Protein AF-A0A8B9BND8-F1 (afdb_monomer)

Secondary structure (DSSP, 8-state):
------------PPPPP-----HHHHHHHHHHHHHHHHHHHHHHHHHHHHHHHHHHHHHHHHHHHHHHHHHHHHHHHHTT-----------------------------------TTHHHHHHHHHHHHHHHHHHHHHHHHHHHHHHHHHHHHHHHHHHHHHHHHHHHHHHHHHHHHHHHHHHHHHHHHHHHHHHHHHHHHHHHHHHHHHHHHHHHHHHHHHHHHHHHHHHHHHHHHHHHHHHHHHHHHHHHHHHHHHHHHHHHHHHHHHHHHHHHHHHHHHHHHHHHHHHHHHHHHHHHHHHHHH-STTPPPP-S---HHHHHHHHHHHHHHHHHHHHHHHHTT-----TT---SS----------------

Organism: NCBI:txid132585

Solvent-accessible surface area (backbone atoms only — not comparable to full-atom values): 22559 Å² total; per-residue (Å²): 135,90,84,79,93,76,91,78,87,88,78,89,70,86,74,83,75,82,73,75,85,54,73,70,60,58,56,56,54,54,56,62,50,48,54,60,50,52,52,48,54,49,50,53,50,52,50,51,52,52,53,52,49,55,52,51,54,51,50,51,55,49,53,51,52,50,50,52,50,54,49,51,52,50,50,60,64,55,72,74,70,84,80,82,88,86,76,88,83,87,79,89,84,82,89,83,90,82,81,90,88,82,90,80,89,84,83,84,81,90,86,78,90,89,72,82,72,64,62,54,54,54,51,50,53,50,52,50,52,53,49,52,52,51,52,50,51,50,52,52,51,51,51,54,49,52,50,49,52,52,52,50,52,51,50,54,53,51,51,54,52,48,53,53,51,51,55,49,48,55,50,54,50,54,53,48,55,52,50,54,50,52,48,53,52,50,52,53,51,50,54,53,49,52,52,50,54,50,51,52,55,51,50,51,52,49,50,56,50,48,55,52,53,50,51,50,51,51,53,51,50,52,51,50,54,54,50,52,50,52,49,50,52,48,53,48,52,51,51,53,51,51,50,51,51,55,51,50,52,54,49,51,54,51,50,53,52,51,52,55,53,51,49,53,54,49,52,52,53,48,55,51,49,52,53,49,51,53,52,50,53,53,49,50,54,52,49,53,53,50,50,57,51,46,54,52,50,50,51,50,49,52,46,70,66,32,66,48,98,87,52,74,71,83,90,66,94,76,51,72,66,61,53,50,52,50,48,51,48,53,51,50,52,51,52,51,51,50,52,52,41,51,74,70,70,47,93,74,83,76,91,82,78,85,84,85,89,84,87,85,81,89,86,89,82,84,81,91,79,85,84,88,133

Sequence (373 aa):
MERDRREASVGAGPGPAPCGGDPRCASTVGEKGQRPAALGEEAEHLSRYKAECAQKDAVISELLKENENLKKELELLRGGGDAEPYAEMEQKSSSEEAAEEALSDTSAPELFLEQAEGEEDTLIAQLIAFQDANEELRALLQNAHDDYKIATGVVCSLQRQLEIQESQLRKTESEKERLEKELRERESQLQAMSAKFCSLREEQKHEEMMVTTEKENCSLRQVVTEQESKLAEQNKLISDLQGTVSQLEAEALTNRYQIHKQQRAQEEMQSQAETLQHTELQTRVALECLTSRFERFQSKIIQATFSTAGSKPPQAELTDEEVLEAMQKIINERIEFHQMLKQKGVRVPSLYNIDAATSSPTNSKGRRKSPAR

Foldseek 3Di:
DDDDDDDDDDDDDDDDDPDDDDVVVVVVVVVVVVVVVVVVVVVVVVVVVVVVVVVVVVVVVVVVVVVVVVVVVVVVVVVVDDDDDDDDDDDDDDDDDDDDDDDDDDDDDDDDDDDPPPVVVVVVVVVVVVVVVVVVVVVVVVVVVVVVVVVVVVVVVVVVVVVVVVVVVVVVVVVVVVVVVVVVVVVVVVVVVVVVVVVVVVVVVVVVVVVVVVVVVVVVVVVVVVVVVVVVVVVVVVVVVVVVVVVVVVVVVVVVVVVVVVVVVVVVVVVVVVVVVVVVVVVVVVVVVVVVVVVVVVVVLLCVQQVPPPHDRDPDPDDPVNSVVSVVVVVVVVVVVQVVCVVVVNDDDDPPPPDDPDDDDDDDDDDDDDDDD

Structure (mmCIF, N/CA/C/O backbone):
data_AF-A0A8B9BND8-F1
#
_entry.id   AF-A0A8B9BND8-F1
#
loop_
_atom_site.group_PDB
_atom_site.id
_atom_site.type_symbol
_atom_site.label_atom_id
_atom_site.label_alt_id
_atom_site.label_comp_id
_atom_site.label_asym_id
_atom_site.labe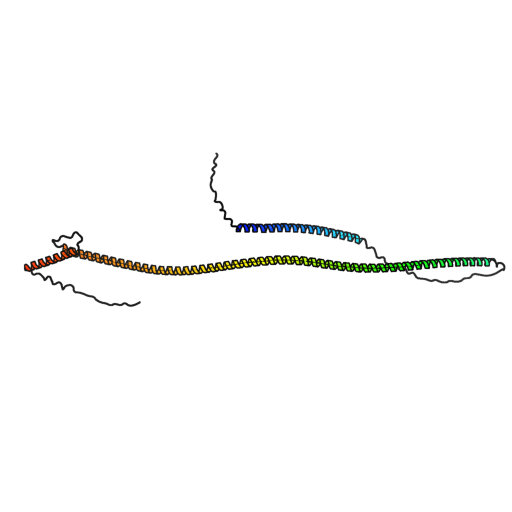l_entity_id
_atom_site.label_seq_id
_atom_site.pdbx_PDB_ins_code
_atom_site.Cartn_x
_atom_site.Cartn_y
_atom_site.Cartn_z
_atom_site.occupancy
_atom_site.B_iso_or_equiv
_atom_site.auth_seq_id
_atom_site.auth_comp_id
_atom_site.auth_asym_id
_atom_site.auth_atom_id
_atom_site.pdbx_PDB_model_num
ATOM 1 N N . MET A 1 1 ? -69.074 46.087 -1.242 1.00 42.00 1 MET A N 1
ATOM 2 C CA . MET A 1 1 ? -69.109 45.120 -0.123 1.00 42.00 1 MET A CA 1
ATOM 3 C C . MET A 1 1 ? -67.945 44.152 -0.331 1.00 42.00 1 MET A C 1
ATOM 5 O O . MET A 1 1 ? -68.148 43.062 -0.830 1.00 42.00 1 MET A O 1
ATOM 9 N N . GLU A 1 2 ? -66.677 44.537 -0.239 1.00 44.84 2 GLU A N 1
ATOM 10 C CA . GLU A 1 2 ? -65.973 45.237 0.845 1.00 44.84 2 GLU A CA 1
ATOM 11 C C . GLU A 1 2 ? -66.122 44.507 2.182 1.00 44.84 2 GLU A C 1
ATOM 13 O O . GLU A 1 2 ? -67.158 44.620 2.833 1.00 44.84 2 GLU A O 1
ATOM 18 N N . ARG A 1 3 ? -65.113 43.677 2.473 1.00 45.88 3 ARG A N 1
ATOM 19 C CA . ARG A 1 3 ? -64.731 43.010 3.730 1.00 45.88 3 ARG A CA 1
ATOM 20 C C . ARG A 1 3 ? -63.548 42.094 3.377 1.00 45.88 3 ARG A C 1
ATOM 22 O O . ARG A 1 3 ? -63.610 41.406 2.369 1.00 45.88 3 ARG A O 1
ATOM 29 N N . ASP A 1 4 ? -62.468 41.972 4.122 1.00 49.03 4 ASP A N 1
ATOM 30 C CA . ASP A 1 4 ? -61.952 42.732 5.249 1.00 49.03 4 ASP A CA 1
ATOM 31 C C . ASP A 1 4 ? -60.502 42.250 5.402 1.00 49.03 4 ASP A C 1
ATOM 33 O O . ASP A 1 4 ? -60.242 41.044 5.394 1.00 49.03 4 ASP A O 1
ATOM 37 N N . ARG A 1 5 ? -59.549 43.178 5.506 1.00 46.00 5 ARG A N 1
ATOM 38 C CA . ARG A 1 5 ? -58.176 42.875 5.926 1.00 46.00 5 ARG A CA 1
ATOM 39 C C . ARG A 1 5 ? -58.198 42.587 7.422 1.00 46.00 5 ARG A C 1
ATOM 41 O O . ARG A 1 5 ? -58.610 43.451 8.191 1.00 46.00 5 ARG A O 1
ATOM 48 N N . ARG A 1 6 ? -57.652 41.449 7.849 1.00 52.72 6 ARG A N 1
ATOM 49 C CA . ARG A 1 6 ? -57.076 41.311 9.192 1.00 52.72 6 ARG A CA 1
ATOM 50 C C . ARG A 1 6 ? -55.758 40.560 9.113 1.00 52.72 6 ARG A C 1
ATOM 52 O O . ARG A 1 6 ? -55.717 39.376 8.801 1.00 52.72 6 ARG A O 1
ATOM 59 N N . GLU A 1 7 ? -54.699 41.310 9.381 1.00 44.56 7 GLU A N 1
ATOM 60 C CA . GLU A 1 7 ? -53.383 40.806 9.733 1.00 44.56 7 GLU A CA 1
ATOM 61 C C . GLU A 1 7 ? -53.479 40.027 11.049 1.00 44.56 7 GLU A C 1
ATOM 63 O O . GLU A 1 7 ? -54.091 40.491 12.014 1.00 44.56 7 GLU A O 1
ATOM 68 N N . ALA A 1 8 ? -52.855 38.853 11.088 1.00 48.22 8 ALA A N 1
ATOM 69 C CA . ALA A 1 8 ? -52.559 38.137 12.314 1.00 48.22 8 ALA A CA 1
ATOM 70 C C . ALA A 1 8 ? -51.060 37.830 12.339 1.00 48.22 8 ALA A C 1
ATOM 72 O O . ALA A 1 8 ? -50.525 37.072 11.535 1.00 48.22 8 ALA A O 1
ATOM 73 N N . SER A 1 9 ? -50.428 38.521 13.274 1.00 44.91 9 SER A N 1
ATOM 74 C CA . SER A 1 9 ? -49.101 38.325 13.830 1.00 44.91 9 SER A CA 1
ATOM 75 C C . SER A 1 9 ? -48.919 36.924 14.440 1.00 44.91 9 SER A C 1
ATOM 77 O O . SER A 1 9 ? -49.892 36.259 14.791 1.00 44.91 9 SER A O 1
ATOM 79 N N . VAL A 1 10 ? -47.644 36.597 14.685 1.00 43.97 10 VAL A N 1
ATOM 80 C CA . VAL A 1 10 ? -47.089 35.632 15.653 1.00 43.97 10 VAL A CA 1
ATOM 81 C C . VAL A 1 10 ? -46.572 34.320 15.059 1.00 43.97 10 VAL A C 1
ATOM 83 O O . VAL A 1 10 ? -47.323 33.475 14.586 1.00 43.97 10 VAL A O 1
ATOM 86 N N . GLY A 1 11 ? -45.257 34.122 15.203 1.00 42.47 11 GLY A N 1
ATOM 87 C CA . GLY A 1 11 ? -44.628 32.809 15.086 1.00 42.47 11 GLY A CA 1
ATOM 88 C C . GLY A 1 11 ? -43.128 32.815 14.796 1.00 42.47 11 GLY A C 1
ATOM 89 O O . GLY A 1 11 ? -42.683 32.018 13.980 1.00 42.47 11 GLY A O 1
ATOM 90 N N . ALA A 1 12 ? -42.341 33.703 15.415 1.00 43.78 12 ALA A N 1
ATOM 91 C CA . ALA A 1 12 ? -40.882 33.601 15.384 1.00 43.78 12 ALA A CA 1
ATOM 92 C C . ALA A 1 12 ? -40.452 32.332 16.143 1.00 43.78 12 ALA A C 1
ATOM 94 O O . ALA A 1 12 ? -40.468 32.295 17.373 1.00 43.78 12 ALA A O 1
ATOM 95 N N . GLY A 1 13 ? -40.136 31.274 15.395 1.00 41.75 13 GLY A N 1
ATOM 96 C CA . GLY A 1 13 ? -39.541 30.053 15.927 1.00 41.75 13 GLY A CA 1
ATOM 97 C C . GLY A 1 13 ? -38.101 30.299 16.395 1.00 41.75 13 GLY A C 1
ATOM 98 O O . GLY A 1 13 ? -37.418 31.165 15.841 1.00 41.75 13 GLY A O 1
ATOM 99 N N . PRO A 1 14 ? -37.631 29.572 17.422 1.00 49.28 14 PRO A N 1
ATOM 100 C CA . PRO A 1 14 ? -36.308 29.776 17.992 1.00 49.28 14 PRO A CA 1
ATOM 101 C C . PRO A 1 14 ? -35.233 29.450 16.953 1.00 49.28 14 PRO A C 1
ATOM 103 O O . PRO A 1 14 ? -35.245 28.386 16.333 1.00 49.28 14 PRO A O 1
ATOM 106 N N . GLY A 1 15 ? -34.316 30.399 16.762 1.00 44.00 15 GLY A N 1
ATOM 107 C CA . GLY A 1 15 ? -33.160 30.237 15.892 1.00 44.00 15 GLY A CA 1
ATOM 108 C C . GLY A 1 15 ? -32.284 29.056 16.324 1.00 44.00 15 GLY A C 1
ATOM 109 O O . GLY A 1 15 ? -32.261 28.702 17.507 1.00 44.00 15 GLY A O 1
ATOM 110 N N . PRO A 1 16 ? -31.554 28.437 15.382 1.00 49.06 16 PRO A N 1
ATOM 111 C CA . PRO A 1 16 ? -30.595 27.404 15.724 1.00 49.06 16 PRO A CA 1
ATOM 112 C C . PRO A 1 16 ? -29.515 28.024 16.613 1.00 49.06 16 PRO A C 1
ATOM 114 O O . PRO A 1 16 ? -28.913 29.044 16.271 1.00 49.06 16 PRO A O 1
ATOM 117 N N . ALA A 1 17 ? -29.302 27.416 17.777 1.00 47.94 17 ALA A N 1
ATOM 118 C CA . ALA A 1 17 ? -28.197 27.757 18.654 1.00 47.94 17 ALA A CA 1
ATOM 119 C C . ALA A 1 17 ? -26.873 27.673 17.867 1.00 47.94 17 ALA A C 1
ATOM 121 O O . ALA A 1 17 ? -26.685 26.720 17.103 1.00 47.94 17 ALA A O 1
ATOM 122 N N . PRO A 1 18 ? -25.945 28.630 18.037 1.00 48.31 18 PRO A N 1
ATOM 123 C CA . PRO A 1 18 ? -24.612 28.506 17.482 1.00 48.31 18 PRO A CA 1
ATOM 124 C C . PRO A 1 18 ? -23.898 27.412 18.275 1.00 48.31 18 PRO A C 1
ATOM 126 O O . PRO A 1 18 ? -23.405 27.640 19.380 1.00 48.31 18 PRO A O 1
ATOM 129 N N . CYS A 1 19 ? -23.895 26.193 17.736 1.00 42.81 19 CYS A N 1
ATOM 130 C CA . CYS A 1 19 ? -23.018 25.139 18.218 1.00 42.81 19 CYS A CA 1
ATOM 131 C C . CYS A 1 19 ? -21.589 25.679 18.166 1.00 42.81 19 CYS A C 1
ATOM 133 O O . CYS A 1 19 ? -21.136 26.158 17.123 1.00 42.81 19 CYS A O 1
ATOM 135 N N . GLY A 1 20 ? -20.930 25.653 19.324 1.00 42.38 20 GLY A N 1
ATOM 136 C CA . GLY A 1 20 ? -19.558 26.097 19.498 1.00 42.38 20 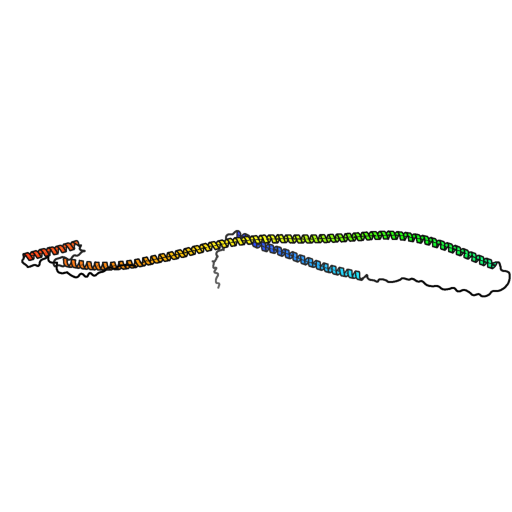GLY A CA 1
ATOM 137 C C . GLY A 1 20 ? -18.672 25.535 18.395 1.00 42.38 20 GLY A C 1
ATOM 138 O O . GLY A 1 20 ? -18.755 24.356 18.052 1.00 42.38 20 GLY A O 1
ATOM 139 N N . GLY A 1 21 ? -17.859 26.415 17.815 1.00 48.38 21 GLY A N 1
ATOM 140 C CA . GLY A 1 21 ? -16.860 26.045 16.832 1.00 48.38 21 GLY A CA 1
ATOM 141 C C . GLY A 1 21 ? -15.850 25.101 17.463 1.00 48.38 21 GLY A C 1
ATOM 142 O O . GLY A 1 21 ? -14.889 25.546 18.081 1.00 48.38 21 GLY A O 1
ATOM 143 N N . ASP A 1 22 ? -16.074 23.802 17.288 1.00 48.09 22 ASP A N 1
ATOM 144 C CA . ASP A 1 22 ? -15.047 22.792 17.472 1.00 48.09 22 ASP A CA 1
ATOM 145 C C . ASP A 1 22 ? -13.984 23.001 16.378 1.00 48.09 22 ASP A C 1
ATOM 147 O O . ASP A 1 22 ? -14.287 22.833 15.188 1.00 48.09 22 ASP A O 1
ATOM 151 N N . PRO A 1 23 ? -12.722 23.318 16.728 1.00 53.53 23 PRO A N 1
ATOM 152 C CA . PRO A 1 23 ? -11.650 23.543 15.753 1.00 53.53 23 PRO A CA 1
ATOM 153 C C . PRO A 1 23 ? -11.396 22.331 14.845 1.00 53.53 23 PRO A C 1
ATOM 155 O O . PRO A 1 23 ? -10.844 22.469 13.759 1.00 53.53 23 PRO A O 1
ATOM 158 N N . ARG A 1 24 ? -11.842 21.138 15.266 1.00 49.81 24 ARG A N 1
ATOM 159 C CA . ARG A 1 24 ? -11.714 19.880 14.519 1.00 49.81 24 ARG A CA 1
ATOM 160 C C . ARG A 1 24 ? -12.671 19.753 13.327 1.00 49.81 24 ARG A C 1
ATOM 162 O O . ARG A 1 24 ? -12.368 19.012 12.393 1.00 49.81 24 ARG A O 1
ATOM 169 N N . CYS A 1 25 ? -13.795 20.475 13.309 1.00 47.25 25 CYS A N 1
ATOM 170 C CA . CYS A 1 25 ? -14.717 20.444 12.166 1.00 47.25 25 CYS A CA 1
ATOM 171 C C . CYS A 1 25 ? -14.255 21.354 11.015 1.00 47.25 25 CYS A C 1
ATOM 173 O O . CYS A 1 25 ? -14.518 21.050 9.855 1.00 47.25 25 CYS A O 1
ATOM 175 N N . ALA A 1 26 ? -13.506 22.424 11.302 1.00 51.81 26 ALA A N 1
ATOM 176 C CA . ALA A 1 26 ? -12.970 23.312 10.268 1.00 51.81 26 ALA A CA 1
ATOM 177 C C . ALA A 1 26 ? -11.837 22.652 9.454 1.00 51.81 26 ALA A C 1
ATOM 179 O O . ALA A 1 26 ? -11.782 22.808 8.234 1.00 51.81 26 ALA A O 1
ATOM 180 N N . SER A 1 27 ? -10.975 21.856 10.101 1.00 54.66 27 SER A N 1
ATOM 181 C CA . SER A 1 27 ? -9.847 21.171 9.446 1.00 54.66 27 SER A CA 1
ATOM 182 C C . SER A 1 27 ? -10.306 20.108 8.443 1.00 54.66 27 SER A C 1
ATOM 184 O O . SER A 1 27 ? -9.762 20.002 7.348 1.00 54.66 27 SER A O 1
ATOM 186 N N . THR A 1 28 ? -11.365 19.361 8.772 1.00 52.84 28 THR A N 1
ATOM 187 C CA . THR A 1 28 ? -11.855 18.262 7.921 1.00 52.84 28 THR A CA 1
ATOM 188 C C . THR A 1 28 ? -12.713 18.737 6.747 1.00 52.84 28 THR A C 1
ATOM 190 O O . THR A 1 28 ? -12.822 18.026 5.750 1.00 52.84 28 THR A O 1
ATOM 193 N N . VAL A 1 29 ? -13.302 19.936 6.819 1.00 52.47 29 VAL A N 1
ATOM 194 C CA . VAL A 1 29 ? -14.020 20.553 5.689 1.00 52.47 29 VAL A CA 1
ATOM 195 C C . VAL A 1 29 ? -13.037 21.165 4.682 1.00 52.47 29 VAL A C 1
ATOM 197 O O . VAL A 1 29 ? -13.245 21.019 3.479 1.00 52.47 29 VAL A O 1
ATOM 200 N N . GLY A 1 30 ? -11.929 21.758 5.145 1.00 54.34 30 GLY A N 1
ATOM 201 C CA . GLY A 1 30 ? -10.856 22.254 4.271 1.00 54.34 30 GLY A CA 1
ATOM 202 C C . GLY A 1 30 ? -10.162 21.138 3.479 1.00 54.34 30 GLY A C 1
ATOM 203 O O . GLY A 1 30 ? -10.004 21.245 2.264 1.00 54.34 30 GLY A O 1
ATOM 204 N N . GLU A 1 31 ? -9.839 20.021 4.133 1.00 54.31 31 GLU A N 1
ATOM 205 C CA . GLU A 1 31 ? -9.221 18.854 3.482 1.00 54.31 31 GLU A CA 1
ATOM 206 C C . GLU A 1 31 ? -10.173 18.136 2.509 1.00 54.31 31 GLU A C 1
ATOM 208 O O . GLU A 1 31 ? -9.749 17.646 1.458 1.00 54.31 31 GLU A O 1
ATOM 213 N N . LYS A 1 32 ? -11.480 18.106 2.814 1.00 55.94 32 LYS A N 1
ATOM 214 C CA . LYS A 1 32 ? -12.508 17.552 1.916 1.00 55.94 32 LYS A CA 1
ATOM 215 C C . LYS A 1 32 ? -12.783 18.424 0.690 1.00 55.94 32 LYS A C 1
ATOM 217 O O . LYS A 1 32 ? -13.286 17.887 -0.288 1.00 55.94 32 LYS A O 1
ATOM 222 N N . GLY A 1 33 ? -12.456 19.719 0.717 1.00 58.72 33 GLY A N 1
ATOM 223 C CA . GLY A 1 33 ? -12.516 20.608 -0.451 1.00 58.72 33 GLY A CA 1
ATOM 224 C C . GLY A 1 33 ? -11.259 20.557 -1.327 1.00 58.72 33 GLY A C 1
ATOM 225 O O . GLY A 1 33 ? -11.349 20.697 -2.543 1.00 58.72 33 GLY A O 1
ATOM 226 N N . GLN A 1 34 ? -10.094 20.285 -0.732 1.00 66.00 34 GLN A N 1
ATOM 227 C CA . GLN A 1 34 ? -8.814 20.225 -1.450 1.00 66.00 34 GLN A CA 1
ATOM 228 C C . GLN A 1 34 ? -8.686 18.996 -2.357 1.00 66.00 34 GLN A C 1
ATOM 230 O O . GLN A 1 34 ? -8.183 19.111 -3.469 1.00 66.00 34 GLN A O 1
ATOM 235 N N . ARG A 1 35 ? -9.184 17.826 -1.932 1.00 72.19 35 ARG A N 1
ATOM 236 C CA . ARG A 1 35 ? -9.162 16.606 -2.763 1.00 72.19 35 ARG A CA 1
ATOM 237 C C . ARG A 1 35 ? -9.975 16.723 -4.066 1.00 72.19 35 ARG A C 1
ATOM 239 O O . ARG A 1 35 ? -9.427 16.393 -5.110 1.00 72.19 35 ARG A O 1
ATOM 246 N N . PRO A 1 36 ? -11.240 17.186 -4.064 1.00 74.75 36 PRO A N 1
ATOM 247 C CA . PRO A 1 36 ? -11.991 17.372 -5.304 1.00 74.75 36 PRO A CA 1
ATOM 248 C C . PRO A 1 36 ? -11.443 18.513 -6.171 1.00 74.75 36 PRO A C 1
ATOM 250 O O . PRO A 1 36 ? -11.532 18.412 -7.389 1.00 74.75 36 PRO A O 1
ATOM 253 N N . ALA A 1 37 ? -10.841 19.554 -5.583 1.00 79.19 37 ALA A N 1
ATOM 254 C CA . ALA A 1 37 ? -10.153 20.595 -6.351 1.00 79.19 37 ALA A CA 1
ATOM 255 C C . ALA A 1 37 ? -8.909 20.043 -7.073 1.00 79.19 37 ALA A C 1
ATOM 257 O O . ALA A 1 37 ? -8.770 20.241 -8.275 1.00 79.19 37 ALA A O 1
ATOM 258 N N . ALA A 1 38 ? -8.073 19.264 -6.377 1.00 81.12 38 ALA A N 1
ATOM 259 C CA . ALA A 1 38 ? -6.902 18.613 -6.967 1.00 81.12 38 ALA A CA 1
ATOM 260 C C . ALA A 1 38 ? -7.282 17.619 -8.081 1.00 81.12 38 ALA A C 1
ATOM 262 O O . ALA A 1 38 ? -6.668 17.616 -9.144 1.00 81.12 38 ALA A O 1
ATOM 263 N N . LEU A 1 39 ? -8.345 16.828 -7.882 1.00 83.94 39 LEU A N 1
ATOM 264 C CA . LEU A 1 39 ? -8.877 15.941 -8.925 1.00 83.94 39 LEU A CA 1
ATOM 265 C C . LEU A 1 39 ? -9.454 16.719 -10.122 1.00 83.94 39 LEU A C 1
ATOM 267 O O . LEU A 1 39 ? -9.399 16.233 -11.250 1.00 83.94 39 LEU A O 1
ATOM 271 N N . GLY A 1 40 ? -9.993 17.923 -9.899 1.00 86.19 40 GLY A N 1
ATOM 272 C CA . GLY A 1 40 ? -10.440 18.826 -10.962 1.00 86.19 40 GLY A CA 1
ATOM 273 C C . GLY A 1 40 ? -9.279 19.344 -11.815 1.00 86.19 40 GLY A C 1
ATOM 274 O O . GLY A 1 40 ? -9.337 19.266 -13.040 1.00 86.19 40 GLY A O 1
ATOM 275 N N . GLU A 1 41 ? -8.196 19.789 -11.178 1.00 88.12 41 GLU A N 1
ATOM 276 C CA . GLU A 1 41 ? -6.976 20.236 -11.865 1.00 88.12 41 GLU A CA 1
ATOM 277 C C . GLU A 1 41 ? -6.311 19.097 -12.658 1.00 88.12 41 GLU A C 1
ATOM 279 O O . GLU A 1 41 ? -5.868 19.296 -13.794 1.00 88.12 41 GLU A O 1
ATOM 284 N N . GLU A 1 42 ? -6.294 17.881 -12.105 1.00 87.94 42 GLU A N 1
ATOM 285 C CA . GLU A 1 42 ? -5.786 16.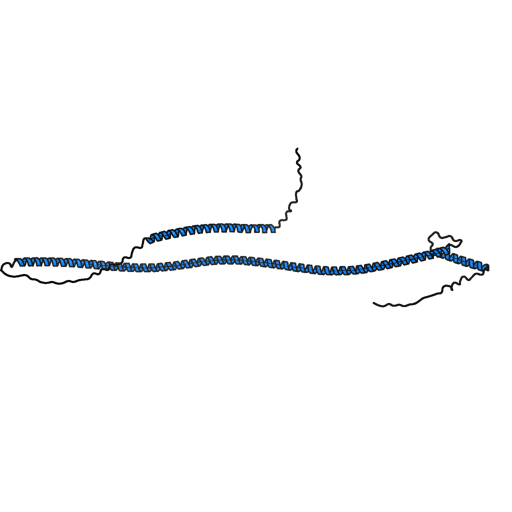691 -12.790 1.00 87.94 42 GLU A CA 1
ATOM 286 C C . GLU A 1 42 ? -6.664 16.303 -13.992 1.00 87.94 42 GLU A C 1
ATOM 288 O O . GLU A 1 42 ? -6.143 15.995 -15.066 1.00 87.94 42 GLU A O 1
ATOM 293 N N . ALA A 1 43 ? -7.992 16.402 -13.871 1.00 90.31 43 ALA A N 1
ATOM 294 C CA . ALA A 1 43 ? -8.913 16.175 -14.985 1.00 90.31 43 ALA A CA 1
ATOM 295 C C . ALA A 1 43 ? -8.726 17.203 -16.117 1.00 90.31 43 ALA A C 1
ATOM 297 O O . ALA A 1 43 ? -8.726 16.836 -17.296 1.00 90.31 43 ALA A O 1
ATOM 298 N N . GLU A 1 44 ? -8.507 18.479 -15.788 1.00 92.75 44 GLU A N 1
ATOM 299 C CA . GLU A 1 44 ? -8.190 19.521 -16.773 1.00 92.75 44 GLU A CA 1
ATOM 300 C C . GLU A 1 44 ? -6.831 19.291 -17.445 1.00 92.75 44 GLU A C 1
ATOM 302 O O . GLU A 1 44 ? -6.671 19.501 -18.652 1.00 92.75 44 GLU A O 1
ATOM 307 N N . HIS A 1 45 ? -5.834 18.841 -16.685 1.00 95.56 45 HIS A N 1
ATOM 308 C CA . HIS A 1 45 ? -4.531 18.467 -17.219 1.00 95.56 45 HIS A CA 1
ATOM 309 C C . HIS A 1 45 ? -4.644 17.275 -18.183 1.00 95.56 45 HIS A C 1
ATOM 311 O O . HIS A 1 45 ? -4.184 17.363 -19.322 1.00 95.56 45 HIS A O 1
ATOM 317 N N . LEU A 1 46 ? -5.346 16.206 -17.796 1.00 94.75 46 LEU A N 1
ATOM 318 C CA . LEU A 1 46 ? -5.606 15.048 -18.658 1.00 94.75 46 LEU A CA 1
ATOM 319 C C . LEU A 1 46 ? -6.397 15.424 -19.918 1.00 94.75 46 LEU A C 1
ATOM 321 O O . LEU A 1 46 ? -6.106 14.918 -21.003 1.00 94.75 46 LEU A O 1
ATOM 325 N N . SER A 1 47 ? -7.354 16.350 -19.813 1.00 95.00 47 SER A N 1
ATOM 326 C CA . SER A 1 47 ? -8.095 16.858 -20.972 1.00 95.00 47 SER A CA 1
ATOM 327 C C . SER A 1 47 ? -7.185 17.592 -21.963 1.00 95.00 47 SER A C 1
ATOM 329 O O . SER A 1 47 ? -7.338 17.422 -23.175 1.00 95.00 47 SER A O 1
ATOM 331 N N . ARG A 1 48 ? -6.214 18.375 -21.473 1.00 95.62 48 ARG A N 1
ATOM 332 C CA . ARG A 1 48 ? -5.214 19.047 -22.321 1.00 95.62 48 ARG A CA 1
ATOM 333 C C . ARG A 1 48 ? -4.300 18.046 -23.023 1.00 95.62 48 ARG A C 1
ATOM 335 O O . ARG A 1 48 ? -4.141 18.138 -24.237 1.00 95.62 48 ARG A O 1
ATOM 342 N N . TYR A 1 49 ? -3.792 17.046 -22.302 1.00 94.56 49 TYR A N 1
ATOM 343 C CA . TYR A 1 49 ? -2.986 15.974 -22.901 1.00 94.56 49 TYR A CA 1
ATOM 344 C C . TYR A 1 49 ? -3.756 15.198 -23.971 1.00 94.56 49 TYR A C 1
ATOM 346 O O . TYR A 1 49 ? -3.218 14.910 -25.037 1.00 94.56 49 TYR A O 1
ATOM 354 N N . LYS A 1 50 ? -5.037 14.901 -23.733 1.00 95.50 50 LYS A N 1
ATOM 355 C CA . LYS A 1 50 ? -5.882 14.214 -24.715 1.00 95.50 50 LYS A CA 1
ATOM 356 C C . LYS A 1 50 ? -6.073 15.037 -25.995 1.00 95.50 50 LYS A C 1
ATOM 358 O O . LYS A 1 50 ? -6.040 14.469 -27.084 1.00 95.50 50 LYS A O 1
ATOM 363 N N . ALA A 1 51 ? -6.253 16.354 -25.874 1.00 94.75 51 ALA A N 1
ATOM 364 C CA . ALA A 1 51 ? -6.347 17.249 -27.026 1.00 94.75 51 ALA A CA 1
ATOM 365 C C . ALA A 1 51 ? -5.023 17.327 -27.808 1.00 94.75 51 ALA A C 1
ATOM 367 O O . ALA A 1 51 ? -5.033 17.288 -29.036 1.00 94.75 51 ALA A O 1
ATOM 368 N N . GLU A 1 52 ? -3.887 17.367 -27.109 1.00 95.94 52 GLU A N 1
ATOM 369 C CA . GLU A 1 52 ? -2.560 17.359 -27.733 1.00 95.94 52 GLU A CA 1
ATOM 370 C C . GLU A 1 52 ? -2.273 16.039 -28.466 1.00 95.94 52 GLU A C 1
ATOM 372 O O . GLU A 1 52 ? -1.751 16.058 -29.580 1.00 95.94 52 GLU A O 1
ATOM 377 N N . CYS A 1 53 ? -2.659 14.893 -27.893 1.00 93.56 53 CYS A N 1
ATOM 378 C CA . CYS A 1 53 ? -2.566 13.604 -28.582 1.00 93.56 53 CYS A CA 1
ATOM 379 C C . CYS A 1 53 ? -3.399 13.601 -29.868 1.00 93.56 53 CYS A C 1
ATOM 381 O O . CYS A 1 53 ? -2.875 13.261 -30.923 1.00 93.56 53 CYS A O 1
ATOM 383 N N . ALA A 1 54 ? -4.647 14.077 -29.813 1.00 95.06 54 ALA A N 1
ATOM 384 C CA . ALA A 1 54 ? -5.493 14.173 -31.001 1.00 95.06 54 ALA A CA 1
ATOM 385 C C . ALA A 1 54 ? -4.888 15.091 -32.083 1.00 95.06 54 ALA A C 1
ATOM 387 O O . ALA A 1 54 ? -4.980 14.792 -33.273 1.00 95.06 54 ALA A O 1
ATOM 388 N N . GLN A 1 55 ? -4.234 16.187 -31.685 1.00 96.56 55 GLN A N 1
ATOM 389 C CA . GLN A 1 55 ? -3.523 17.067 -32.613 1.00 96.56 55 GLN A CA 1
ATOM 390 C C . GLN A 1 55 ? -2.311 16.370 -33.250 1.00 96.56 55 GLN A C 1
ATOM 392 O O . GLN A 1 55 ? -2.113 16.471 -34.460 1.00 96.56 55 GLN A O 1
ATOM 397 N N . LYS A 1 56 ? -1.511 15.643 -32.460 1.00 96.75 56 LYS A N 1
ATOM 398 C CA . LYS A 1 56 ? -0.361 14.878 -32.967 1.00 96.75 56 LYS A CA 1
ATOM 399 C C . LYS A 1 56 ? -0.799 13.769 -33.923 1.00 96.75 56 LYS A C 1
ATOM 401 O O . LYS A 1 56 ? -0.184 13.618 -34.974 1.00 96.75 56 LYS A O 1
ATOM 406 N N . ASP A 1 57 ? -1.885 13.065 -33.617 1.00 97.06 57 ASP A N 1
ATOM 407 C CA . ASP A 1 57 ? -2.445 12.022 -34.484 1.00 97.06 57 ASP A CA 1
ATOM 408 C C . ASP A 1 57 ? -2.935 12.586 -35.830 1.00 97.06 57 ASP A C 1
ATOM 410 O O . ASP A 1 57 ? -2.760 11.954 -36.879 1.00 97.06 57 ASP A O 1
ATOM 414 N N . ALA A 1 58 ? -3.495 13.802 -35.831 1.00 96.00 58 ALA A N 1
ATOM 415 C CA . ALA A 1 58 ? -3.870 14.501 -37.059 1.00 96.00 58 ALA A CA 1
ATOM 416 C C . ALA A 1 58 ? -2.642 14.835 -37.925 1.00 96.00 58 ALA A C 1
ATOM 418 O O . ALA A 1 58 ? -2.639 14.531 -39.118 1.00 96.00 58 ALA A O 1
ATOM 419 N N . VAL A 1 59 ? -1.571 15.366 -37.323 1.00 97.25 59 VAL A N 1
ATOM 420 C CA . VAL A 1 59 ? -0.311 15.668 -38.031 1.00 97.25 59 VAL A CA 1
ATOM 421 C C . VAL A 1 59 ? 0.348 14.397 -38.572 1.00 97.25 59 VAL A C 1
ATOM 423 O O . VAL A 1 59 ? 0.800 14.375 -39.714 1.00 97.25 59 VAL A O 1
ATOM 426 N N . ILE A 1 60 ? 0.368 13.309 -37.794 1.00 96.56 60 ILE A N 1
ATOM 427 C CA . ILE A 1 60 ? 0.878 12.009 -38.257 1.00 96.56 60 ILE A CA 1
ATOM 428 C C . ILE A 1 60 ? 0.079 11.536 -39.476 1.00 96.56 60 ILE A C 1
ATOM 430 O O . ILE A 1 60 ? 0.663 11.099 -40.464 1.00 96.56 60 ILE A O 1
ATOM 434 N N . SER A 1 61 ? -1.247 11.670 -39.440 1.00 96.50 61 SER A N 1
ATOM 435 C CA . SER A 1 61 ? -2.109 11.293 -40.563 1.00 96.50 61 SER A CA 1
ATOM 436 C C . SER A 1 61 ? -1.827 12.114 -41.828 1.00 96.50 61 SER A C 1
ATOM 438 O O . SER A 1 61 ? -1.905 11.579 -42.933 1.00 96.50 61 SER A O 1
ATOM 440 N N . GLU A 1 62 ? -1.493 13.399 -41.694 1.00 96.25 62 GLU A N 1
ATOM 441 C CA . GLU A 1 62 ? -1.093 14.255 -42.819 1.00 96.25 62 GLU A CA 1
ATOM 442 C C . GLU A 1 62 ? 0.278 13.865 -43.380 1.00 96.25 62 GLU A C 1
ATOM 444 O O . GLU A 1 62 ? 0.399 13.649 -44.586 1.00 96.25 62 GLU A O 1
ATOM 449 N N . LEU A 1 63 ? 1.280 13.668 -42.519 1.00 96.00 63 LEU A N 1
ATOM 450 C CA . LEU A 1 63 ? 2.623 13.240 -42.929 1.00 96.00 63 LEU A CA 1
ATOM 451 C C . LEU A 1 63 ? 2.621 11.861 -43.602 1.00 96.00 63 LEU A C 1
ATOM 453 O O . LEU A 1 63 ? 3.406 11.614 -44.519 1.00 96.00 63 LEU A O 1
ATOM 457 N N . LEU A 1 64 ? 1.742 10.950 -43.175 1.00 95.31 64 LEU A N 1
ATOM 458 C CA . LEU A 1 64 ? 1.569 9.652 -43.831 1.00 95.31 64 LEU A CA 1
ATOM 459 C C . LEU A 1 64 ? 0.999 9.807 -45.247 1.00 95.31 64 LEU A C 1
ATOM 461 O O . LEU A 1 64 ? 1.506 9.177 -46.174 1.00 95.31 64 LEU A O 1
ATOM 465 N N . LYS A 1 65 ? 0.005 10.684 -45.440 1.00 95.75 65 LYS A N 1
ATOM 466 C CA . LYS A 1 65 ? -0.535 10.990 -46.776 1.00 95.75 65 LYS A CA 1
ATOM 467 C C . LYS A 1 65 ? 0.518 11.630 -47.681 1.00 95.75 65 LYS A C 1
ATOM 469 O O . LYS A 1 65 ? 0.595 11.290 -48.858 1.00 95.75 65 LYS A O 1
ATOM 474 N N . GLU A 1 66 ? 1.334 12.536 -47.146 1.00 95.44 66 GLU A N 1
ATOM 475 C CA . GLU A 1 66 ? 2.428 13.161 -47.895 1.00 95.44 66 GLU A CA 1
ATOM 476 C C . GLU A 1 66 ? 3.487 12.131 -48.309 1.00 95.44 66 GLU A C 1
ATOM 478 O O . GLU A 1 66 ? 3.873 12.090 -49.475 1.00 95.44 66 GLU A O 1
ATOM 483 N N . ASN A 1 67 ? 3.876 11.224 -47.408 1.00 91.94 67 ASN A N 1
ATOM 484 C CA . ASN A 1 67 ? 4.786 10.123 -47.736 1.00 91.94 67 ASN A CA 1
ATOM 485 C C . ASN A 1 67 ? 4.224 9.193 -48.818 1.00 91.94 67 ASN A C 1
ATOM 487 O O . ASN A 1 67 ? 4.960 8.783 -49.714 1.00 91.94 67 ASN A O 1
ATOM 491 N N . GLU A 1 68 ? 2.931 8.862 -48.773 1.00 95.25 68 GLU A N 1
ATOM 492 C CA . GLU A 1 68 ? 2.296 8.080 -49.838 1.00 95.25 68 GLU A CA 1
ATOM 493 C C . GLU A 1 68 ? 2.306 8.814 -51.184 1.00 95.25 68 GLU A C 1
ATOM 495 O O . GLU A 1 68 ? 2.524 8.187 -52.222 1.00 95.25 68 GLU A O 1
ATOM 500 N N . ASN A 1 69 ? 2.091 10.130 -51.185 1.00 94.12 69 ASN A N 1
ATOM 501 C CA . ASN A 1 69 ? 2.133 10.939 -52.401 1.00 94.12 69 ASN A CA 1
ATOM 502 C C . ASN A 1 69 ? 3.555 11.032 -52.973 1.00 94.12 69 ASN A C 1
ATOM 504 O O . ASN A 1 69 ? 3.739 10.771 -54.160 1.00 94.12 69 ASN A O 1
ATOM 508 N N . LEU A 1 70 ? 4.559 11.304 -52.134 1.00 93.25 70 LEU A N 1
ATOM 509 C CA . LEU A 1 70 ? 5.970 11.326 -52.535 1.00 93.25 70 LEU A CA 1
ATOM 510 C C . LEU A 1 70 ? 6.431 9.960 -53.053 1.00 93.25 70 LEU A C 1
ATOM 512 O O . LEU A 1 70 ? 7.161 9.875 -54.039 1.00 93.25 70 LEU A O 1
ATOM 516 N N . LYS A 1 71 ? 5.965 8.866 -52.438 1.00 93.56 71 LYS A N 1
ATOM 517 C CA . LYS A 1 71 ? 6.241 7.509 -52.920 1.00 93.56 71 LYS A CA 1
ATOM 518 C C . LYS A 1 71 ? 5.665 7.273 -54.320 1.00 93.56 71 LYS A C 1
ATOM 520 O O . LYS A 1 71 ? 6.368 6.729 -55.168 1.00 93.56 71 LYS A O 1
ATOM 525 N N . LYS A 1 72 ? 4.428 7.713 -54.579 1.00 92.25 72 LYS A N 1
ATOM 526 C CA . LYS A 1 72 ? 3.806 7.638 -55.915 1.00 92.25 72 LYS A CA 1
ATOM 527 C C . LYS A 1 72 ? 4.562 8.485 -56.943 1.00 92.25 72 LYS A C 1
ATOM 529 O O . LYS A 1 72 ? 4.745 8.044 -58.072 1.00 92.25 72 LYS A O 1
ATOM 534 N N . GLU A 1 73 ? 5.037 9.669 -56.561 1.00 91.44 73 GLU A N 1
ATOM 535 C CA . GLU A 1 73 ? 5.838 10.542 -57.431 1.00 91.44 73 GLU A CA 1
ATOM 536 C C . GLU A 1 73 ? 7.197 9.910 -57.787 1.00 91.44 73 GLU A C 1
ATOM 538 O O . GLU A 1 73 ? 7.605 9.918 -58.948 1.00 91.44 73 GLU A O 1
ATOM 543 N N . LEU A 1 74 ? 7.855 9.257 -56.823 1.00 87.12 74 LEU A N 1
ATOM 544 C CA . LEU A 1 74 ? 9.084 8.494 -57.062 1.00 87.12 74 LEU A CA 1
ATOM 545 C C . LEU A 1 74 ? 8.862 7.247 -57.930 1.00 87.12 74 LEU A C 1
ATOM 547 O O . LEU A 1 74 ? 9.739 6.899 -58.718 1.00 87.12 74 LEU A O 1
ATOM 551 N N . GLU A 1 75 ? 7.719 6.567 -57.811 1.00 87.19 75 GLU A N 1
ATOM 552 C CA . GLU A 1 75 ? 7.354 5.446 -58.692 1.00 87.19 75 GLU A CA 1
ATOM 553 C C . GLU A 1 75 ? 7.093 5.914 -60.132 1.00 87.19 75 GLU A C 1
ATOM 555 O O . GLU A 1 75 ? 7.543 5.257 -61.071 1.00 87.19 75 GLU A O 1
ATOM 560 N N . LEU A 1 76 ? 6.466 7.080 -60.322 1.00 82.12 76 LEU A N 1
ATOM 561 C CA . LEU A 1 76 ? 6.289 7.695 -61.643 1.00 82.12 76 LEU A CA 1
ATOM 562 C C . LEU A 1 76 ? 7.626 8.112 -62.277 1.00 82.12 76 LEU A C 1
ATOM 564 O O . LEU A 1 76 ? 7.816 7.916 -63.475 1.00 82.12 76 LEU A O 1
ATOM 568 N N . LEU A 1 77 ? 8.570 8.627 -61.482 1.00 77.62 77 LEU A N 1
ATOM 569 C CA . LEU A 1 77 ? 9.925 8.956 -61.946 1.00 77.62 77 LEU A CA 1
ATOM 570 C C . LEU A 1 77 ? 10.772 7.704 -62.232 1.00 77.62 77 LEU A C 1
ATOM 572 O O . LEU A 1 77 ? 11.603 7.718 -63.137 1.00 77.62 77 LEU A O 1
ATOM 576 N N . ARG A 1 78 ? 10.549 6.608 -61.494 1.00 76.94 78 ARG A N 1
ATOM 577 C CA . ARG A 1 78 ? 11.233 5.319 -61.697 1.00 76.94 78 ARG A CA 1
ATOM 578 C C . ARG A 1 78 ? 10.698 4.554 -62.912 1.00 76.94 78 ARG A C 1
ATOM 580 O O . ARG A 1 78 ? 11.474 3.892 -63.587 1.00 76.94 78 ARG A O 1
ATOM 587 N N . GLY A 1 79 ? 9.409 4.682 -63.228 1.00 53.00 79 GLY A N 1
ATOM 588 C CA . GLY A 1 79 ? 8.774 4.025 -64.379 1.00 53.00 79 GLY A CA 1
ATOM 589 C C . GLY A 1 79 ? 9.190 4.558 -65.759 1.00 53.00 79 GLY A C 1
ATOM 590 O O . GLY A 1 79 ? 8.731 4.029 -66.766 1.00 53.00 79 GLY A O 1
ATOM 591 N N . GLY A 1 80 ? 10.038 5.593 -65.826 1.00 49.94 80 GLY A N 1
ATOM 592 C CA . GLY A 1 80 ? 10.565 6.159 -67.075 1.00 49.94 80 GLY A CA 1
ATOM 593 C C . GLY A 1 80 ? 11.947 5.644 -6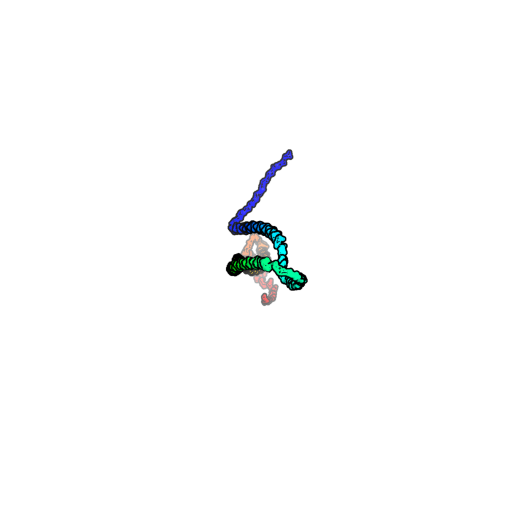7.495 1.00 49.94 80 GLY A C 1
ATOM 594 O O . GLY A 1 80 ? 12.491 6.142 -68.477 1.00 49.94 80 GLY A O 1
ATOM 595 N N . GLY A 1 81 ? 12.538 4.699 -66.758 1.00 50.06 81 GLY A N 1
ATOM 596 C CA . GLY A 1 81 ? 13.945 4.323 -66.907 1.00 50.06 81 GLY A CA 1
ATOM 597 C C . GLY A 1 81 ? 14.208 2.827 -67.017 1.00 50.06 81 GLY A C 1
ATOM 598 O O . GLY A 1 81 ? 15.131 2.364 -66.369 1.00 50.06 81 GLY A O 1
ATOM 599 N N . ASP A 1 82 ? 13.441 2.097 -67.827 1.00 43.75 82 ASP A N 1
ATOM 600 C CA . ASP A 1 82 ? 13.803 0.743 -68.263 1.00 43.75 82 ASP A CA 1
ATOM 601 C C . ASP A 1 82 ? 13.643 0.646 -69.790 1.00 43.75 82 ASP A C 1
ATOM 603 O O . ASP A 1 82 ? 12.561 0.379 -70.313 1.00 43.75 82 ASP A O 1
ATOM 607 N N . ALA A 1 83 ? 14.738 0.901 -70.511 1.00 40.03 83 ALA A N 1
ATOM 608 C CA . ALA A 1 83 ? 14.884 0.608 -71.932 1.00 40.03 83 ALA A CA 1
ATOM 609 C C . ALA A 1 83 ? 16.162 -0.221 -72.141 1.00 40.03 83 ALA A C 1
ATOM 611 O O . ALA A 1 83 ? 17.268 0.292 -72.021 1.00 40.03 83 ALA A O 1
ATOM 612 N N . GLU A 1 84 ? 15.926 -1.506 -72.411 1.00 39.66 84 GLU A N 1
ATOM 613 C CA . GLU A 1 84 ? 16.728 -2.513 -73.123 1.00 39.66 84 GLU A CA 1
ATOM 614 C C . GLU A 1 84 ? 18.244 -2.696 -72.873 1.00 39.66 84 GLU A C 1
ATOM 616 O O . GLU A 1 84 ? 19.046 -1.783 -73.068 1.00 39.66 84 GLU A O 1
ATOM 621 N N . PRO A 1 85 ? 18.687 -3.950 -72.635 1.00 44.06 85 PRO A N 1
ATOM 622 C CA . PRO A 1 85 ? 20.058 -4.370 -72.884 1.00 44.06 85 PRO A CA 1
ATOM 623 C C . PRO A 1 85 ? 20.224 -4.767 -74.362 1.00 44.06 85 PRO A C 1
ATOM 625 O O . PRO A 1 85 ? 19.683 -5.778 -74.808 1.00 44.06 85 PRO A O 1
ATOM 628 N N . TYR A 1 86 ? 21.003 -3.991 -75.119 1.00 32.81 86 TYR A N 1
ATOM 629 C CA . TYR A 1 86 ? 21.403 -4.362 -76.477 1.00 32.81 86 TYR A CA 1
ATOM 630 C C . TYR A 1 86 ? 22.462 -5.470 -76.439 1.00 32.81 86 TYR A C 1
ATOM 632 O O . TYR A 1 86 ? 23.543 -5.310 -75.866 1.00 32.81 86 TYR A O 1
ATOM 640 N N . ALA A 1 87 ? 22.120 -6.592 -77.064 1.00 37.88 87 ALA A N 1
ATOM 641 C CA . ALA A 1 87 ? 23.008 -7.688 -77.401 1.00 37.88 87 ALA A CA 1
ATOM 642 C C . ALA A 1 87 ? 23.708 -7.433 -78.752 1.00 37.88 87 ALA A C 1
ATOM 644 O O . ALA A 1 87 ? 23.159 -6.766 -79.623 1.00 37.88 87 ALA A O 1
ATOM 645 N N . GLU A 1 88 ? 24.888 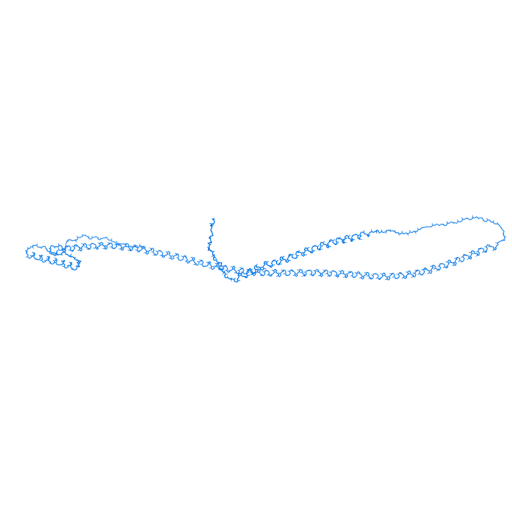-8.044 -78.894 1.00 34.56 88 GLU A N 1
ATOM 646 C CA . GLU A 1 88 ? 25.562 -8.446 -80.142 1.00 34.56 88 GLU A CA 1
ATOM 647 C C . GLU A 1 88 ? 26.039 -7.372 -81.142 1.00 34.56 88 GLU A C 1
ATOM 649 O O . GLU A 1 88 ? 25.264 -6.764 -81.871 1.00 34.56 88 GLU A O 1
ATOM 654 N N . MET A 1 89 ? 27.367 -7.306 -81.319 1.00 33.62 89 MET A N 1
ATOM 655 C CA . MET A 1 89 ? 27.975 -7.584 -82.631 1.00 33.62 89 MET A CA 1
ATOM 656 C C . MET A 1 89 ? 29.473 -7.927 -82.479 1.00 33.62 89 MET A C 1
ATOM 658 O O . MET A 1 89 ? 30.338 -7.055 -82.444 1.00 33.62 89 MET A O 1
ATOM 662 N N . GLU A 1 90 ? 29.784 -9.225 -82.386 1.00 34.22 90 GLU A N 1
ATOM 663 C CA . GLU A 1 90 ? 31.044 -9.760 -82.913 1.00 34.22 90 GLU A CA 1
ATOM 664 C C . GLU A 1 90 ? 30.926 -9.793 -84.442 1.00 34.22 90 GLU A C 1
ATOM 666 O O . GLU A 1 90 ? 29.954 -10.324 -84.978 1.00 34.22 90 GLU A O 1
ATOM 671 N N . GLN A 1 91 ? 31.932 -9.288 -85.157 1.00 31.14 91 GLN A N 1
ATOM 672 C CA . GLN A 1 91 ? 32.088 -9.570 -86.582 1.00 31.14 91 GLN A CA 1
ATOM 673 C C . GLN A 1 91 ? 33.553 -9.901 -86.880 1.00 31.14 91 GLN A C 1
ATOM 675 O O . GLN A 1 91 ? 34.380 -9.057 -87.212 1.00 31.14 91 GLN A O 1
ATOM 680 N N . LYS A 1 92 ? 33.861 -11.191 -86.723 1.00 32.75 92 LYS A N 1
ATOM 681 C CA . LYS A 1 92 ? 34.932 -11.888 -87.435 1.00 32.75 92 LYS A CA 1
ATOM 682 C C . LYS A 1 92 ? 34.464 -12.088 -88.874 1.00 32.75 92 LYS A C 1
ATOM 684 O O . LYS A 1 92 ? 33.424 -12.701 -89.088 1.00 32.75 92 LYS A O 1
ATOM 689 N N . SER A 1 93 ? 35.252 -11.654 -89.850 1.00 29.42 93 SER A N 1
ATOM 690 C CA . SER A 1 93 ? 35.240 -12.280 -91.171 1.00 29.42 93 SER A CA 1
ATOM 691 C C . SER A 1 93 ? 36.672 -12.578 -91.600 1.00 29.42 93 SER A C 1
ATOM 693 O O . SER A 1 93 ? 37.576 -11.751 -91.546 1.00 29.42 93 SER A O 1
ATOM 695 N N . SER A 1 94 ? 36.830 -13.855 -91.898 1.00 29.09 94 SER A N 1
ATOM 696 C CA . SER A 1 94 ? 37.938 -14.587 -92.483 1.00 29.09 94 SER A CA 1
ATOM 697 C C . SER A 1 94 ? 37.375 -15.174 -93.781 1.00 29.09 94 SER A C 1
ATOM 699 O O . SER A 1 94 ? 36.157 -15.329 -93.871 1.00 29.09 94 SER A O 1
ATOM 701 N N . SER A 1 95 ? 38.271 -15.615 -94.667 1.00 32.19 95 SER A N 1
ATOM 702 C CA . SER A 1 95 ? 38.042 -16.318 -95.945 1.00 32.19 95 SER A CA 1
ATOM 703 C C . SER A 1 95 ? 37.913 -15.378 -97.157 1.00 32.19 95 SER A C 1
ATOM 705 O O . SER A 1 95 ? 37.339 -14.301 -97.053 1.00 32.19 95 SER A O 1
ATOM 707 N N . GLU A 1 96 ? 38.488 -15.666 -98.327 1.00 30.62 96 GLU A N 1
ATOM 708 C CA . GLU A 1 96 ? 39.216 -16.847 -98.812 1.00 30.62 96 GLU A CA 1
ATOM 709 C C . GLU A 1 96 ? 39.939 -16.508 -100.129 1.00 30.62 96 GLU A C 1
ATOM 711 O O . GLU A 1 96 ? 39.746 -15.450 -100.723 1.00 30.62 96 GLU A O 1
ATOM 716 N N . GLU A 1 97 ? 40.771 -17.459 -100.531 1.00 29.84 97 GLU A N 1
ATOM 717 C CA . GLU A 1 97 ? 41.584 -17.618 -101.736 1.00 29.84 97 GLU A CA 1
ATOM 718 C C . GLU A 1 97 ? 40.835 -17.550 -103.085 1.00 29.84 97 GLU A C 1
ATOM 720 O O . GLU A 1 97 ? 39.659 -17.891 -103.166 1.00 29.84 97 GLU A O 1
ATOM 725 N N . ALA A 1 98 ? 41.576 -17.240 -104.161 1.00 28.84 98 ALA A N 1
ATOM 726 C CA . ALA A 1 98 ? 41.540 -17.931 -105.467 1.00 28.84 98 ALA A CA 1
ATOM 727 C C . ALA A 1 98 ? 42.671 -17.370 -106.363 1.00 28.84 98 ALA A C 1
ATOM 729 O O . ALA A 1 98 ? 42.755 -16.161 -106.562 1.00 28.84 98 ALA A O 1
ATOM 730 N N . ALA A 1 99 ? 43.675 -18.196 -106.695 1.00 30.09 99 ALA A N 1
ATOM 731 C CA . ALA A 1 99 ? 43.891 -18.811 -108.021 1.00 30.09 99 ALA A CA 1
ATOM 732 C C . ALA A 1 99 ? 44.221 -17.774 -109.121 1.00 30.09 99 ALA A C 1
ATOM 734 O O . ALA A 1 99 ? 43.397 -16.941 -109.473 1.00 30.09 99 ALA A O 1
ATOM 735 N N . GLU A 1 100 ? 45.470 -17.638 -109.572 1.00 32.97 100 GLU A N 1
ATOM 736 C CA . GLU A 1 100 ? 46.162 -18.534 -110.518 1.00 32.97 100 GLU A CA 1
ATOM 737 C C . GLU A 1 100 ? 45.337 -18.795 -111.790 1.00 32.97 100 GLU A C 1
ATOM 739 O O . GLU A 1 100 ? 44.471 -19.660 -111.798 1.00 32.97 100 GLU A O 1
ATOM 744 N N . GLU A 1 101 ? 45.646 -18.085 -112.881 1.00 31.59 101 GLU A N 1
ATOM 745 C CA . GLU A 1 101 ? 45.589 -18.684 -114.216 1.00 31.59 101 GLU A CA 1
ATOM 746 C C . GLU A 1 101 ? 46.545 -17.968 -115.177 1.00 31.59 101 GLU A C 1
ATOM 748 O O . GLU A 1 101 ? 46.623 -16.741 -115.251 1.00 31.59 101 GLU A O 1
ATOM 753 N N . ALA A 1 102 ? 47.317 -18.790 -115.872 1.00 32.25 102 ALA A N 1
ATOM 754 C CA . ALA A 1 102 ? 48.328 -18.435 -116.839 1.00 32.25 102 ALA A CA 1
ATOM 755 C C . ALA A 1 102 ? 47.844 -18.780 -118.259 1.00 32.25 102 ALA A C 1
ATOM 757 O O . ALA A 1 102 ? 46.987 -19.639 -118.433 1.00 32.25 102 ALA A O 1
ATOM 758 N N . LEU A 1 103 ? 48.543 -18.201 -119.243 1.00 33.66 103 LEU A N 1
ATOM 759 C CA . LEU A 1 103 ? 48.692 -18.647 -120.638 1.00 33.66 103 LEU A CA 1
ATOM 760 C C . LEU A 1 103 ? 47.570 -18.327 -121.639 1.00 33.66 103 LEU A C 1
ATOM 762 O O . LEU A 1 103 ? 46.457 -18.829 -121.564 1.00 33.66 103 LEU A O 1
ATOM 766 N N . SER A 1 104 ? 47.955 -17.594 -122.687 1.00 29.09 104 SER A N 1
ATOM 767 C CA . SER A 1 104 ? 48.027 -18.092 -124.076 1.00 29.09 104 SER A CA 1
ATOM 768 C C . SER A 1 104 ? 48.259 -16.883 -124.990 1.00 29.09 104 SER A C 1
ATOM 770 O O . SER A 1 104 ? 47.407 -16.010 -125.103 1.00 29.09 104 SER A O 1
ATOM 772 N N . ASP A 1 105 ? 49.476 -16.677 -125.487 1.00 28.92 105 ASP A N 1
ATOM 773 C CA . ASP A 1 105 ? 49.925 -17.111 -126.822 1.00 28.92 105 ASP A CA 1
ATOM 774 C C . ASP A 1 105 ? 48.980 -16.732 -127.972 1.00 28.92 105 ASP A C 1
ATOM 776 O O . ASP A 1 105 ? 47.972 -17.400 -128.185 1.00 28.92 105 ASP A O 1
ATOM 780 N N . THR A 1 106 ? 49.396 -15.752 -128.788 1.00 29.42 106 THR A N 1
ATOM 781 C CA . THR A 1 106 ? 49.231 -15.801 -130.252 1.00 29.42 106 THR A CA 1
ATOM 782 C C . THR A 1 106 ? 50.316 -14.995 -130.981 1.00 29.42 106 THR A C 1
ATOM 784 O O . THR A 1 106 ? 50.370 -13.773 -130.896 1.00 29.42 106 THR A O 1
ATOM 787 N N . SER A 1 107 ? 51.105 -15.752 -131.750 1.00 31.55 107 SER A N 1
ATOM 788 C CA . SER A 1 107 ? 51.756 -15.453 -133.036 1.00 31.55 107 SER A CA 1
ATOM 789 C C . SER A 1 107 ? 52.867 -14.395 -133.136 1.00 31.55 107 SER A C 1
ATOM 791 O O . SER A 1 107 ? 52.622 -13.212 -133.352 1.00 31.55 107 SER A O 1
ATOM 793 N N . ALA A 1 108 ? 54.103 -14.894 -133.188 1.00 36.81 108 ALA A N 1
ATOM 794 C CA . ALA A 1 108 ? 55.117 -14.480 -134.171 1.00 36.81 108 ALA A CA 1
ATOM 795 C C . ALA A 1 108 ? 54.822 -15.190 -135.534 1.00 36.81 108 ALA A C 1
ATOM 797 O O . ALA A 1 108 ? 54.001 -16.115 -135.505 1.00 36.81 108 ALA A O 1
ATOM 798 N N . PRO A 1 109 ? 55.468 -14.893 -136.694 1.00 49.53 109 PRO A N 1
ATOM 799 C CA . PRO A 1 109 ? 56.777 -14.234 -136.822 1.00 49.53 109 PRO A CA 1
ATOM 800 C C . PRO A 1 109 ? 57.013 -13.359 -138.090 1.00 49.53 109 PRO A C 1
ATOM 802 O O . PRO A 1 109 ? 56.155 -13.254 -138.959 1.00 49.53 109 PRO A O 1
ATOM 805 N N . GLU A 1 110 ? 58.259 -12.858 -138.199 1.00 33.06 110 GLU A N 1
ATOM 806 C CA . GLU A 1 110 ? 58.994 -12.527 -139.447 1.00 33.06 110 GLU A CA 1
ATOM 807 C C . GLU A 1 110 ? 58.560 -11.243 -140.199 1.00 33.06 110 GLU A C 1
ATOM 809 O O . GLU A 1 110 ? 57.390 -11.035 -140.469 1.00 33.06 110 GLU A O 1
ATOM 814 N N . LEU A 1 111 ? 59.410 -10.300 -140.627 1.00 39.59 111 LEU A N 1
ATOM 815 C CA . LEU A 1 111 ? 60.843 -10.226 -140.941 1.00 39.59 111 LEU A CA 1
ATOM 816 C C . LEU A 1 111 ? 61.238 -8.731 -141.068 1.00 39.59 111 LEU A C 1
ATOM 818 O O . LEU A 1 111 ? 60.373 -7.880 -141.245 1.00 39.59 111 LEU A O 1
ATOM 822 N N . PHE A 1 112 ? 62.552 -8.494 -141.161 1.00 32.91 112 PHE A N 1
ATOM 823 C CA . PHE A 1 112 ? 63.251 -7.301 -141.677 1.00 32.91 112 PHE A CA 1
ATOM 824 C C . PHE A 1 112 ? 63.756 -6.282 -140.643 1.00 32.91 112 PHE A C 1
ATOM 826 O O . PHE A 1 112 ? 63.058 -5.381 -140.204 1.00 32.91 112 PHE A O 1
ATOM 833 N N . LEU A 1 113 ? 65.036 -6.482 -140.292 1.00 46.09 113 LEU A N 1
ATOM 834 C CA . LEU A 1 113 ? 66.123 -5.490 -140.293 1.00 46.09 113 LEU A CA 1
ATOM 835 C C . LEU A 1 113 ? 65.688 -4.018 -140.451 1.00 46.09 113 LEU A C 1
ATOM 837 O O . LEU A 1 113 ? 65.095 -3.685 -141.468 1.00 46.09 113 LEU A O 1
ATOM 841 N N . GLU A 1 114 ? 66.150 -3.173 -139.516 1.00 40.84 114 GLU A N 1
ATOM 842 C CA . GLU A 1 114 ? 66.044 -1.693 -139.452 1.00 40.84 114 GLU A CA 1
ATOM 843 C C . GLU A 1 114 ? 64.963 -1.114 -138.521 1.00 40.84 114 GLU A C 1
ATOM 845 O O . GLU A 1 114 ? 64.109 -0.361 -138.972 1.00 40.84 114 GLU A O 1
ATOM 850 N N . GLN A 1 115 ? 65.029 -1.371 -137.204 1.00 43.69 115 GLN A N 1
ATOM 851 C CA . GLN A 1 115 ? 64.434 -0.463 -136.195 1.00 43.69 115 GLN A CA 1
ATOM 852 C C . GLN A 1 115 ? 64.913 -0.750 -134.755 1.00 43.69 115 GLN A C 1
ATOM 854 O O . GLN A 1 115 ? 64.133 -0.881 -133.825 1.00 43.69 115 GLN A O 1
ATOM 859 N N . ALA A 1 116 ? 66.229 -0.858 -134.558 1.00 46.22 116 ALA A N 1
ATOM 860 C CA . ALA A 1 116 ? 66.821 -1.183 -133.255 1.00 46.22 116 ALA A CA 1
ATOM 861 C C . ALA A 1 116 ? 66.885 -0.002 -132.256 1.00 46.22 116 ALA A C 1
ATOM 863 O O . ALA A 1 116 ? 67.201 -0.231 -131.099 1.00 46.22 116 ALA A O 1
ATOM 864 N N . GLU A 1 117 ? 66.581 1.238 -132.664 1.00 51.50 117 GLU A N 1
ATOM 865 C CA . GLU A 1 117 ? 66.800 2.431 -131.815 1.00 51.50 117 GLU A CA 1
ATOM 866 C C . GLU A 1 117 ? 65.527 2.968 -131.118 1.00 51.50 117 GLU A C 1
ATOM 868 O O . GLU A 1 117 ? 65.637 3.693 -130.139 1.00 51.50 117 GLU A O 1
ATOM 873 N N . GLY A 1 118 ? 64.310 2.611 -131.560 1.00 57.09 118 GLY A N 1
ATOM 874 C CA . GLY A 1 118 ? 63.060 3.172 -131.004 1.00 57.09 118 GLY A CA 1
ATOM 875 C C . GLY A 1 118 ? 62.417 2.370 -129.862 1.00 57.09 118 GLY A C 1
ATOM 876 O O . GLY A 1 118 ? 61.790 2.942 -128.972 1.00 57.09 118 GLY A O 1
ATOM 877 N N . GLU A 1 119 ? 62.567 1.043 -129.865 1.00 60.47 119 GLU A N 1
ATOM 878 C CA . GLU A 1 119 ? 62.042 0.163 -128.807 1.00 60.47 119 GLU A CA 1
ATOM 879 C C . GLU A 1 119 ? 62.879 0.274 -127.522 1.00 60.47 119 GLU A C 1
ATOM 881 O O . GLU A 1 119 ? 62.334 0.250 -126.416 1.00 60.47 119 GLU A O 1
ATOM 886 N N . GLU A 1 120 ? 64.187 0.494 -127.666 1.00 67.50 120 GLU A N 1
ATOM 887 C CA . GLU A 1 120 ? 65.122 0.725 -126.562 1.00 67.50 120 GLU A CA 1
ATOM 888 C C . GLU A 1 120 ? 64.746 1.984 -125.762 1.00 67.50 120 GLU A C 1
ATOM 890 O O . GLU A 1 120 ? 64.609 1.912 -124.541 1.00 67.50 120 GLU A O 1
ATOM 895 N N . ASP A 1 121 ? 64.437 3.096 -126.436 1.00 74.25 121 ASP A N 1
ATOM 896 C CA . ASP A 1 121 ? 63.989 4.340 -125.796 1.00 74.25 121 ASP A CA 1
ATOM 897 C C . ASP A 1 121 ? 62.663 4.174 -125.028 1.00 74.25 121 ASP A C 1
ATOM 899 O O . ASP A 1 121 ? 62.491 4.729 -123.938 1.00 74.25 121 ASP A O 1
ATOM 903 N N . THR A 1 122 ? 61.720 3.374 -125.547 1.00 78.56 122 THR A N 1
ATOM 904 C CA . THR A 1 122 ? 60.458 3.089 -124.836 1.00 78.56 122 THR A CA 1
ATOM 905 C C . THR A 1 122 ? 60.655 2.209 -123.602 1.00 78.56 122 THR A C 1
ATOM 907 O O . THR A 1 122 ? 60.001 2.432 -122.580 1.00 78.56 122 THR A O 1
ATOM 910 N N . LEU A 1 123 ? 61.581 1.247 -123.662 1.00 83.25 123 LEU A N 1
ATOM 911 C CA . LEU A 1 123 ? 61.956 0.413 -122.520 1.00 83.25 123 LEU A CA 1
ATOM 912 C C . LEU A 1 123 ? 62.714 1.225 -121.463 1.00 83.25 123 LEU A C 1
ATOM 914 O O . LEU A 1 123 ? 62.455 1.060 -120.271 1.00 83.25 123 LEU A O 1
ATOM 918 N N . ILE A 1 124 ? 63.583 2.150 -121.879 1.00 83.00 124 ILE A N 1
ATOM 919 C CA . ILE A 1 124 ? 64.275 3.091 -120.988 1.00 83.00 124 ILE A CA 1
ATOM 920 C C . ILE A 1 124 ? 63.266 4.008 -120.285 1.00 83.00 124 ILE A C 1
ATOM 922 O O . ILE A 1 124 ? 63.337 4.166 -119.068 1.00 83.00 124 ILE A O 1
ATOM 926 N N . ALA A 1 125 ? 62.287 4.566 -121.004 1.00 83.88 125 ALA A N 1
ATOM 927 C CA . ALA A 1 125 ? 61.245 5.404 -120.408 1.00 83.88 125 ALA A CA 1
ATOM 928 C C . ALA A 1 125 ? 60.380 4.638 -119.390 1.00 83.88 125 ALA A C 1
ATOM 930 O O . ALA A 1 125 ? 60.069 5.169 -118.323 1.00 83.88 125 ALA A O 1
ATOM 931 N N . GLN A 1 126 ? 60.028 3.378 -119.679 1.00 87.88 126 GLN A N 1
ATOM 932 C CA . GLN A 1 126 ? 59.341 2.513 -118.715 1.00 87.88 126 GLN A CA 1
ATOM 933 C C . GLN A 1 126 ? 60.216 2.219 -117.495 1.00 87.88 126 GLN A C 1
ATOM 935 O O . GLN A 1 126 ? 59.726 2.284 -116.372 1.00 87.88 126 GLN A O 1
ATOM 940 N N . LEU A 1 127 ? 61.507 1.937 -117.689 1.00 89.06 127 LEU A N 1
ATOM 941 C CA . LEU A 1 127 ? 62.446 1.677 -116.599 1.00 89.06 127 LEU A CA 1
ATOM 942 C C . LEU A 1 127 ? 62.615 2.901 -115.689 1.00 89.06 127 LEU A C 1
ATOM 944 O O . LEU A 1 127 ? 62.608 2.743 -114.470 1.00 89.06 127 LEU A O 1
ATOM 948 N N . ILE A 1 128 ? 62.683 4.106 -116.263 1.00 88.12 128 ILE A N 1
ATOM 949 C CA . ILE A 1 128 ? 62.700 5.372 -115.514 1.00 88.12 128 ILE A CA 1
ATOM 950 C C . ILE A 1 128 ? 61.387 5.556 -114.741 1.00 88.12 128 ILE A C 1
ATOM 952 O O . ILE A 1 128 ? 61.427 5.788 -113.539 1.00 88.12 128 ILE A O 1
ATOM 956 N N . ALA A 1 129 ? 60.225 5.359 -115.371 1.00 88.38 129 ALA A N 1
ATOM 957 C CA . ALA A 1 129 ? 58.933 5.470 -114.686 1.00 88.38 129 ALA A CA 1
ATOM 958 C C . ALA A 1 129 ? 58.773 4.446 -113.543 1.00 88.38 129 ALA A C 1
ATOM 960 O O . ALA A 1 129 ? 58.248 4.771 -112.477 1.00 88.38 129 ALA A O 1
ATOM 961 N N . PHE A 1 130 ? 59.257 3.212 -113.729 1.00 92.44 130 PHE A N 1
ATOM 962 C CA . PHE A 1 130 ? 59.315 2.207 -112.664 1.00 92.44 130 PHE A CA 1
ATOM 963 C C . PHE A 1 130 ? 60.296 2.594 -111.556 1.00 92.44 130 PHE A C 1
ATOM 965 O O . PHE A 1 130 ? 60.061 2.276 -110.389 1.00 92.44 130 PHE A O 1
ATOM 972 N N . GLN A 1 131 ? 61.404 3.253 -111.891 1.00 93.31 131 GLN A N 1
ATOM 973 C CA . GLN A 1 131 ? 62.357 3.746 -110.908 1.00 93.31 131 GLN A CA 1
ATOM 974 C C . GLN A 1 131 ? 61.751 4.877 -110.065 1.00 93.31 131 GLN A C 1
ATOM 976 O O . GLN A 1 131 ? 61.794 4.779 -108.838 1.00 93.31 131 GLN A O 1
ATOM 981 N N . ASP A 1 132 ? 61.100 5.855 -110.698 1.00 92.75 132 ASP A N 1
ATOM 982 C CA . ASP A 1 132 ? 60.400 6.961 -110.033 1.00 92.75 132 ASP A CA 1
ATOM 983 C C . ASP A 1 132 ? 59.276 6.446 -109.118 1.00 92.75 132 ASP A C 1
ATOM 985 O O . ASP A 1 132 ? 59.205 6.812 -107.944 1.00 92.75 132 ASP A O 1
ATOM 989 N N . ALA A 1 133 ? 58.446 5.512 -109.600 1.00 93.38 133 ALA A N 1
ATOM 990 C CA . ALA A 1 133 ? 57.390 4.893 -108.795 1.00 93.38 133 ALA A CA 1
ATOM 991 C C . ALA A 1 133 ? 57.949 4.108 -107.593 1.00 93.38 133 ALA A C 1
ATOM 993 O O . ALA A 1 133 ? 57.369 4.119 -106.508 1.00 93.38 133 ALA A O 1
ATOM 994 N N . ASN A 1 134 ? 59.096 3.437 -107.749 1.00 92.00 134 ASN A N 1
ATOM 995 C CA . ASN A 1 134 ? 59.768 2.761 -106.638 1.00 92.00 134 ASN A CA 1
ATOM 996 C C . ASN A 1 134 ? 60.352 3.752 -105.620 1.00 92.00 134 ASN A C 1
ATOM 998 O O . ASN A 1 134 ? 60.362 3.458 -104.425 1.00 92.00 134 ASN A O 1
ATOM 1002 N N . GLU A 1 135 ? 60.870 4.899 -106.061 1.00 95.06 135 GLU A N 1
ATOM 1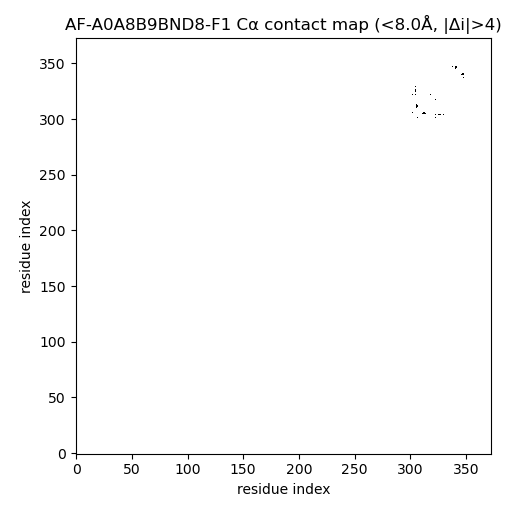003 C CA . GLU A 1 135 ? 61.321 5.971 -105.166 1.00 95.06 135 GLU A CA 1
ATOM 1004 C C . GLU A 1 135 ? 60.147 6.594 -104.399 1.00 95.06 135 GLU A C 1
ATOM 1006 O O . GLU A 1 135 ? 60.235 6.745 -103.177 1.00 95.06 135 GLU A O 1
ATOM 1011 N N . GLU A 1 136 ? 59.017 6.842 -105.064 1.00 95.12 136 GLU A N 1
ATOM 1012 C CA . GLU A 1 136 ? 57.784 7.320 -104.431 1.00 95.12 136 GLU A CA 1
ATOM 1013 C C . GLU A 1 136 ? 57.228 6.308 -103.416 1.00 95.12 136 GLU A C 1
ATOM 1015 O O . GLU A 1 136 ? 56.934 6.669 -102.275 1.00 95.12 136 GLU A O 1
ATOM 1020 N N . LEU A 1 137 ? 57.168 5.019 -103.772 1.00 95.69 137 LEU A N 1
ATOM 1021 C CA . LEU A 1 137 ? 56.757 3.952 -102.852 1.00 95.69 137 LEU A CA 1
ATOM 1022 C C . LEU A 1 137 ? 57.666 3.869 -101.621 1.00 95.69 137 LEU A C 1
ATOM 1024 O O . LEU A 1 137 ? 57.173 3.695 -100.506 1.00 95.69 137 LEU A O 1
ATOM 1028 N N . ARG A 1 138 ? 58.986 4.021 -101.788 1.00 96.06 138 ARG A N 1
ATOM 1029 C CA . ARG A 1 138 ? 59.929 4.064 -100.657 1.00 96.06 138 ARG A CA 1
ATOM 1030 C C . ARG A 1 138 ? 59.679 5.276 -99.762 1.00 96.06 138 ARG A C 1
ATOM 1032 O O . ARG A 1 138 ? 59.717 5.125 -98.542 1.00 96.06 138 ARG A O 1
ATOM 1039 N N . ALA A 1 139 ? 59.404 6.445 -100.338 1.00 95.38 139 ALA A N 1
ATOM 1040 C CA . ALA A 1 139 ? 59.079 7.648 -99.575 1.00 95.38 139 ALA A CA 1
ATOM 1041 C C . ALA A 1 139 ? 57.762 7.490 -98.796 1.00 95.38 139 ALA A C 1
ATOM 1043 O O . ALA A 1 139 ? 57.714 7.793 -97.604 1.00 95.38 139 ALA A O 1
ATOM 1044 N N . LEU A 1 140 ? 56.717 6.945 -99.428 1.00 96.56 140 LEU A N 1
ATOM 1045 C CA . LEU A 1 140 ? 55.440 6.649 -98.771 1.00 96.56 140 LEU A CA 1
ATOM 1046 C C . LEU A 1 140 ? 55.598 5.628 -97.639 1.00 96.56 140 LEU A C 1
ATOM 1048 O O . LEU A 1 140 ? 55.048 5.826 -96.556 1.00 96.56 140 LEU A O 1
ATOM 1052 N N . LEU A 1 141 ? 56.378 4.566 -97.855 1.00 96.75 141 LEU A N 1
ATOM 1053 C CA . LEU A 1 141 ? 56.648 3.553 -96.834 1.00 96.75 141 LEU A CA 1
ATOM 1054 C C . LEU A 1 141 ? 57.438 4.129 -95.652 1.00 96.75 141 LEU A C 1
ATOM 1056 O O . LEU A 1 141 ? 57.138 3.808 -94.502 1.00 96.75 141 LEU A O 1
ATOM 1060 N N . GLN A 1 142 ? 58.406 5.009 -95.916 1.00 96.56 142 GLN A N 1
ATOM 1061 C CA . GLN A 1 142 ? 59.149 5.707 -94.871 1.00 96.56 142 GLN A CA 1
ATOM 1062 C C . GLN A 1 142 ? 58.239 6.639 -94.055 1.00 96.56 142 GLN A C 1
ATOM 1064 O O . GLN A 1 142 ? 58.282 6.591 -92.827 1.00 96.56 142 GLN A O 1
ATOM 1069 N N . ASN A 1 143 ? 57.368 7.411 -94.715 1.00 96.50 143 ASN A N 1
ATOM 1070 C CA . ASN A 1 143 ? 56.391 8.273 -94.044 1.00 96.50 143 ASN A CA 1
ATOM 1071 C C . ASN A 1 143 ? 55.434 7.457 -93.161 1.00 96.50 143 ASN A C 1
ATOM 1073 O O . ASN A 1 143 ? 55.289 7.751 -91.978 1.00 96.50 143 ASN A O 1
ATOM 1077 N N . ALA A 1 144 ? 54.853 6.377 -93.695 1.00 96.62 144 ALA A N 1
ATOM 1078 C CA . ALA A 1 144 ? 53.958 5.499 -92.938 1.00 96.62 144 ALA A CA 1
ATOM 1079 C C . ALA A 1 144 ? 54.653 4.854 -91.726 1.00 96.62 144 ALA A C 1
ATOM 1081 O O . ALA A 1 144 ? 54.047 4.664 -90.671 1.00 96.62 144 ALA A O 1
ATOM 1082 N N . HIS A 1 145 ? 55.938 4.522 -91.855 1.00 97.44 145 HIS A N 1
ATOM 1083 C CA . HIS A 1 145 ? 56.735 3.987 -90.759 1.00 97.44 145 HIS A CA 1
ATOM 1084 C C . HIS A 1 145 ? 57.027 5.031 -89.669 1.00 97.44 145 HIS A C 1
ATOM 1086 O O . HIS A 1 145 ? 56.980 4.704 -88.480 1.00 97.44 145 HIS A O 1
ATOM 1092 N N . ASP A 1 146 ? 57.303 6.280 -90.042 1.00 97.19 146 ASP A N 1
ATOM 1093 C CA . ASP A 1 146 ? 57.508 7.360 -89.075 1.00 97.19 146 ASP A CA 1
ATOM 1094 C C . ASP A 1 146 ? 56.192 7.734 -88.366 1.00 97.19 146 ASP A C 1
ATOM 1096 O O . ASP A 1 146 ? 56.181 7.867 -87.138 1.00 97.19 146 ASP A O 1
ATOM 1100 N N . ASP A 1 147 ? 55.065 7.744 -89.085 1.00 97.50 147 ASP A N 1
ATOM 1101 C CA . ASP A 1 147 ? 53.723 7.882 -88.503 1.00 97.50 147 ASP A CA 1
ATOM 1102 C C . ASP A 1 147 ? 53.407 6.737 -87.530 1.00 97.50 147 ASP A C 1
ATOM 1104 O O . ASP A 1 147 ? 52.941 6.975 -86.412 1.00 97.50 147 ASP A O 1
ATOM 1108 N N . TYR A 1 148 ? 53.725 5.490 -87.900 1.00 97.50 148 TYR A N 1
ATOM 1109 C CA . TYR A 1 148 ? 53.558 4.327 -87.025 1.00 97.50 148 TYR A CA 1
ATOM 1110 C C . TYR A 1 148 ? 54.383 4.451 -85.738 1.00 97.50 148 TYR A C 1
ATOM 1112 O O . TYR A 1 148 ? 53.886 4.150 -84.649 1.00 97.50 148 TYR A O 1
ATOM 1120 N N . LYS A 1 149 ? 55.632 4.927 -85.822 1.00 97.88 149 LYS A N 1
ATOM 1121 C CA . LYS A 1 149 ? 56.473 5.172 -84.639 1.00 97.88 149 LYS A CA 1
ATOM 1122 C C . LYS A 1 149 ? 55.879 6.238 -83.724 1.00 97.88 149 LYS A C 1
ATOM 1124 O O . LYS A 1 149 ? 55.870 6.043 -82.507 1.00 97.88 149 LYS A O 1
ATOM 1129 N N . ILE A 1 150 ? 55.378 7.342 -84.285 1.00 97.75 150 ILE A N 1
ATOM 1130 C CA . ILE A 1 150 ? 54.730 8.411 -83.514 1.00 97.75 150 ILE A CA 1
ATOM 1131 C C . ILE A 1 150 ? 53.467 7.873 -82.840 1.00 97.75 150 ILE A C 1
ATOM 1133 O O . ILE A 1 150 ? 53.319 8.016 -81.626 1.00 97.75 150 ILE A O 1
ATOM 1137 N N . ALA A 1 151 ? 52.596 7.197 -83.593 1.00 97.81 151 ALA A N 1
ATOM 1138 C CA . ALA A 1 151 ? 51.379 6.589 -83.067 1.00 97.81 151 ALA A CA 1
ATOM 1139 C C . ALA A 1 151 ? 51.689 5.589 -81.944 1.00 97.81 151 ALA A C 1
ATOM 1141 O O . ALA A 1 151 ? 51.068 5.645 -80.885 1.00 97.81 151 ALA A O 1
ATOM 1142 N N . THR A 1 152 ? 52.708 4.743 -82.124 1.00 98.12 152 THR A N 1
ATOM 1143 C CA . THR A 1 152 ? 53.171 3.803 -81.094 1.00 98.12 152 THR A CA 1
ATOM 1144 C C . THR A 1 152 ? 53.622 4.542 -79.830 1.00 98.12 152 THR A C 1
ATOM 1146 O O . THR A 1 152 ? 53.203 4.186 -78.732 1.00 98.12 152 THR A O 1
ATOM 1149 N N . GLY A 1 153 ? 54.417 5.612 -79.958 1.00 98.12 153 GLY A N 1
ATOM 1150 C CA . GLY A 1 153 ? 54.850 6.425 -78.816 1.00 98.12 153 GLY A CA 1
ATOM 1151 C C . GLY A 1 153 ? 53.687 7.097 -78.075 1.00 98.12 153 GLY A C 1
ATOM 1152 O O . GLY A 1 153 ? 53.648 7.083 -76.841 1.00 98.12 153 GLY A O 1
ATOM 1153 N N . VAL A 1 154 ? 52.708 7.627 -78.817 1.00 98.12 154 VAL A N 1
ATOM 1154 C CA . VAL A 1 154 ? 51.477 8.203 -78.254 1.00 98.12 154 VAL A CA 1
ATOM 1155 C C . VAL A 1 154 ? 50.685 7.137 -77.499 1.00 98.12 154 VAL A C 1
ATOM 1157 O O . VAL A 1 154 ? 50.350 7.359 -76.335 1.00 98.12 154 VAL A O 1
ATOM 1160 N N . VAL A 1 155 ? 50.460 5.965 -78.102 1.00 97.94 155 VAL A N 1
ATOM 1161 C CA . VAL A 1 155 ? 49.769 4.832 -77.468 1.00 97.94 155 VAL A CA 1
ATOM 1162 C C . VAL A 1 155 ? 50.472 4.412 -76.175 1.00 97.94 155 VAL A C 1
ATOM 1164 O O . VAL A 1 155 ? 49.810 4.321 -75.144 1.00 97.94 155 VAL A O 1
ATOM 1167 N N . CYS A 1 156 ? 51.799 4.252 -76.173 1.00 97.75 156 CYS A N 1
ATOM 1168 C CA . CYS A 1 156 ? 52.550 3.913 -74.960 1.00 97.75 156 CYS A CA 1
ATOM 1169 C C . CYS A 1 156 ? 52.422 4.990 -73.866 1.00 97.75 156 CYS A C 1
ATOM 1171 O O . CYS A 1 156 ? 52.294 4.665 -72.684 1.00 97.75 156 CYS A O 1
ATOM 1173 N N . SER A 1 157 ? 52.442 6.278 -74.234 1.00 98.19 157 SER A N 1
ATOM 1174 C CA . SER A 1 157 ? 52.281 7.373 -73.266 1.00 98.19 157 SER A CA 1
ATOM 1175 C C . SER A 1 157 ? 50.879 7.407 -72.643 1.00 98.19 157 SER A C 1
ATOM 1177 O O . SER A 1 157 ? 50.750 7.576 -71.428 1.00 98.19 157 SER A O 1
ATOM 1179 N N . LEU A 1 158 ? 49.838 7.177 -73.453 1.00 98.19 158 LEU A N 1
ATOM 1180 C CA . LEU A 1 158 ? 48.448 7.122 -73.006 1.00 98.19 158 LEU A CA 1
ATOM 1181 C C . LEU A 1 158 ? 48.186 5.888 -72.141 1.00 98.19 158 LEU A C 1
ATOM 1183 O O . LEU A 1 158 ? 47.533 6.012 -71.111 1.00 98.19 158 LEU A O 1
ATOM 1187 N N . GLN A 1 159 ? 48.746 4.729 -72.500 1.00 98.00 159 GLN A N 1
ATOM 1188 C CA . GLN A 1 159 ? 48.692 3.513 -71.681 1.00 98.00 159 GLN A CA 1
ATOM 1189 C C . GLN A 1 159 ? 49.291 3.749 -70.292 1.00 98.00 159 GLN A C 1
ATOM 1191 O O . GLN A 1 159 ? 48.632 3.486 -69.290 1.00 98.00 159 GLN A O 1
ATOM 1196 N N . ARG A 1 160 ? 50.486 4.351 -70.209 1.00 98.19 160 ARG A N 1
ATOM 1197 C CA . ARG A 1 160 ? 51.096 4.707 -68.918 1.00 98.19 160 ARG A CA 1
ATOM 1198 C C . ARG A 1 160 ? 50.217 5.664 -68.107 1.00 98.19 160 ARG A C 1
ATOM 1200 O O . ARG A 1 160 ? 50.107 5.521 -66.891 1.00 98.19 160 ARG A O 1
ATOM 1207 N N . GLN A 1 161 ? 49.621 6.666 -68.753 1.00 98.19 161 GLN A N 1
ATOM 1208 C CA . GLN A 1 161 ? 48.735 7.614 -68.075 1.00 98.19 161 GLN A CA 1
ATOM 1209 C C . GLN A 1 161 ? 47.465 6.928 -67.551 1.00 98.19 161 GLN A C 1
ATOM 1211 O O . GLN A 1 161 ? 47.037 7.217 -66.431 1.00 98.19 161 GLN A O 1
ATOM 1216 N N . LEU A 1 162 ? 46.900 6.006 -68.331 1.00 98.06 162 LEU A N 1
ATOM 1217 C CA . LEU A 1 162 ? 45.748 5.193 -67.955 1.00 98.06 162 LEU A CA 1
ATOM 1218 C C . LEU A 1 162 ? 46.073 4.305 -66.748 1.00 98.06 162 LEU A C 1
ATOM 1220 O O . LEU A 1 162 ? 45.343 4.346 -65.765 1.00 98.06 162 LEU A O 1
ATOM 1224 N N . GLU A 1 163 ? 47.218 3.619 -66.737 1.00 98.38 163 GLU A N 1
ATOM 1225 C CA . GLU A 1 163 ? 47.673 2.821 -65.585 1.00 98.38 163 GLU A CA 1
ATOM 1226 C C . GLU A 1 163 ? 47.819 3.662 -64.302 1.00 98.38 163 GLU A C 1
ATOM 1228 O O . GLU A 1 163 ? 47.429 3.234 -63.210 1.00 98.38 163 GLU A O 1
ATOM 1233 N N . ILE A 1 164 ? 48.356 4.886 -64.414 1.00 98.06 164 ILE A N 1
ATOM 1234 C CA . ILE A 1 164 ? 48.463 5.813 -63.278 1.00 98.06 164 ILE A CA 1
ATOM 1235 C C . ILE A 1 164 ? 47.068 6.175 -62.761 1.00 98.06 164 ILE A C 1
ATOM 1237 O O . ILE A 1 164 ? 46.840 6.096 -61.550 1.00 98.06 164 ILE A O 1
ATOM 1241 N N . GLN A 1 165 ? 46.140 6.539 -63.648 1.00 98.25 165 GLN A N 1
ATOM 1242 C CA . GLN A 1 165 ? 44.768 6.890 -63.276 1.00 98.25 165 GLN A CA 1
ATOM 1243 C C . GLN A 1 165 ? 44.011 5.705 -62.668 1.00 98.25 165 GLN A C 1
ATOM 1245 O O . GLN A 1 165 ? 43.366 5.873 -61.638 1.00 98.25 165 GLN A O 1
ATOM 1250 N N . GLU A 1 166 ? 44.156 4.498 -63.214 1.00 98.19 166 GLU A N 1
ATOM 1251 C CA . GLU A 1 166 ? 43.589 3.280 -62.630 1.00 98.19 166 GLU A CA 1
ATOM 1252 C C . GLU A 1 166 ? 44.126 3.021 -61.220 1.00 98.19 166 GLU A C 1
ATOM 1254 O O . GLU A 1 166 ? 43.373 2.672 -60.312 1.00 98.19 166 GLU A O 1
ATOM 1259 N N . SER A 1 167 ? 45.431 3.212 -61.000 1.00 97.69 167 SER A N 1
ATOM 1260 C CA . SER A 1 167 ? 46.025 3.036 -59.671 1.00 97.69 167 SER A CA 1
ATOM 1261 C C . SER A 1 167 ? 45.493 4.056 -58.660 1.00 97.69 167 SER A C 1
ATOM 1263 O O . SER A 1 167 ? 45.319 3.730 -57.485 1.00 97.69 167 SER A O 1
ATOM 1265 N N . GLN A 1 168 ? 45.227 5.285 -59.109 1.00 98.31 168 GLN A N 1
ATOM 1266 C CA . GLN A 1 168 ? 44.621 6.328 -58.288 1.00 98.31 168 GLN A CA 1
ATOM 1267 C C . GLN A 1 168 ? 43.161 5.989 -57.985 1.00 98.31 168 GLN A C 1
ATOM 1269 O O . GLN A 1 168 ? 42.766 6.071 -56.825 1.00 98.31 168 GLN A O 1
ATOM 1274 N N . LEU A 1 169 ? 42.405 5.523 -58.983 1.00 98.19 169 LEU A N 1
ATOM 1275 C CA . LEU A 1 169 ? 41.023 5.087 -58.817 1.00 98.19 169 LEU A CA 1
ATOM 1276 C C . LEU A 1 169 ? 40.925 3.966 -57.773 1.00 98.19 169 LEU A C 1
ATOM 1278 O O . LEU A 1 169 ? 40.230 4.139 -56.774 1.00 98.19 169 LEU A O 1
ATOM 1282 N N . ARG A 1 170 ? 41.729 2.899 -57.907 1.00 98.50 170 ARG A N 1
ATOM 1283 C CA . ARG A 1 170 ? 41.771 1.788 -56.934 1.00 98.50 170 ARG A CA 1
ATOM 1284 C C . ARG A 1 170 ? 42.085 2.264 -55.510 1.00 98.50 170 ARG A C 1
ATOM 1286 O O . ARG A 1 170 ? 41.502 1.770 -54.548 1.00 98.50 170 ARG A O 1
ATOM 1293 N N . LYS A 1 171 ? 42.993 3.239 -55.350 1.00 98.38 171 LYS A N 1
ATOM 1294 C CA . LYS A 1 171 ? 43.287 3.840 -54.035 1.00 98.38 171 LYS A CA 1
ATOM 1295 C C . LYS A 1 171 ? 42.066 4.566 -53.476 1.00 98.38 171 LYS A C 1
ATOM 1297 O O . LYS A 1 171 ? 41.672 4.282 -52.348 1.00 98.38 171 LYS A O 1
ATOM 1302 N N . THR A 1 172 ? 41.439 5.438 -54.265 1.00 98.12 172 THR A N 1
ATOM 1303 C CA . THR A 1 172 ? 40.242 6.177 -53.833 1.00 98.12 172 THR A CA 1
ATOM 1304 C C . THR A 1 172 ? 39.059 5.260 -53.523 1.00 98.12 172 THR A C 1
ATOM 1306 O O . THR A 1 172 ? 38.340 5.503 -52.558 1.00 98.12 172 THR A O 1
ATOM 1309 N N . GLU A 1 173 ? 38.889 4.169 -54.273 1.00 98.50 173 GLU A N 1
ATOM 1310 C CA . GLU A 1 173 ? 37.873 3.146 -54.010 1.00 98.50 173 GLU A CA 1
ATOM 1311 C C . GLU A 1 173 ? 38.120 2.459 -52.663 1.00 98.50 173 GLU A C 1
ATOM 1313 O O . GLU A 1 173 ? 37.215 2.397 -51.834 1.00 98.50 173 GLU A O 1
ATOM 1318 N N . SER A 1 174 ? 39.362 2.052 -52.376 1.00 98.00 174 SER A N 1
ATOM 1319 C CA . SER A 1 174 ? 39.702 1.446 -51.080 1.00 98.00 174 SER A CA 1
ATOM 1320 C C . SER A 1 174 ? 39.522 2.409 -49.895 1.00 98.00 174 SER A C 1
ATOM 1322 O O . SER A 1 174 ? 39.096 2.007 -48.809 1.00 98.00 174 SER A O 1
ATOM 1324 N N . GLU A 1 175 ? 39.805 3.701 -50.089 1.00 98.44 175 GLU A N 1
ATOM 1325 C CA . GLU A 1 175 ? 39.569 4.730 -49.074 1.00 98.44 175 GLU A CA 1
ATOM 1326 C C . GLU A 1 175 ? 38.074 4.949 -48.835 1.00 98.44 175 GLU A C 1
ATOM 1328 O O . GLU A 1 175 ? 37.654 5.046 -47.679 1.00 98.44 175 GLU A O 1
ATOM 1333 N N . LYS A 1 176 ? 37.268 4.968 -49.904 1.00 98.12 176 LYS A N 1
ATOM 1334 C CA . LYS A 1 176 ? 35.806 5.032 -49.827 1.00 98.12 176 LYS A CA 1
ATOM 1335 C C . LYS A 1 176 ? 35.248 3.844 -49.044 1.00 98.12 176 LYS A C 1
ATOM 1337 O O . LYS A 1 176 ? 34.501 4.061 -48.094 1.00 98.12 176 LYS A O 1
ATOM 1342 N N . GLU A 1 177 ? 35.649 2.616 -49.369 1.00 98.56 177 GLU A N 1
ATOM 1343 C CA . GLU A 1 177 ? 35.197 1.408 -48.659 1.00 98.56 177 GLU A CA 1
ATOM 1344 C C . GLU A 1 177 ? 35.552 1.445 -47.163 1.00 98.56 177 GLU A C 1
ATOM 1346 O O . GLU A 1 177 ? 34.740 1.082 -46.304 1.00 98.56 177 GLU A O 1
ATOM 1351 N N . ARG A 1 178 ? 36.759 1.923 -46.824 1.00 98.56 178 ARG A N 1
ATOM 1352 C CA . ARG A 1 178 ? 37.184 2.103 -45.428 1.00 98.56 178 ARG A CA 1
ATOM 1353 C C . ARG A 1 178 ? 36.309 3.129 -44.706 1.00 98.56 178 ARG A C 1
ATOM 1355 O O . ARG A 1 178 ? 35.873 2.865 -43.587 1.00 98.56 178 ARG A O 1
ATOM 1362 N N . LEU A 1 179 ? 36.044 4.278 -45.330 1.00 98.56 179 LEU A N 1
ATOM 1363 C CA . LEU A 1 179 ? 35.197 5.325 -44.752 1.00 98.56 179 LEU A CA 1
ATOM 1364 C C . LEU A 1 179 ? 33.743 4.865 -44.591 1.00 98.56 179 LEU A C 1
ATOM 1366 O O . LEU A 1 179 ? 33.137 5.124 -43.556 1.00 98.56 179 LEU A O 1
ATOM 1370 N N . GLU A 1 180 ? 33.195 4.128 -45.557 1.00 98.62 180 GLU A N 1
ATOM 1371 C CA . GLU A 1 180 ? 31.861 3.524 -45.451 1.00 98.62 180 GLU A CA 1
ATOM 1372 C C . GLU A 1 180 ? 31.781 2.522 -44.294 1.00 98.62 180 GLU A C 1
ATOM 1374 O O . GLU A 1 180 ? 30.767 2.444 -43.596 1.00 98.62 180 GLU A O 1
ATOM 1379 N N . LYS A 1 181 ? 32.853 1.758 -44.050 1.00 98.50 181 LYS A N 1
ATOM 1380 C CA . LYS A 1 181 ? 32.935 0.870 -42.887 1.00 98.50 181 LYS A CA 1
ATOM 1381 C C . LYS A 1 181 ? 32.945 1.653 -41.574 1.00 98.50 181 LYS A C 1
ATOM 1383 O O . LYS A 1 181 ? 32.186 1.305 -40.672 1.00 98.50 181 LYS A O 1
ATOM 1388 N N . GLU A 1 182 ? 33.744 2.712 -41.480 1.00 98.56 182 GLU A N 1
ATOM 1389 C CA . GLU A 1 182 ? 33.776 3.576 -40.294 1.00 98.56 182 GLU A CA 1
ATOM 1390 C C . GLU A 1 182 ? 32.425 4.252 -40.043 1.00 98.56 182 GLU A C 1
ATOM 1392 O O . GLU A 1 182 ? 31.982 4.316 -38.898 1.00 98.56 182 GLU A O 1
ATOM 1397 N N . LEU A 1 183 ? 31.733 4.696 -41.096 1.00 98.56 183 LEU A N 1
ATOM 1398 C CA . LEU A 1 183 ? 30.396 5.274 -40.985 1.00 98.56 183 LEU A CA 1
ATOM 1399 C C . LEU A 1 183 ? 29.407 4.262 -40.389 1.00 98.56 183 LEU A C 1
ATOM 1401 O O . LEU A 1 183 ? 28.765 4.566 -39.385 1.00 98.56 183 LEU A O 1
ATOM 1405 N N . ARG A 1 184 ? 29.367 3.033 -40.923 1.00 98.62 184 ARG A N 1
ATOM 1406 C CA . ARG A 1 184 ? 28.512 1.950 -40.402 1.00 98.62 184 ARG A CA 1
ATOM 1407 C C . ARG A 1 184 ? 28.817 1.601 -38.946 1.00 98.62 184 ARG A C 1
ATOM 1409 O O . ARG A 1 184 ? 27.910 1.350 -38.154 1.00 98.62 184 ARG A O 1
ATOM 1416 N N . GLU A 1 185 ? 30.092 1.581 -38.564 1.00 98.56 185 GLU A N 1
ATOM 1417 C CA . GLU A 1 185 ? 30.492 1.344 -37.174 1.00 98.56 185 GLU A CA 1
ATOM 1418 C C . GLU A 1 185 ? 30.023 2.476 -36.249 1.00 98.56 185 GLU A C 1
ATOM 1420 O O . GLU A 1 185 ? 29.528 2.208 -35.152 1.00 98.56 185 GLU A O 1
ATOM 1425 N N . ARG A 1 186 ? 30.120 3.737 -36.688 1.00 98.50 186 ARG A N 1
ATOM 1426 C CA . ARG A 1 186 ? 29.632 4.895 -35.921 1.00 98.50 186 ARG A CA 1
ATOM 1427 C C . ARG A 1 186 ? 28.112 4.929 -35.821 1.00 98.50 186 ARG A C 1
ATOM 1429 O O . ARG A 1 186 ? 27.601 5.231 -34.746 1.00 98.50 186 ARG A O 1
ATOM 1436 N N . GLU A 1 187 ? 27.393 4.568 -36.878 1.00 98.62 187 GLU A N 1
ATOM 1437 C CA . GLU A 1 187 ? 25.934 4.404 -36.855 1.00 98.62 187 GLU A CA 1
ATOM 1438 C C . GLU A 1 187 ? 25.510 3.345 -35.832 1.00 98.62 187 GLU A C 1
ATOM 1440 O O . GLU A 1 187 ? 24.661 3.611 -34.981 1.00 98.62 187 GLU A O 1
ATOM 1445 N N . SER A 1 188 ? 26.165 2.180 -35.840 1.00 98.50 188 SER A N 1
ATOM 1446 C CA . SER A 1 188 ? 25.923 1.113 -34.860 1.00 98.50 188 SER A CA 1
ATOM 1447 C C . SER A 1 188 ? 26.195 1.576 -33.422 1.00 98.50 188 SER A C 1
ATOM 1449 O O . SER A 1 188 ? 25.394 1.333 -32.516 1.00 98.50 188 SER A O 1
ATOM 1451 N N . GLN A 1 189 ? 27.284 2.320 -33.200 1.00 98.62 189 GLN A N 1
ATOM 1452 C CA . GLN A 1 189 ? 27.593 2.905 -31.891 1.00 98.62 189 GLN A CA 1
ATOM 1453 C C . GLN A 1 189 ? 26.532 3.914 -31.439 1.00 98.62 189 GLN A C 1
ATOM 1455 O O . GLN A 1 189 ? 26.111 3.873 -30.282 1.00 98.62 189 GLN A O 1
ATOM 1460 N N . LEU A 1 190 ? 26.085 4.802 -32.330 1.00 98.50 190 LEU A N 1
ATOM 1461 C CA . LEU A 1 190 ? 25.027 5.768 -32.036 1.00 98.50 190 LEU A CA 1
ATOM 1462 C C . LEU A 1 190 ? 23.723 5.056 -31.682 1.00 98.50 190 LEU A C 1
ATOM 1464 O O . LEU A 1 190 ? 23.133 5.368 -30.651 1.00 98.50 190 LEU A O 1
ATOM 1468 N N . GLN A 1 191 ? 23.321 4.049 -32.458 1.00 98.62 191 GLN A N 1
ATOM 1469 C CA . GLN A 1 191 ? 22.125 3.257 -32.179 1.00 98.62 191 GLN A CA 1
ATOM 1470 C C . GLN A 1 191 ? 22.216 2.548 -30.819 1.00 98.62 191 GLN A C 1
ATOM 1472 O O . GLN A 1 191 ? 21.261 2.573 -30.040 1.00 98.62 191 GLN A O 1
ATOM 1477 N N . ALA A 1 192 ? 23.377 1.975 -30.487 1.00 98.56 192 ALA A N 1
ATOM 1478 C CA . ALA A 1 192 ? 23.612 1.355 -29.187 1.00 98.56 192 ALA A CA 1
ATOM 1479 C C . ALA A 1 192 ? 23.552 2.373 -28.033 1.00 98.56 192 ALA A C 1
ATOM 1481 O O . ALA A 1 192 ? 23.002 2.070 -26.974 1.00 98.56 192 ALA A O 1
ATOM 1482 N N . MET A 1 193 ? 24.088 3.584 -28.217 1.00 98.50 193 MET A N 1
ATOM 1483 C CA . MET A 1 193 ? 23.968 4.656 -27.224 1.00 98.50 193 MET A CA 1
ATOM 1484 C C . MET A 1 193 ? 22.518 5.116 -27.068 1.00 98.50 193 MET A C 1
ATOM 1486 O O . MET A 1 193 ? 22.051 5.238 -25.939 1.00 98.50 193 MET A O 1
ATOM 1490 N N . SER A 1 194 ? 21.781 5.306 -28.165 1.00 98.19 194 SER A N 1
ATOM 1491 C CA . SER A 1 194 ? 20.355 5.643 -28.130 1.00 98.19 194 SER A CA 1
ATOM 1492 C C . SER A 1 194 ? 19.550 4.598 -27.357 1.00 98.19 194 SER A C 1
ATOM 1494 O O . SER A 1 194 ? 18.782 4.969 -26.473 1.00 98.19 194 SER A O 1
ATOM 1496 N N . ALA A 1 195 ? 19.785 3.305 -27.604 1.00 98.50 195 ALA A N 1
ATOM 1497 C CA . ALA A 1 195 ? 19.137 2.223 -26.863 1.00 98.50 195 ALA A CA 1
ATOM 1498 C C . ALA A 1 195 ? 19.448 2.280 -25.356 1.00 98.50 195 ALA A C 1
ATOM 1500 O O . ALA A 1 195 ? 18.538 2.153 -24.538 1.00 98.50 195 ALA A O 1
ATOM 1501 N N . LYS A 1 196 ? 20.708 2.549 -24.981 1.00 98.62 196 LYS A N 1
ATOM 1502 C CA . LYS A 1 196 ? 21.107 2.729 -23.573 1.00 98.62 196 LYS A CA 1
ATOM 1503 C C . LYS A 1 196 ? 20.431 3.937 -22.919 1.00 98.62 196 LYS A C 1
ATOM 1505 O O . LYS A 1 196 ? 20.020 3.859 -21.769 1.00 98.62 196 LYS A O 1
ATOM 1510 N N . PHE A 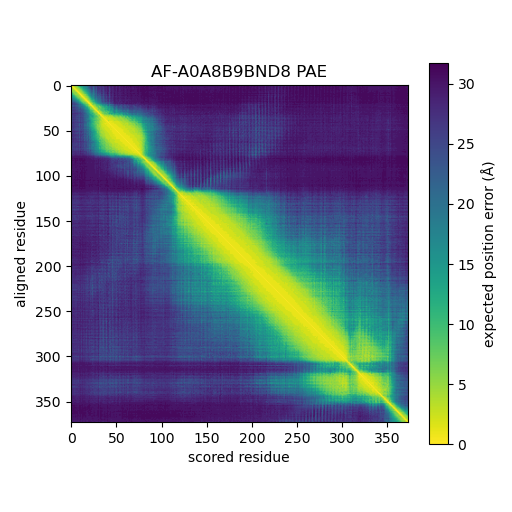1 197 ? 20.295 5.058 -23.626 1.00 98.25 197 PHE A N 1
ATOM 1511 C CA . PHE A 1 197 ? 19.586 6.226 -23.091 1.00 98.25 197 PHE A CA 1
ATOM 1512 C C . PHE A 1 197 ? 18.084 5.972 -22.930 1.00 98.25 197 PHE A C 1
ATOM 1514 O O . PHE A 1 197 ? 17.486 6.465 -21.973 1.00 98.25 197 PHE A O 1
ATOM 1521 N N . CYS A 1 198 ? 17.477 5.200 -23.835 1.00 98.12 198 CYS A N 1
ATOM 1522 C CA . CYS A 1 198 ? 16.094 4.752 -23.689 1.00 98.12 198 CYS A CA 1
ATOM 1523 C C . CYS A 1 198 ? 15.927 3.876 -22.442 1.00 98.12 198 CYS A C 1
ATOM 1525 O O . CYS A 1 198 ? 15.085 4.196 -21.606 1.00 98.12 198 CYS A O 1
ATOM 1527 N N . SER A 1 199 ? 16.773 2.856 -22.263 1.00 98.44 199 SER A N 1
ATOM 1528 C CA . SER A 1 199 ? 16.683 1.961 -21.104 1.00 98.44 199 SER A CA 1
ATOM 1529 C C . SER A 1 199 ? 16.916 2.693 -19.782 1.00 98.44 199 SER A C 1
ATOM 1531 O O . SER A 1 199 ? 16.144 2.510 -18.851 1.00 98.44 199 SER A O 1
ATOM 1533 N N . LEU A 1 200 ? 17.915 3.582 -19.706 1.00 98.31 200 LEU A N 1
ATOM 1534 C CA . LEU A 1 200 ? 18.179 4.375 -18.496 1.00 98.31 200 LEU A CA 1
ATOM 1535 C C . LEU A 1 200 ? 17.002 5.287 -18.133 1.00 98.31 200 LEU A C 1
ATOM 1537 O O . LEU A 1 200 ? 16.672 5.451 -16.961 1.00 98.31 200 LEU A O 1
ATOM 1541 N N . ARG A 1 201 ? 16.343 5.878 -19.136 1.00 98.12 201 ARG A N 1
ATOM 1542 C CA . ARG A 1 201 ? 15.151 6.703 -18.912 1.00 98.12 201 ARG A CA 1
ATOM 1543 C C . ARG A 1 201 ? 13.980 5.870 -18.389 1.00 98.12 201 ARG A C 1
ATOM 1545 O O . ARG A 1 201 ? 13.223 6.350 -17.551 1.00 98.12 201 ARG A O 1
ATOM 1552 N N . GLU A 1 202 ? 13.786 4.667 -18.916 1.00 97.88 202 GLU A N 1
ATOM 1553 C CA . GLU A 1 202 ? 12.731 3.751 -18.466 1.00 97.88 202 GLU A CA 1
ATOM 1554 C C . GLU A 1 202 ? 13.001 3.219 -17.056 1.00 97.88 202 GLU A C 1
ATOM 1556 O O . GLU A 1 202 ? 12.092 3.209 -16.230 1.00 97.88 202 GLU A O 1
ATOM 1561 N N . GLU A 1 203 ? 14.251 2.868 -16.756 1.00 98.12 203 GLU A N 1
ATOM 1562 C CA . GLU A 1 203 ? 14.696 2.450 -15.426 1.00 98.12 203 GLU A CA 1
ATOM 1563 C C . GLU A 1 203 ? 14.471 3.557 -14.391 1.00 98.12 203 GLU A C 1
ATOM 1565 O O . GLU A 1 203 ? 13.873 3.303 -13.349 1.00 98.12 203 GLU A O 1
ATOM 1570 N N . GLN A 1 204 ? 14.818 4.809 -14.712 1.00 98.31 204 GLN A N 1
ATOM 1571 C CA . GLN A 1 204 ? 14.532 5.951 -13.839 1.00 98.31 204 GLN A CA 1
ATOM 1572 C C . GLN A 1 204 ? 13.027 6.102 -13.556 1.00 98.31 204 GLN A C 1
ATOM 1574 O O . GLN A 1 204 ? 12.629 6.318 -12.413 1.00 98.31 204 GLN A O 1
ATOM 1579 N N . LYS A 1 205 ? 12.171 5.968 -14.579 1.00 98.31 205 LYS A N 1
ATOM 1580 C CA . LYS A 1 205 ? 10.711 6.023 -14.389 1.00 98.31 205 LYS A CA 1
ATOM 1581 C C . LYS A 1 205 ? 10.206 4.885 -13.502 1.00 98.31 205 LYS A C 1
ATOM 1583 O O . LYS A 1 205 ? 9.284 5.091 -12.714 1.00 98.31 205 LYS A O 1
ATOM 1588 N N . HIS A 1 206 ? 10.771 3.686 -13.643 1.00 98.31 206 HIS A N 1
ATOM 1589 C CA . HIS A 1 206 ? 10.414 2.554 -12.795 1.00 98.31 206 HIS A CA 1
ATOM 1590 C C . HIS A 1 206 ? 10.849 2.784 -11.344 1.00 98.31 206 HIS A C 1
ATOM 1592 O O . HIS A 1 206 ? 10.053 2.550 -10.441 1.00 98.31 206 HIS A O 1
ATOM 1598 N N . GLU A 1 207 ? 12.047 3.322 -11.121 1.00 98.31 207 GLU A N 1
ATOM 1599 C CA . GLU A 1 207 ? 12.541 3.691 -9.791 1.00 98.31 207 GLU A CA 1
ATOM 1600 C C . GLU A 1 207 ? 11.627 4.726 -9.114 1.00 98.31 207 GLU A C 1
ATOM 1602 O O . GLU A 1 207 ? 11.209 4.546 -7.972 1.00 98.31 207 GLU A O 1
ATOM 1607 N N . GLU A 1 208 ? 11.218 5.777 -9.832 1.00 98.19 208 GLU A N 1
ATOM 1608 C CA . GLU A 1 208 ? 10.267 6.777 -9.321 1.00 98.19 208 GLU A CA 1
ATOM 1609 C C . GLU A 1 208 ? 8.906 6.147 -8.950 1.00 98.19 208 GLU A C 1
ATOM 1611 O O . GLU A 1 208 ? 8.309 6.479 -7.917 1.00 98.19 208 GLU A O 1
ATOM 1616 N N . MET A 1 209 ? 8.427 5.187 -9.748 1.00 97.94 209 MET A N 1
ATOM 1617 C CA . MET A 1 209 ? 7.226 4.400 -9.444 1.00 97.94 209 MET A CA 1
ATOM 1618 C C . MET A 1 209 ? 7.416 3.504 -8.206 1.00 97.94 209 MET A C 1
ATOM 1620 O O . MET A 1 209 ? 6.513 3.400 -7.373 1.00 97.94 209 MET A O 1
ATOM 1624 N N . MET A 1 210 ? 8.579 2.869 -8.043 1.00 98.19 210 MET A N 1
ATOM 1625 C CA . MET A 1 210 ? 8.866 2.060 -6.856 1.00 98.19 210 MET A CA 1
ATOM 1626 C C . MET A 1 210 ? 8.885 2.928 -5.601 1.00 98.19 210 MET A C 1
ATOM 1628 O O . MET A 1 210 ? 8.200 2.607 -4.635 1.00 98.19 210 MET A O 1
ATOM 1632 N N . VAL A 1 211 ? 9.558 4.081 -5.637 1.00 98.56 211 VAL A N 1
ATOM 1633 C CA . VAL A 1 211 ? 9.617 5.017 -4.503 1.00 98.56 211 VAL A CA 1
ATOM 1634 C C . VAL A 1 211 ? 8.225 5.519 -4.107 1.00 98.56 211 VAL A C 1
ATOM 1636 O O . VAL A 1 211 ? 7.927 5.660 -2.919 1.00 98.56 211 VAL A O 1
ATOM 1639 N N . THR A 1 212 ? 7.354 5.815 -5.074 1.00 98.38 212 THR A N 1
ATOM 1640 C CA . THR A 1 212 ? 5.967 6.224 -4.781 1.00 98.38 212 THR A CA 1
ATOM 1641 C C . THR A 1 212 ? 5.162 5.079 -4.166 1.00 98.38 212 THR A C 1
ATOM 1643 O O . THR A 1 212 ? 4.546 5.273 -3.117 1.00 98.38 212 THR A O 1
ATOM 1646 N N . THR A 1 213 ? 5.270 3.870 -4.718 1.00 98.44 213 THR A N 1
ATOM 1647 C CA . THR A 1 213 ? 4.628 2.660 -4.173 1.00 98.44 213 THR A CA 1
ATOM 1648 C C . THR A 1 213 ? 5.125 2.328 -2.759 1.00 98.44 213 THR A C 1
ATOM 1650 O O . THR A 1 213 ? 4.339 1.968 -1.883 1.00 98.44 213 THR A O 1
ATOM 1653 N N . GLU A 1 214 ? 6.423 2.474 -2.488 1.00 98.56 214 GLU A N 1
ATOM 1654 C CA . GLU A 1 214 ? 7.015 2.253 -1.165 1.00 98.56 214 GLU A CA 1
ATOM 1655 C C . GLU A 1 214 ? 6.521 3.270 -0.135 1.00 98.56 214 GLU A C 1
ATOM 1657 O O . GLU A 1 214 ? 6.206 2.896 0.999 1.00 98.56 214 GLU A O 1
ATOM 1662 N N . LYS A 1 215 ? 6.397 4.547 -0.525 1.00 98.69 215 LYS A N 1
ATOM 1663 C CA . LYS A 1 215 ? 5.806 5.588 0.329 1.00 98.69 215 LYS A CA 1
ATOM 1664 C C . LYS A 1 215 ? 4.361 5.249 0.682 1.00 98.69 215 LYS A C 1
ATOM 1666 O O . LYS A 1 215 ? 4.008 5.287 1.860 1.00 98.69 215 LYS A O 1
ATOM 1671 N N . GLU A 1 216 ? 3.555 4.857 -0.303 1.00 98.44 216 GLU A N 1
ATOM 1672 C CA . GLU A 1 216 ? 2.177 4.410 -0.078 1.00 98.44 216 GLU A CA 1
ATOM 1673 C C . GLU A 1 216 ? 2.126 3.184 0.842 1.00 98.44 216 GLU A C 1
ATOM 1675 O O . GLU A 1 216 ? 1.328 3.149 1.779 1.00 98.44 216 GLU A O 1
ATOM 1680 N N . ASN A 1 217 ? 3.022 2.209 0.657 1.00 98.69 217 ASN A N 1
ATOM 1681 C CA . ASN A 1 217 ? 3.109 1.030 1.519 1.00 98.69 217 ASN A CA 1
ATOM 1682 C C . ASN A 1 217 ? 3.443 1.405 2.972 1.00 98.69 217 ASN A C 1
ATOM 1684 O O . ASN A 1 217 ? 2.826 0.883 3.902 1.00 98.69 217 ASN A O 1
ATOM 1688 N N . CYS A 1 218 ? 4.375 2.342 3.178 1.00 98.69 218 CYS A N 1
ATOM 1689 C CA . CYS A 1 218 ? 4.707 2.872 4.500 1.00 98.69 218 CYS A CA 1
ATOM 1690 C C . CYS A 1 218 ? 3.502 3.566 5.150 1.00 98.69 218 CYS A C 1
ATOM 1692 O O . CYS A 1 218 ? 3.190 3.289 6.310 1.00 98.69 218 CYS A O 1
ATOM 1694 N N . SER A 1 219 ? 2.791 4.419 4.407 1.00 98.69 219 SER A N 1
ATOM 1695 C CA . SER A 1 219 ? 1.581 5.088 4.898 1.00 98.69 219 SER A CA 1
ATOM 1696 C C . SER A 1 219 ? 0.475 4.092 5.254 1.00 98.69 219 SER A C 1
ATOM 1698 O O . SER A 1 219 ? -0.148 4.218 6.307 1.00 98.69 219 SER A O 1
ATOM 1700 N N . LEU A 1 220 ? 0.258 3.063 4.430 1.00 98.75 220 LEU A N 1
ATOM 1701 C CA . LEU A 1 220 ? -0.717 2.009 4.714 1.00 98.75 220 LEU A CA 1
ATOM 1702 C C . LEU A 1 220 ? -0.351 1.225 5.976 1.00 98.75 220 LEU A C 1
ATOM 1704 O O . LEU A 1 220 ? -1.214 1.004 6.822 1.00 98.75 220 LEU A O 1
ATOM 1708 N N . ARG A 1 221 ? 0.924 0.856 6.152 1.00 98.75 221 ARG A N 1
ATOM 1709 C CA . ARG A 1 221 ? 1.398 0.196 7.379 1.00 98.75 221 ARG A CA 1
ATOM 1710 C C . ARG A 1 221 ? 1.162 1.060 8.612 1.00 98.75 221 ARG A C 1
ATOM 1712 O O . ARG A 1 221 ? 0.692 0.543 9.618 1.00 98.75 221 ARG A O 1
ATOM 1719 N N . GLN A 1 222 ? 1.422 2.364 8.527 1.00 98.75 222 GLN A N 1
ATOM 1720 C CA . GLN A 1 222 ? 1.140 3.290 9.623 1.00 98.75 222 GLN A CA 1
ATOM 1721 C C . GLN A 1 222 ? -0.353 3.288 9.989 1.00 98.75 222 GLN A C 1
ATOM 1723 O O . GLN A 1 222 ? -0.694 3.138 11.163 1.00 98.75 222 GLN A O 1
ATOM 1728 N N . VAL A 1 223 ? -1.246 3.378 8.998 1.00 98.69 223 VAL A N 1
ATOM 1729 C CA . VAL A 1 223 ? -2.701 3.324 9.227 1.00 98.69 223 VAL A CA 1
ATOM 1730 C C . VAL A 1 223 ? -3.119 1.996 9.858 1.00 98.69 223 VAL A C 1
ATOM 1732 O O . VAL A 1 223 ? -3.908 2.003 10.800 1.00 98.69 223 VAL A O 1
ATOM 1735 N N . VAL A 1 224 ? -2.573 0.869 9.391 1.00 98.81 224 VAL A N 1
ATOM 1736 C CA . VAL A 1 224 ? -2.836 -0.452 9.985 1.00 98.81 224 VAL A CA 1
ATOM 1737 C C . VAL A 1 224 ? -2.422 -0.467 11.456 1.00 98.81 224 VAL A C 1
ATOM 1739 O O . VAL A 1 224 ? -3.240 -0.819 12.299 1.00 98.81 224 VAL A O 1
ATOM 1742 N N . THR A 1 225 ? -1.220 0.009 11.794 1.00 98.69 225 THR A N 1
ATOM 1743 C CA . THR A 1 225 ? -0.768 0.047 13.198 1.00 98.69 225 THR A CA 1
ATOM 1744 C C . THR A 1 225 ? -1.632 0.952 14.085 1.00 98.69 225 THR A C 1
ATOM 1746 O O . THR A 1 225 ? -1.877 0.629 15.246 1.00 98.69 225 THR A O 1
ATOM 1749 N N . GLU A 1 226 ? -2.146 2.067 13.554 1.00 98.75 226 GLU A N 1
ATOM 1750 C CA . GLU A 1 226 ? -3.063 2.950 14.285 1.00 98.75 226 GLU A CA 1
ATOM 1751 C C . GLU A 1 226 ? -4.447 2.308 14.478 1.00 98.75 226 GLU A C 1
ATOM 1753 O O . GLU A 1 226 ? -5.100 2.493 15.505 1.00 98.75 226 GLU A O 1
ATOM 1758 N N . GLN A 1 227 ? -4.923 1.542 13.497 1.00 98.69 227 GLN A N 1
ATOM 1759 C CA . GLN A 1 227 ? -6.167 0.787 13.631 1.00 98.69 227 GLN A CA 1
ATOM 1760 C C . GLN A 1 227 ? -6.019 -0.363 14.630 1.00 98.69 227 GLN A C 1
ATOM 1762 O O . GLN A 1 227 ? -6.916 -0.575 15.444 1.00 98.69 227 GLN A O 1
ATOM 1767 N N . GLU A 1 228 ? -4.887 -1.065 14.623 1.00 98.75 228 GLU A N 1
ATOM 1768 C CA . GLU A 1 228 ? -4.571 -2.119 15.590 1.00 98.75 228 GLU A CA 1
ATOM 1769 C C . GLU A 1 228 ? -4.516 -1.580 17.026 1.00 98.75 228 GLU A C 1
ATOM 1771 O O . GLU A 1 228 ? -5.086 -2.197 17.929 1.00 98.75 228 GLU A O 1
ATOM 1776 N N . SER A 1 229 ? -3.909 -0.407 17.250 1.00 98.69 229 SER A N 1
ATOM 1777 C CA . SER A 1 229 ? -3.888 0.215 18.580 1.00 98.69 229 SER A CA 1
ATOM 1778 C C . SER A 1 229 ? -5.290 0.624 19.046 1.00 98.69 229 SER A C 1
ATOM 1780 O O . SER A 1 229 ? -5.669 0.308 20.174 1.00 98.69 229 SER A O 1
ATOM 1782 N N . LYS A 1 230 ? -6.109 1.221 18.168 1.00 98.81 230 LYS A N 1
ATOM 1783 C CA . LYS A 1 230 ? -7.519 1.546 18.465 1.00 98.81 230 LYS A CA 1
ATOM 1784 C C . LYS A 1 230 ? -8.346 0.300 18.782 1.00 98.81 230 LYS A C 1
ATOM 1786 O O . LYS A 1 230 ? -9.155 0.323 19.707 1.00 98.81 230 LYS A O 1
ATOM 1791 N N . LEU A 1 231 ? -8.144 -0.796 18.048 1.00 98.75 231 LEU A N 1
ATOM 1792 C CA . LEU A 1 231 ? -8.801 -2.074 18.335 1.00 98.75 231 LEU A CA 1
ATOM 1793 C C . LEU A 1 231 ? -8.369 -2.634 19.697 1.00 98.75 231 LEU A C 1
ATOM 1795 O O . LEU A 1 231 ? -9.209 -3.123 20.452 1.00 98.75 231 LEU A O 1
ATOM 1799 N N . ALA A 1 232 ? -7.086 -2.529 20.052 1.00 98.69 232 ALA A N 1
ATOM 1800 C CA . ALA A 1 232 ? -6.593 -2.942 21.364 1.00 98.69 232 ALA A CA 1
ATOM 1801 C C . ALA A 1 232 ? -7.206 -2.109 22.507 1.00 98.69 232 ALA A C 1
ATOM 1803 O O . ALA A 1 232 ? -7.622 -2.672 23.521 1.00 98.69 232 ALA A O 1
ATOM 1804 N N . GLU A 1 233 ? -7.330 -0.789 22.332 1.00 98.75 233 GLU A N 1
ATOM 1805 C CA . GLU A 1 233 ? -8.004 0.102 23.287 1.00 98.75 233 GLU A CA 1
ATOM 1806 C C . GLU A 1 233 ? -9.486 -0.255 23.463 1.00 98.75 233 GLU A C 1
ATOM 1808 O O . GLU A 1 233 ? -9.971 -0.350 24.592 1.00 98.75 233 GLU A O 1
ATOM 1813 N N . GLN A 1 234 ? -10.199 -0.514 22.362 1.00 98.62 234 GLN A N 1
ATOM 1814 C CA . GLN A 1 234 ? -11.596 -0.952 22.407 1.00 98.62 234 GLN A CA 1
ATOM 1815 C C . GLN A 1 234 ? -11.750 -2.298 23.124 1.00 98.62 234 GLN A C 1
ATOM 1817 O O . GLN A 1 234 ? -12.623 -2.436 23.978 1.00 98.62 234 GLN A O 1
ATOM 1822 N N . ASN A 1 235 ? -10.886 -3.275 22.841 1.00 98.69 235 ASN A N 1
ATOM 1823 C CA . ASN A 1 235 ? -10.908 -4.577 23.514 1.00 98.69 235 ASN A CA 1
ATOM 1824 C C . ASN A 1 235 ? -10.635 -4.463 25.018 1.00 98.69 235 ASN A C 1
ATOM 1826 O O . ASN A 1 235 ? -11.260 -5.168 25.817 1.00 98.69 235 ASN A O 1
ATOM 1830 N N . LYS A 1 236 ? -9.741 -3.551 25.419 1.00 98.75 236 LYS A N 1
ATOM 1831 C CA . LYS A 1 236 ? -9.523 -3.236 26.832 1.00 98.75 236 LYS A CA 1
ATOM 1832 C C . LYS A 1 236 ? -10.794 -2.664 27.465 1.00 98.75 236 LYS A C 1
ATOM 1834 O O . LYS A 1 236 ? -11.230 -3.183 28.485 1.00 98.75 236 LYS A O 1
ATOM 1839 N N . LEU A 1 237 ? -11.431 -1.676 26.831 1.00 98.81 237 LEU A N 1
ATOM 1840 C CA . LEU A 1 237 ? -12.688 -1.099 27.324 1.00 98.81 237 LEU A CA 1
ATOM 1841 C C . LEU A 1 237 ? -13.799 -2.151 27.441 1.00 98.81 237 LEU A C 1
ATOM 1843 O O . LEU A 1 237 ? -14.532 -2.161 28.425 1.00 98.81 237 LEU A O 1
ATOM 1847 N N . ILE A 1 238 ? -13.914 -3.055 26.465 1.00 98.75 238 ILE A N 1
ATOM 1848 C CA . ILE A 1 238 ? -14.868 -4.170 26.516 1.00 98.75 238 ILE A CA 1
ATOM 1849 C C . ILE A 1 238 ? -14.576 -5.065 27.723 1.00 98.75 238 ILE A C 1
ATOM 1851 O O . ILE A 1 238 ? -15.504 -5.414 28.447 1.00 98.75 238 ILE A O 1
ATOM 1855 N N . SER A 1 239 ? -13.308 -5.399 27.970 1.00 98.81 239 SER A N 1
ATOM 1856 C CA . SER A 1 239 ? -12.902 -6.225 29.116 1.00 98.81 239 SER A CA 1
ATOM 1857 C C . SER A 1 239 ? -13.206 -5.537 30.451 1.00 98.81 239 SER A C 1
ATOM 1859 O O . SER A 1 239 ? -13.746 -6.164 31.361 1.00 98.81 239 SER A O 1
ATOM 1861 N N . ASP A 1 240 ? -12.932 -4.234 30.551 1.00 98.69 240 ASP A N 1
ATOM 1862 C CA . ASP A 1 240 ? -13.231 -3.425 31.736 1.00 98.69 240 ASP A CA 1
ATOM 1863 C C . ASP A 1 240 ? -14.752 -3.362 31.989 1.00 98.69 240 ASP A C 1
ATOM 1865 O O . ASP A 1 240 ? -15.220 -3.572 33.111 1.00 98.69 240 ASP A O 1
ATOM 1869 N N . LEU A 1 241 ? -15.555 -3.146 30.939 1.00 98.69 241 LEU A N 1
ATOM 1870 C CA . LEU A 1 241 ? -17.019 -3.155 31.028 1.00 98.69 241 LEU A CA 1
ATOM 1871 C C . LEU A 1 241 ? -17.568 -4.536 31.400 1.00 98.69 241 LEU A C 1
ATOM 1873 O O . LEU A 1 241 ? -18.452 -4.626 32.245 1.00 98.69 241 LEU A O 1
ATOM 1877 N N . GLN A 1 242 ? -17.032 -5.616 30.836 1.00 98.81 242 GLN A N 1
ATOM 1878 C CA . GLN A 1 242 ? -17.400 -6.978 31.232 1.00 98.81 242 GLN A CA 1
ATOM 1879 C C . GLN A 1 242 ? -17.093 -7.229 32.712 1.00 98.81 242 GLN A C 1
ATOM 1881 O O . GLN A 1 242 ? -17.933 -7.776 33.424 1.00 98.81 242 GLN A O 1
ATOM 1886 N N . GLY A 1 243 ? -15.939 -6.758 33.196 1.00 98.62 243 GLY A N 1
ATOM 1887 C CA . GLY A 1 243 ? -15.577 -6.819 34.611 1.00 98.62 243 GLY A CA 1
ATOM 1888 C C . GLY A 1 243 ? -16.573 -6.084 35.511 1.00 98.62 243 GLY A C 1
ATOM 1889 O O . GLY A 1 243 ? -17.018 -6.641 36.515 1.00 98.62 243 GLY A O 1
ATOM 1890 N N . THR A 1 244 ? -16.979 -4.865 35.138 1.00 98.69 244 THR A N 1
ATOM 1891 C CA . THR A 1 244 ? -17.970 -4.100 35.920 1.00 98.69 244 THR A CA 1
ATOM 1892 C C . THR A 1 244 ? -19.356 -4.741 35.892 1.00 98.69 244 THR A C 1
ATOM 1894 O O . THR A 1 244 ? -20.010 -4.800 36.932 1.00 98.69 244 THR A O 1
ATOM 1897 N N . VAL A 1 245 ? -19.786 -5.292 34.752 1.00 98.75 245 VAL A N 1
ATOM 1898 C CA . VAL A 1 245 ? -21.042 -6.054 34.651 1.00 98.75 245 VAL A CA 1
ATOM 1899 C C . VAL A 1 245 ? -21.010 -7.265 35.581 1.00 98.75 245 VAL A C 1
ATOM 1901 O O . VAL A 1 245 ? -21.914 -7.414 36.400 1.00 98.75 245 VAL A O 1
ATOM 1904 N N . SER A 1 246 ? -19.949 -8.077 35.543 1.00 98.62 246 SER A N 1
ATOM 1905 C CA . SER A 1 246 ? -19.810 -9.232 36.444 1.00 98.62 246 SER A CA 1
ATOM 1906 C C . SER A 1 246 ? -19.802 -8.830 37.925 1.00 98.62 246 SER A C 1
ATOM 1908 O O . SER A 1 246 ? -20.376 -9.528 38.762 1.00 98.62 246 SER A O 1
ATOM 1910 N N . GLN A 1 247 ? -19.187 -7.693 38.267 1.00 98.69 247 GLN A N 1
ATOM 1911 C CA . GLN A 1 247 ? -19.190 -7.169 39.633 1.00 98.69 247 GLN A CA 1
ATOM 1912 C C . GLN A 1 247 ? -20.598 -6.752 40.085 1.00 98.69 247 GLN A C 1
ATOM 1914 O O . GLN A 1 247 ? -21.030 -7.137 41.174 1.00 98.69 247 GLN A O 1
ATOM 1919 N N . LEU A 1 248 ? -21.326 -6.008 39.247 1.00 98.56 248 LEU A N 1
ATOM 1920 C CA . LEU A 1 248 ? -22.696 -5.575 39.532 1.00 98.56 248 LEU A CA 1
ATOM 1921 C C . LEU A 1 248 ? -23.662 -6.760 39.638 1.00 98.56 248 LEU A C 1
ATOM 1923 O O . LEU A 1 248 ? -24.534 -6.769 40.505 1.00 98.56 248 LEU A O 1
ATOM 1927 N N . GLU A 1 249 ? -23.498 -7.785 38.802 1.00 98.69 249 GLU A N 1
ATOM 1928 C CA . GLU A 1 249 ? -24.284 -9.020 38.881 1.00 98.69 249 GLU A CA 1
ATOM 1929 C C . GLU A 1 249 ? -24.066 -9.749 40.216 1.00 98.69 249 GLU A C 1
ATOM 1931 O O . GLU A 1 249 ? -25.032 -10.165 40.866 1.00 98.69 249 GLU A O 1
ATOM 1936 N N . ALA A 1 250 ? -22.815 -9.862 40.674 1.00 98.31 250 ALA A N 1
ATOM 1937 C CA . ALA A 1 250 ? -22.493 -10.466 41.966 1.00 98.31 250 ALA A CA 1
ATOM 1938 C C . ALA A 1 250 ? -23.071 -9.664 43.149 1.00 98.31 250 ALA A C 1
ATOM 1940 O O . ALA A 1 250 ? -23.601 -10.243 44.107 1.00 98.31 250 ALA A O 1
ATOM 1941 N N . GLU A 1 251 ? -23.019 -8.332 43.077 1.00 98.56 251 GLU A N 1
ATOM 1942 C CA . GLU A 1 251 ? -23.622 -7.447 44.075 1.00 98.56 251 GLU A CA 1
ATOM 1943 C C . GLU A 1 251 ? -25.152 -7.587 44.097 1.00 98.56 251 GLU A C 1
ATOM 1945 O O . GLU A 1 251 ? -25.744 -7.765 45.164 1.00 98.56 251 GLU A O 1
ATOM 1950 N N . ALA A 1 252 ? -25.799 -7.608 42.929 1.00 98.38 252 ALA A N 1
ATOM 1951 C CA . ALA A 1 252 ? -27.243 -7.789 42.807 1.00 98.38 252 ALA A CA 1
ATOM 1952 C C . ALA A 1 252 ? -27.710 -9.129 43.402 1.00 98.38 252 ALA A C 1
ATOM 1954 O O . ALA A 1 252 ? -28.714 -9.174 44.119 1.00 98.38 252 ALA A O 1
ATOM 1955 N N . LEU A 1 253 ? -26.967 -10.218 43.169 1.00 98.56 253 LEU A N 1
ATOM 1956 C CA . LEU A 1 253 ? -27.243 -11.522 43.782 1.00 98.56 253 LEU A CA 1
ATOM 1957 C C . LEU A 1 253 ? -27.126 -11.475 45.309 1.00 98.56 253 LEU A C 1
ATOM 1959 O O . LEU A 1 253 ? -27.992 -12.004 46.014 1.00 98.56 253 LEU A O 1
ATOM 1963 N N . THR A 1 254 ? -26.087 -10.814 45.817 1.00 98.38 254 THR A N 1
ATOM 1964 C CA . THR A 1 254 ? -25.851 -10.660 47.257 1.00 98.38 254 THR A CA 1
ATOM 1965 C C . THR A 1 254 ? -26.965 -9.845 47.913 1.00 98.38 254 THR A C 1
ATOM 1967 O O . THR A 1 254 ? -27.537 -10.280 48.916 1.00 98.38 254 THR A O 1
ATOM 1970 N N . ASN A 1 255 ? -27.344 -8.717 47.312 1.00 98.44 255 ASN A N 1
ATOM 1971 C CA . ASN A 1 255 ? -28.443 -7.874 47.780 1.00 98.44 255 ASN A CA 1
ATOM 1972 C C . ASN A 1 255 ? -29.774 -8.635 47.769 1.00 98.44 255 ASN A C 1
ATOM 1974 O O . ASN A 1 255 ? -30.513 -8.603 48.753 1.00 98.44 255 ASN A O 1
ATOM 1978 N N . ARG A 1 256 ? -30.058 -9.407 46.711 1.00 98.56 256 ARG A N 1
ATOM 1979 C CA . ARG A 1 256 ? -31.273 -10.234 46.630 1.00 98.56 256 ARG A CA 1
ATOM 1980 C C . ARG A 1 256 ? -31.333 -11.274 47.750 1.00 98.56 256 ARG A C 1
ATOM 1982 O O . ARG A 1 256 ? -32.391 -11.480 48.344 1.00 98.56 256 ARG A O 1
ATOM 1989 N N . TYR A 1 257 ? -30.204 -11.906 48.071 1.00 98.38 257 TYR A N 1
ATOM 1990 C CA . TYR A 1 257 ? -30.113 -12.834 49.198 1.00 98.38 257 TYR A CA 1
ATOM 1991 C C . TYR A 1 257 ? -30.362 -12.138 50.546 1.00 98.38 257 TYR A C 1
ATOM 1993 O O . TYR A 1 257 ? -31.118 -12.654 51.373 1.00 98.38 257 TYR A O 1
ATOM 2001 N N . GLN A 1 258 ? -29.770 -10.960 50.764 1.00 98.38 258 GLN A N 1
ATOM 2002 C CA . GLN A 1 258 ? -29.962 -10.183 51.992 1.00 98.38 258 GLN A CA 1
ATOM 2003 C C . GLN A 1 258 ? -31.419 -9.743 52.173 1.00 98.38 258 GLN A C 1
ATOM 2005 O O . GLN A 1 258 ? -31.970 -9.950 53.254 1.00 98.38 258 GLN A O 1
ATOM 2010 N N . ILE A 1 259 ? -32.061 -9.232 51.117 1.00 98.38 259 ILE A N 1
ATOM 2011 C CA . ILE A 1 259 ? -33.480 -8.841 51.130 1.00 98.38 259 ILE A CA 1
ATOM 2012 C C . ILE A 1 259 ? -34.358 -10.036 51.513 1.00 98.38 259 ILE A C 1
ATOM 2014 O O . ILE A 1 259 ? -35.162 -9.931 52.433 1.00 98.38 259 ILE A O 1
ATOM 2018 N N . HIS A 1 260 ? -34.167 -11.204 50.887 1.00 98.44 260 HIS A N 1
ATOM 2019 C CA . HIS A 1 260 ? -34.938 -12.403 51.239 1.00 98.44 260 HIS A CA 1
ATOM 2020 C C . HIS A 1 260 ? -34.712 -12.862 52.684 1.00 98.44 260 HIS A C 1
ATOM 2022 O O . HIS A 1 260 ? -35.643 -13.321 53.349 1.00 98.44 260 HIS A O 1
ATOM 2028 N N . LYS A 1 261 ? -33.478 -12.764 53.190 1.00 98.38 261 LYS A N 1
ATOM 2029 C CA . LYS A 1 261 ? -33.175 -13.094 54.587 1.00 98.38 261 LYS A CA 1
ATOM 2030 C C . LYS A 1 261 ? -33.874 -12.128 55.546 1.00 98.38 261 LYS A C 1
ATOM 2032 O O . LYS A 1 261 ? -34.454 -12.579 56.531 1.00 98.38 261 LYS A O 1
ATOM 2037 N N . GLN A 1 262 ? -33.828 -10.830 55.256 1.00 97.88 262 GLN A N 1
ATOM 2038 C CA . GLN A 1 262 ? -34.487 -9.800 56.055 1.00 97.88 262 GLN A CA 1
ATOM 2039 C C . GLN A 1 262 ? -36.008 -9.965 56.036 1.00 97.88 262 GLN A C 1
ATOM 2041 O O . GLN A 1 262 ? -36.634 -9.883 57.088 1.00 97.88 262 GLN A O 1
ATOM 2046 N N . GLN A 1 263 ? -36.584 -10.272 54.873 1.00 98.38 263 GLN A N 1
ATOM 2047 C CA . GLN A 1 263 ? -38.012 -10.522 54.721 1.00 98.38 263 GLN A CA 1
ATOM 2048 C C . GLN A 1 263 ? -38.479 -11.693 55.595 1.00 98.38 263 GLN A C 1
ATOM 2050 O O . GLN A 1 263 ? -39.447 -11.545 56.332 1.00 98.38 263 GLN A O 1
ATOM 2055 N N . ARG A 1 264 ? -37.753 -12.821 55.605 1.00 98.25 264 ARG A N 1
ATOM 2056 C CA . ARG A 1 264 ? -38.093 -13.950 56.492 1.00 98.25 264 ARG A CA 1
ATOM 2057 C C . ARG A 1 264 ? -38.038 -13.579 57.971 1.00 98.25 264 ARG A C 1
ATOM 2059 O O . ARG A 1 264 ? -38.952 -13.913 58.712 1.00 98.25 264 ARG A O 1
ATOM 2066 N N . ALA A 1 265 ? -37.000 -12.861 58.397 1.00 97.81 265 ALA A N 1
ATOM 2067 C CA . ALA A 1 265 ? -36.904 -12.405 59.784 1.00 97.81 265 ALA A CA 1
ATOM 2068 C C . ALA A 1 265 ? -38.050 -11.444 60.155 1.00 97.81 265 ALA A C 1
ATOM 2070 O O . ALA A 1 265 ? -38.563 -11.488 61.271 1.00 97.81 265 ALA A O 1
ATOM 2071 N N . GLN A 1 266 ? -38.473 -10.590 59.218 1.00 98.06 266 GLN A N 1
ATOM 2072 C CA . GLN A 1 266 ? -39.618 -9.702 59.402 1.00 98.06 266 GLN A CA 1
ATOM 2073 C C . GLN A 1 266 ? -40.935 -10.483 59.524 1.00 98.06 266 GLN A C 1
ATOM 2075 O O . GLN A 1 266 ? -41.714 -10.192 60.426 1.00 98.06 266 GLN A O 1
ATOM 2080 N N . GLU A 1 267 ? -41.168 -11.480 58.668 1.00 98.25 267 GLU A N 1
ATOM 2081 C CA . GLU A 1 267 ? -42.344 -12.363 58.731 1.00 98.25 267 GLU A CA 1
ATOM 2082 C C . GLU A 1 267 ? -42.391 -13.143 60.058 1.00 98.25 267 GLU A C 1
ATOM 2084 O O . GLU A 1 267 ? -43.437 -13.216 60.703 1.00 98.25 267 GLU A O 1
ATOM 2089 N N . GLU A 1 268 ? -41.248 -13.659 60.523 1.00 98.31 268 GLU A N 1
ATOM 2090 C CA . GLU A 1 268 ? -41.130 -14.321 61.828 1.00 98.31 268 GLU A CA 1
ATOM 2091 C C . GLU A 1 268 ? -41.487 -13.368 62.977 1.00 98.31 268 GLU A C 1
ATOM 2093 O O . GLU A 1 268 ? -42.335 -13.699 63.808 1.00 98.31 268 GLU A O 1
ATOM 2098 N N . MET A 1 269 ? -40.906 -12.165 63.001 1.00 97.12 269 MET A N 1
ATOM 2099 C CA . MET A 1 269 ? -41.218 -11.139 64.003 1.00 97.12 269 MET A CA 1
ATOM 2100 C C . MET A 1 269 ? -42.694 -10.728 63.975 1.00 97.12 269 MET A C 1
ATOM 2102 O O . MET A 1 269 ? -43.301 -10.545 65.030 1.00 97.12 269 MET A O 1
ATOM 2106 N N . GLN A 1 270 ? -43.283 -10.602 62.786 1.00 98.31 270 GLN A N 1
ATOM 2107 C CA . GLN A 1 270 ? -44.692 -10.261 62.627 1.00 98.31 270 GLN A CA 1
ATOM 2108 C C . GLN A 1 270 ? -45.597 -11.370 63.175 1.00 98.31 270 GLN A C 1
ATOM 2110 O O . GLN A 1 270 ? -46.496 -11.082 63.962 1.00 98.31 270 GLN A O 1
ATOM 2115 N N . SER A 1 271 ? -45.310 -12.635 62.854 1.00 97.94 271 SER A N 1
ATOM 2116 C CA . SER A 1 271 ? -46.061 -13.771 63.400 1.00 97.94 271 SER A CA 1
ATOM 2117 C C . SER A 1 271 ? -45.979 -13.828 64.931 1.00 97.94 271 SER A C 1
ATOM 2119 O O . SER A 1 271 ? -46.983 -14.046 65.607 1.00 97.94 271 SER A O 1
ATOM 2121 N N . GLN A 1 272 ? -44.804 -13.546 65.508 1.00 97.94 272 GLN A N 1
ATOM 2122 C CA . GLN A 1 272 ? -44.637 -13.469 66.959 1.00 97.94 272 GLN A CA 1
ATOM 2123 C C . GLN A 1 272 ? -45.459 -12.323 67.555 1.00 97.94 272 GLN A C 1
ATOM 2125 O O . GLN A 1 272 ? -46.147 -12.528 68.554 1.00 97.94 272 GLN A O 1
ATOM 2130 N N . ALA A 1 273 ? -45.446 -11.142 66.935 1.00 97.75 273 ALA A N 1
ATOM 2131 C CA . ALA A 1 273 ? -46.245 -10.007 67.383 1.00 97.75 273 ALA A CA 1
ATOM 2132 C C . ALA A 1 273 ? -47.752 -10.318 67.364 1.00 97.75 273 ALA A C 1
ATOM 2134 O O . ALA A 1 273 ? -48.440 -10.024 68.339 1.00 97.75 273 ALA A O 1
ATOM 2135 N N . GLU A 1 274 ? -48.251 -10.975 66.314 1.00 98.06 274 GLU A N 1
ATOM 2136 C CA . GLU A 1 274 ? -49.649 -11.417 66.219 1.00 98.06 274 GLU A CA 1
ATOM 2137 C C . GLU A 1 274 ? -50.001 -12.410 67.338 1.00 98.06 274 GLU A C 1
ATOM 2139 O O . GLU A 1 274 ? -51.031 -12.268 68.004 1.00 98.06 274 GLU A O 1
ATOM 2144 N N . THR A 1 275 ? -49.124 -13.382 67.621 1.00 97.50 275 THR A N 1
ATOM 2145 C CA . THR A 1 275 ? -49.349 -14.316 68.738 1.00 97.50 275 THR A CA 1
ATOM 2146 C C . THR A 1 275 ? -49.368 -13.606 70.091 1.00 97.50 275 THR A C 1
ATOM 2148 O O . THR A 1 275 ? -50.253 -13.874 70.905 1.00 97.50 275 THR A O 1
ATOM 2151 N N . LEU A 1 276 ? -48.452 -12.659 70.321 1.00 97.62 276 LEU A N 1
ATOM 2152 C CA . LEU A 1 276 ? -48.411 -11.868 71.550 1.00 97.62 276 LEU A CA 1
ATOM 2153 C C . LEU A 1 276 ? -49.682 -11.029 71.710 1.00 97.62 276 LEU A C 1
ATOM 2155 O O . LEU A 1 276 ? -50.287 -11.077 72.779 1.00 97.62 276 LEU A O 1
ATOM 2159 N N . GLN A 1 277 ? -50.149 -10.358 70.653 1.00 97.94 277 GLN A N 1
ATOM 2160 C CA . GLN A 1 277 ? -51.408 -9.602 70.670 1.00 97.94 277 GLN A CA 1
ATOM 2161 C C . GLN A 1 277 ? -52.612 -10.483 71.025 1.00 97.94 277 GLN A C 1
ATOM 2163 O O . GLN A 1 277 ? -53.445 -10.096 71.847 1.00 97.94 277 GLN A O 1
ATOM 2168 N N . HIS A 1 278 ? -52.700 -11.693 70.464 1.00 98.25 278 HIS A N 1
ATOM 2169 C CA . HIS A 1 278 ? -53.760 -12.636 70.825 1.00 98.25 278 HIS A CA 1
ATOM 2170 C C . HIS A 1 278 ? -53.700 -13.039 72.305 1.00 98.25 278 HIS A C 1
ATOM 2172 O O . HIS A 1 278 ? -54.736 -13.059 72.976 1.00 98.25 278 HIS A O 1
ATOM 2178 N N . THR A 1 279 ? -52.506 -13.324 72.836 1.00 97.56 279 THR A N 1
ATOM 2179 C CA . THR A 1 279 ? -52.342 -13.674 74.259 1.00 97.56 279 THR A CA 1
ATOM 2180 C C . THR A 1 279 ? -52.620 -12.498 75.197 1.00 97.56 279 THR A C 1
ATOM 2182 O O . THR A 1 279 ? -53.217 -12.688 76.261 1.00 97.56 279 THR A O 1
ATOM 2185 N N . GLU A 1 280 ? -52.248 -11.280 74.797 1.00 97.25 280 GLU A N 1
ATOM 2186 C CA . GLU A 1 280 ? -52.551 -10.046 75.519 1.00 97.25 280 GLU A CA 1
ATOM 2187 C C . GLU A 1 280 ? -54.066 -9.850 75.612 1.00 97.25 280 GLU A C 1
ATOM 2189 O O . GLU A 1 280 ? -54.603 -9.707 76.711 1.00 97.25 280 GLU A O 1
ATOM 2194 N N . LEU A 1 281 ? -54.773 -9.929 74.478 1.00 98.19 281 LEU A N 1
ATOM 2195 C CA . LEU A 1 281 ? -56.227 -9.790 74.427 1.00 98.19 281 LEU A CA 1
ATOM 2196 C C . LEU A 1 281 ? -56.925 -10.856 75.281 1.00 98.19 281 LEU A C 1
ATOM 2198 O O . LEU A 1 281 ? -57.832 -10.538 76.049 1.00 98.19 281 LEU A O 1
ATOM 2202 N N . GLN A 1 282 ? -56.485 -12.112 75.192 1.00 97.81 282 GLN A N 1
ATOM 2203 C CA . GLN A 1 282 ? -57.028 -13.199 76.007 1.00 97.81 282 GLN A CA 1
ATOM 2204 C C . GLN A 1 282 ? -56.848 -12.929 77.509 1.00 97.81 282 GLN A C 1
ATOM 2206 O O . GLN A 1 282 ? -57.775 -13.135 78.295 1.00 97.81 282 GLN A O 1
ATOM 2211 N N . THR A 1 283 ? -55.670 -12.445 77.908 1.00 96.88 283 THR A N 1
ATOM 2212 C CA . THR A 1 283 ? -55.372 -12.094 79.303 1.00 96.88 283 THR A CA 1
ATOM 2213 C C . THR A 1 283 ? -56.222 -10.913 79.762 1.00 96.88 283 THR A C 1
ATOM 2215 O O . THR A 1 283 ? -56.772 -10.948 80.860 1.00 96.88 283 THR A O 1
ATOM 2218 N N . ARG A 1 284 ? -56.401 -9.901 78.908 1.00 98.25 284 ARG A N 1
ATOM 2219 C CA . ARG A 1 284 ? -57.251 -8.738 79.183 1.00 98.25 284 ARG A CA 1
ATOM 2220 C C . ARG A 1 284 ? -58.705 -9.137 79.433 1.00 98.25 284 ARG A C 1
ATOM 2222 O O . ARG A 1 284 ? -59.270 -8.734 80.444 1.00 98.25 284 ARG A O 1
ATOM 2229 N N . VAL A 1 285 ? -59.275 -9.998 78.587 1.00 98.12 285 VAL A N 1
ATOM 2230 C CA . VAL A 1 285 ? -60.637 -10.532 78.779 1.00 98.12 285 VAL A CA 1
ATOM 2231 C C . VAL A 1 285 ? -60.748 -11.325 80.089 1.00 98.12 285 VAL A C 1
ATOM 2233 O O . VAL A 1 285 ? -61.737 -11.204 80.814 1.00 98.12 285 VAL A O 1
ATOM 2236 N N . ALA A 1 286 ? -59.733 -12.126 80.432 1.00 97.31 286 ALA A N 1
ATOM 2237 C CA . ALA A 1 286 ? -59.711 -12.861 81.697 1.00 97.31 286 ALA A CA 1
ATOM 2238 C C . ALA A 1 286 ? -59.659 -11.921 82.915 1.00 97.31 286 ALA A C 1
ATOM 2240 O O . ALA A 1 286 ? -60.368 -12.157 83.896 1.00 97.31 286 ALA A O 1
ATOM 2241 N N . LEU A 1 287 ? -58.862 -10.849 82.840 1.00 97.25 287 LEU A N 1
ATOM 2242 C CA . LEU A 1 287 ? -58.798 -9.812 83.869 1.00 97.25 287 LEU A CA 1
ATOM 2243 C C . LEU A 1 287 ? -60.144 -9.100 84.027 1.00 97.25 287 LEU A C 1
ATOM 2245 O O . LEU A 1 287 ? -60.640 -9.034 85.144 1.00 97.25 287 LEU A O 1
ATOM 2249 N N . GLU A 1 288 ? -60.778 -8.657 82.939 1.00 97.31 288 GLU A N 1
ATOM 2250 C CA . GLU A 1 288 ? -62.109 -8.029 82.976 1.00 97.31 288 GLU A CA 1
ATOM 2251 C C . GLU A 1 288 ? -63.149 -8.949 83.640 1.00 97.31 288 GLU A C 1
ATOM 2253 O O . GLU A 1 288 ? -63.895 -8.521 84.521 1.00 97.31 288 GLU A O 1
ATOM 2258 N N . CYS A 1 289 ? -63.140 -10.246 83.310 1.00 97.19 289 CYS A N 1
ATOM 2259 C CA . CYS A 1 289 ? -64.018 -11.230 83.946 1.00 97.19 289 CYS A CA 1
ATOM 2260 C C . CYS A 1 289 ? -63.766 -11.362 85.460 1.00 97.19 289 CYS A C 1
ATOM 2262 O O . CYS A 1 289 ? -64.717 -11.450 86.247 1.00 97.19 289 CYS A O 1
ATOM 2264 N N . LEU A 1 290 ? -62.499 -11.389 85.888 1.00 96.81 290 LEU A N 1
ATOM 2265 C CA . LEU A 1 290 ? -62.135 -11.439 87.305 1.00 96.81 290 LEU A CA 1
ATOM 2266 C C . LEU A 1 290 ? -62.533 -10.153 88.036 1.00 96.81 290 LEU A C 1
ATOM 2268 O O . LEU A 1 290 ? -63.093 -10.251 89.128 1.00 96.81 290 LEU A O 1
ATOM 2272 N N . THR A 1 291 ? -62.329 -8.988 87.421 1.00 96.19 291 THR A N 1
ATOM 2273 C CA . THR A 1 291 ? -62.747 -7.687 87.955 1.00 96.19 291 THR A CA 1
ATOM 2274 C C . THR A 1 291 ? -64.256 -7.642 88.158 1.00 96.19 291 THR A C 1
ATOM 2276 O O . THR A 1 291 ? -64.698 -7.423 89.280 1.00 96.19 291 THR A O 1
ATOM 2279 N N . SER A 1 292 ? -65.070 -7.988 87.152 1.00 96.25 292 SER A N 1
ATOM 2280 C CA . SER A 1 292 ? -66.535 -8.009 87.312 1.00 96.25 292 SER A CA 1
ATOM 2281 C C . SER A 1 292 ? -67.005 -9.011 88.373 1.00 96.25 292 SER A C 1
ATOM 2283 O O . SER A 1 292 ? -67.988 -8.784 89.085 1.00 96.25 292 SER A O 1
ATOM 2285 N N . ARG A 1 293 ? -66.313 -10.151 88.520 1.00 96.31 293 ARG A N 1
ATOM 2286 C CA . ARG A 1 293 ? -66.584 -11.089 89.621 1.00 96.31 293 ARG A CA 1
ATOM 2287 C C . ARG A 1 293 ? -66.255 -10.465 90.973 1.00 96.31 293 ARG A C 1
ATOM 2289 O O . ARG A 1 293 ? -67.043 -10.642 91.901 1.00 96.31 293 ARG A O 1
ATOM 2296 N N . PHE A 1 294 ? -65.126 -9.770 91.082 1.00 93.31 294 PHE A N 1
ATOM 2297 C CA . PHE A 1 294 ? -64.704 -9.077 92.295 1.00 93.31 294 PHE A CA 1
ATOM 2298 C C . PHE A 1 294 ? -65.677 -7.956 92.667 1.00 93.31 294 PHE A C 1
ATOM 2300 O O . PHE A 1 294 ? -66.171 -7.954 93.787 1.00 93.31 294 PHE A O 1
ATOM 2307 N N . GLU A 1 295 ? -66.078 -7.109 91.720 1.00 91.94 295 GLU A N 1
ATOM 2308 C CA . GLU A 1 295 ? -67.102 -6.070 91.908 1.00 91.94 295 GLU A CA 1
ATOM 2309 C C . GLU A 1 295 ? -68.430 -6.659 92.403 1.00 91.94 295 GLU A C 1
ATOM 2311 O O . GLU A 1 295 ? -69.076 -6.120 93.305 1.00 91.94 295 GLU A O 1
ATOM 2316 N N . ARG A 1 296 ? -68.839 -7.825 91.878 1.00 93.31 296 ARG A N 1
ATOM 2317 C CA . ARG A 1 296 ? -70.033 -8.530 92.367 1.00 93.31 296 ARG A CA 1
ATOM 2318 C C . ARG A 1 296 ? -69.855 -9.042 93.797 1.00 93.31 296 ARG A C 1
ATOM 2320 O O . ARG A 1 296 ? -70.817 -9.020 94.566 1.00 93.31 296 ARG A O 1
ATOM 2327 N N . PHE A 1 297 ? -68.675 -9.547 94.159 1.00 91.81 297 PHE A N 1
ATOM 2328 C CA . PHE A 1 297 ? -68.376 -9.939 95.540 1.00 91.81 297 PHE A CA 1
ATOM 2329 C C . PHE A 1 297 ? -68.371 -8.728 96.471 1.00 91.81 297 PHE A C 1
ATOM 2331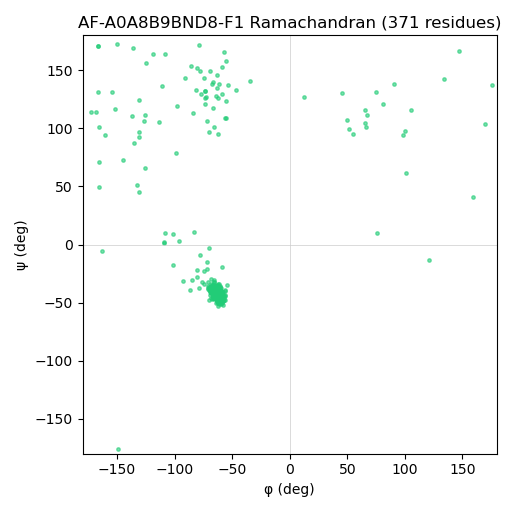 O O . PHE A 1 297 ? -69.033 -8.777 97.504 1.00 91.81 297 PHE A O 1
ATOM 2338 N N . GLN A 1 298 ? -67.718 -7.639 96.076 1.00 88.62 298 GLN A N 1
ATOM 2339 C CA . GLN A 1 298 ? -67.707 -6.372 96.798 1.00 88.62 298 GLN A CA 1
ATOM 2340 C C . GLN A 1 298 ? -69.138 -5.863 97.018 1.00 88.62 298 GLN A C 1
ATOM 2342 O O . GLN A 1 298 ? -69.530 -5.597 98.150 1.00 88.62 298 GLN A O 1
ATOM 2347 N N . SER A 1 299 ? -69.971 -5.863 95.974 1.00 89.19 299 SER A N 1
ATOM 2348 C CA . SER A 1 299 ? -71.390 -5.492 96.062 1.00 89.19 299 SER A CA 1
ATOM 2349 C C . SER A 1 299 ? -72.163 -6.363 97.056 1.00 89.19 299 SER A C 1
ATOM 2351 O O . SER A 1 299 ? -72.971 -5.851 97.825 1.00 89.19 299 SER A O 1
ATOM 2353 N N . LYS A 1 300 ? -71.912 -7.682 97.086 1.00 90.00 300 LYS A N 1
ATOM 2354 C CA . LYS A 1 300 ? -72.524 -8.590 98.073 1.00 90.00 300 LYS A CA 1
ATOM 2355 C C . LYS A 1 300 ? -72.069 -8.292 99.499 1.00 90.00 300 LYS A C 1
ATOM 2357 O O . LYS A 1 300 ? -72.893 -8.381 100.404 1.00 90.00 300 LYS A O 1
ATOM 2362 N N . ILE A 1 301 ? -70.788 -7.974 99.699 1.00 86.81 301 ILE A N 1
ATOM 2363 C CA . ILE A 1 301 ? -70.250 -7.585 101.010 1.00 86.81 301 ILE A CA 1
ATOM 2364 C C . ILE A 1 301 ? -70.941 -6.302 101.469 1.00 86.81 301 ILE A C 1
ATOM 2366 O O . ILE A 1 301 ? -71.551 -6.313 102.531 1.00 86.81 301 ILE A O 1
ATOM 2370 N N . ILE A 1 302 ? -70.948 -5.260 100.631 1.00 83.75 302 ILE A N 1
ATOM 2371 C CA . ILE A 1 302 ? -71.621 -3.982 100.908 1.00 83.75 302 ILE A CA 1
ATOM 2372 C C . ILE A 1 302 ? -73.107 -4.205 101.218 1.00 83.75 302 ILE A C 1
ATOM 2374 O O . ILE A 1 302 ? -73.637 -3.655 102.182 1.00 83.75 302 ILE A O 1
ATOM 2378 N N . GLN A 1 303 ? -73.797 -5.045 100.442 1.00 86.00 303 GLN A N 1
ATOM 2379 C CA . GLN A 1 303 ? -75.195 -5.374 100.702 1.00 86.00 303 GLN A CA 1
ATOM 2380 C C . GLN A 1 303 ? -75.362 -6.063 102.067 1.00 86.00 303 GLN A C 1
ATOM 2382 O O . GLN A 1 303 ? -76.237 -5.676 102.839 1.00 86.00 303 GLN A O 1
ATOM 2387 N N . ALA A 1 304 ? -74.528 -7.053 102.391 1.00 84.00 304 ALA A N 1
ATOM 2388 C CA . ALA A 1 304 ? -74.600 -7.782 103.655 1.00 84.00 304 ALA A CA 1
ATOM 2389 C C . ALA A 1 304 ? -74.283 -6.907 104.881 1.00 84.00 304 ALA A C 1
ATOM 2391 O O . ALA A 1 304 ? -74.852 -7.141 105.947 1.00 84.00 304 ALA A O 1
ATOM 2392 N N . THR A 1 305 ? -73.408 -5.909 104.742 1.00 81.50 305 THR A N 1
ATOM 2393 C CA . THR A 1 305 ? -73.000 -5.022 105.839 1.00 81.50 305 THR A CA 1
ATOM 2394 C C . THR A 1 305 ? -73.933 -3.826 106.019 1.00 81.50 305 THR A C 1
ATOM 2396 O O . THR A 1 305 ? -74.261 -3.462 107.145 1.00 81.50 305 THR A O 1
ATOM 2399 N N . PHE A 1 306 ? -74.423 -3.226 104.934 1.00 77.00 306 PHE A N 1
ATOM 2400 C CA . PHE A 1 306 ? -75.177 -1.969 104.996 1.00 77.00 306 PHE A CA 1
ATOM 2401 C C . PHE A 1 306 ? -76.682 -2.100 104.699 1.00 77.00 306 PHE A C 1
ATOM 2403 O O . PHE A 1 306 ? -77.378 -1.090 104.727 1.00 77.00 306 PHE A O 1
ATOM 2410 N N . SER A 1 307 ? -77.219 -3.307 104.453 1.00 72.06 307 SER A N 1
ATOM 2411 C CA . SER A 1 307 ? -78.669 -3.513 104.206 1.00 72.06 307 SER A CA 1
ATOM 2412 C C . SER A 1 307 ? -79.461 -4.053 105.408 1.00 72.06 307 SER A C 1
ATOM 2414 O O . SER A 1 307 ? -80.623 -4.434 105.266 1.00 72.06 307 SER A O 1
ATOM 2416 N N . THR A 1 308 ? -78.865 -4.123 106.598 1.00 66.44 308 THR A N 1
ATOM 2417 C CA . THR A 1 308 ? -79.569 -4.472 107.844 1.00 66.44 308 THR A CA 1
ATOM 2418 C C . THR A 1 308 ? -80.433 -3.311 108.347 1.00 66.44 308 THR A C 1
ATOM 2420 O O . THR A 1 308 ? -80.046 -2.151 108.243 1.00 66.44 308 THR A O 1
ATOM 2423 N N . ALA A 1 309 ? -81.605 -3.605 108.923 1.00 51.66 309 ALA A N 1
ATOM 2424 C CA . ALA A 1 309 ? -82.538 -2.582 109.405 1.00 51.66 309 ALA A CA 1
ATOM 2425 C C . ALA A 1 309 ? -81.872 -1.637 110.430 1.00 51.66 309 ALA A C 1
ATOM 2427 O O . ALA A 1 309 ? -81.601 -2.042 111.558 1.00 51.66 309 ALA A O 1
ATOM 2428 N N . GLY A 1 310 ? -81.617 -0.386 110.024 1.00 59.53 310 GLY A N 1
ATOM 2429 C CA . GLY A 1 310 ? -81.022 0.666 110.859 1.00 59.53 310 GLY A CA 1
ATOM 2430 C C . GLY A 1 310 ? -79.706 1.268 110.343 1.00 59.53 310 GLY A C 1
ATOM 2431 O O . GLY A 1 310 ? -79.327 2.335 110.826 1.00 59.53 310 GLY A O 1
ATOM 2432 N N . SER A 1 311 ? -79.025 0.662 109.360 1.00 61.84 311 SER A N 1
ATOM 2433 C CA . SER A 1 311 ? -77.822 1.244 108.736 1.00 61.84 311 SER A CA 1
ATOM 2434 C C . SER A 1 311 ? -78.163 2.113 107.512 1.00 61.84 311 SER A C 1
ATOM 2436 O O . SER A 1 311 ? -79.106 1.839 106.772 1.00 61.84 311 SER A O 1
ATOM 2438 N N . LYS A 1 312 ? -77.429 3.222 107.322 1.00 59.44 312 LYS A N 1
ATOM 2439 C CA . LYS A 1 312 ? -77.590 4.113 106.158 1.00 59.44 312 LYS A CA 1
ATOM 2440 C C . LYS A 1 312 ? -76.826 3.528 104.960 1.00 59.44 312 LYS A C 1
ATOM 2442 O O . LYS A 1 312 ? -75.662 3.172 105.146 1.00 59.44 312 LYS A O 1
ATOM 2447 N N . PRO A 1 313 ? -77.421 3.456 103.755 1.00 60.31 313 PRO A N 1
ATOM 2448 C CA . PRO A 1 313 ? -76.704 2.986 102.578 1.00 60.31 313 PRO A CA 1
ATOM 2449 C C . PRO A 1 313 ? -75.587 3.979 102.193 1.00 60.31 313 PRO A C 1
ATOM 2451 O O . PRO A 1 313 ? -75.811 5.193 102.266 1.00 60.31 313 PRO A O 1
ATOM 2454 N N . PRO A 1 314 ? -74.403 3.498 101.776 1.00 61.06 314 PRO A N 1
ATOM 2455 C CA . PRO A 1 314 ? -73.291 4.356 101.361 1.00 61.06 314 PRO A CA 1
ATOM 2456 C C . PRO A 1 314 ? -73.623 5.103 100.059 1.00 61.06 314 PRO A C 1
ATOM 2458 O O . PRO A 1 314 ? -74.192 4.511 99.143 1.00 61.06 314 PRO A O 1
ATOM 2461 N N . GLN A 1 315 ? -73.274 6.392 99.967 1.00 56.69 315 GLN A N 1
ATOM 2462 C CA . GLN A 1 315 ? -73.520 7.234 98.778 1.00 56.69 315 GLN A CA 1
ATOM 2463 C C . GLN A 1 315 ? -72.247 7.605 97.984 1.00 56.69 315 GLN A C 1
ATOM 2465 O O . GLN A 1 315 ? -72.352 8.302 96.980 1.00 56.69 315 GLN A O 1
ATOM 2470 N N . ALA A 1 316 ? -71.064 7.138 98.398 1.00 64.75 316 ALA A N 1
ATOM 2471 C CA . ALA A 1 316 ? -69.778 7.393 97.739 1.00 64.75 316 ALA A CA 1
ATOM 2472 C C . ALA A 1 316 ? -68.933 6.107 97.657 1.00 64.75 316 ALA A C 1
ATOM 2474 O O . ALA A 1 316 ? -69.288 5.105 98.283 1.00 64.75 316 ALA A O 1
ATOM 2475 N N . GLU A 1 317 ? -67.839 6.140 96.885 1.00 61.75 317 GLU A N 1
ATOM 2476 C CA . GLU A 1 317 ? -66.837 5.065 96.842 1.00 61.75 317 GLU A CA 1
ATOM 2477 C C . GLU A 1 317 ? -66.319 4.786 98.261 1.00 61.75 317 GLU A C 1
ATOM 2479 O O . GLU A 1 317 ? -65.636 5.609 98.863 1.00 61.75 317 GLU A O 1
ATOM 2484 N N . LEU A 1 318 ? -66.716 3.635 98.804 1.00 66.75 318 LEU A N 1
ATOM 2485 C CA . LEU A 1 318 ? -66.299 3.128 100.108 1.00 66.75 318 LEU A CA 1
ATOM 2486 C C . LEU A 1 318 ? -64.858 2.633 100.024 1.00 66.75 318 LEU A C 1
ATOM 2488 O O . LEU A 1 318 ? -64.531 1.843 99.136 1.00 66.75 318 LEU A O 1
ATOM 2492 N N . THR A 1 319 ? -64.022 3.035 100.974 1.00 77.00 319 THR A N 1
ATOM 2493 C CA . THR A 1 319 ? -62.676 2.468 101.104 1.00 77.00 319 THR A CA 1
ATOM 2494 C C . THR A 1 319 ? -62.732 1.088 101.766 1.00 77.00 319 THR A C 1
ATOM 2496 O O . THR A 1 319 ? -63.610 0.813 102.589 1.00 77.00 319 THR A O 1
ATOM 2499 N N . ASP A 1 320 ? -61.791 0.202 101.417 1.00 78.75 320 ASP A N 1
ATOM 2500 C CA . ASP A 1 320 ? -61.716 -1.153 101.991 1.00 78.75 320 ASP A CA 1
ATOM 2501 C C . ASP A 1 320 ? -61.657 -1.121 103.529 1.00 78.75 320 ASP A C 1
ATOM 2503 O O . ASP A 1 320 ? -62.263 -1.961 104.195 1.00 78.75 320 ASP A O 1
ATOM 2507 N N . GLU A 1 321 ? -61.001 -0.104 104.092 1.00 82.81 321 GLU A N 1
ATOM 2508 C CA . GLU A 1 321 ? -60.892 0.108 105.536 1.00 82.81 321 GLU A CA 1
ATOM 2509 C C . GLU A 1 321 ? -62.251 0.421 106.183 1.00 82.81 321 GLU A C 1
ATOM 2511 O O . GLU A 1 321 ? -62.617 -0.182 107.190 1.00 82.81 321 GLU A O 1
ATOM 2516 N N . GLU A 1 322 ? -63.055 1.293 105.571 1.00 79.94 322 GLU A N 1
ATOM 2517 C CA . GLU A 1 322 ? -64.387 1.653 106.078 1.00 79.94 322 GLU A CA 1
ATOM 2518 C C . GLU A 1 322 ? -65.363 0.464 106.031 1.00 79.94 322 GLU A C 1
ATOM 2520 O O . GLU A 1 322 ? -66.205 0.296 106.921 1.00 79.94 322 GLU A O 1
ATOM 2525 N N . VAL A 1 323 ? -65.255 -0.398 105.011 1.00 80.00 323 VAL A N 1
ATOM 2526 C CA . VAL A 1 323 ? -66.047 -1.638 104.933 1.00 80.00 323 VAL A CA 1
ATOM 2527 C C . VAL A 1 323 ? -65.634 -2.610 106.036 1.00 80.00 323 VAL A C 1
ATOM 2529 O O . VAL A 1 323 ? -66.505 -3.198 106.685 1.00 80.00 323 VAL A O 1
ATOM 2532 N N . LEU A 1 324 ? -64.329 -2.775 106.268 1.00 84.25 324 LEU A N 1
ATOM 2533 C CA . LEU A 1 324 ? -63.801 -3.641 107.322 1.00 84.25 324 LEU A CA 1
ATOM 2534 C C . LEU A 1 324 ? -64.206 -3.152 108.716 1.00 84.25 324 LEU A C 1
ATOM 2536 O O . LEU A 1 324 ? -64.648 -3.961 109.535 1.00 84.25 324 LEU A O 1
ATOM 2540 N N . GLU A 1 325 ? -64.148 -1.845 108.972 1.00 83.81 325 GLU A N 1
ATOM 2541 C CA . GLU A 1 325 ? -64.591 -1.254 110.236 1.00 83.81 325 GLU A CA 1
ATOM 2542 C C . GLU A 1 325 ? -66.092 -1.499 110.471 1.00 83.81 325 GLU A C 1
ATOM 2544 O O . GLU A 1 325 ? -66.503 -1.922 111.557 1.00 83.81 325 GLU A O 1
ATOM 2549 N N . ALA A 1 326 ? -66.923 -1.341 109.434 1.00 81.31 326 ALA A N 1
ATOM 2550 C CA . ALA A 1 326 ? -68.349 -1.652 109.506 1.00 81.31 326 ALA A CA 1
ATOM 2551 C C . ALA A 1 326 ? -68.620 -3.152 109.741 1.00 81.31 326 ALA A C 1
ATOM 2553 O O . ALA A 1 326 ? -69.473 -3.499 110.563 1.00 81.31 326 ALA A O 1
ATOM 2554 N N . MET A 1 327 ? -67.886 -4.054 109.075 1.00 84.31 327 MET A N 1
ATOM 2555 C CA . MET A 1 327 ? -67.964 -5.500 109.334 1.00 84.31 327 MET A CA 1
ATOM 2556 C C . MET A 1 327 ? -67.607 -5.824 110.786 1.00 84.31 327 MET A C 1
ATOM 2558 O O . MET A 1 327 ? -68.341 -6.558 111.452 1.00 84.31 327 MET A O 1
ATOM 2562 N N . GLN A 1 328 ? -66.515 -5.251 111.295 1.00 86.88 328 GLN A N 1
ATOM 2563 C CA . GLN A 1 328 ? -66.060 -5.451 112.667 1.00 86.88 328 GLN A CA 1
ATOM 2564 C C . GLN A 1 328 ? -67.081 -4.925 113.679 1.00 86.88 328 GLN A C 1
ATOM 2566 O O . GLN A 1 328 ? -67.348 -5.587 114.683 1.00 86.88 328 GLN A O 1
ATOM 2571 N N . LYS A 1 329 ? -67.712 -3.782 113.393 1.00 84.94 329 LYS A N 1
ATOM 2572 C CA . LYS A 1 329 ? -68.794 -3.234 114.211 1.00 84.94 329 LYS A CA 1
ATOM 2573 C C . LYS A 1 329 ? -69.991 -4.185 114.282 1.00 84.94 329 LYS A C 1
ATOM 2575 O O . LYS A 1 329 ? -70.426 -4.500 115.384 1.00 84.94 329 LYS A O 1
ATOM 2580 N N . ILE A 1 330 ? -70.467 -4.718 113.153 1.00 83.75 330 ILE A N 1
ATOM 2581 C CA . ILE A 1 330 ? -71.572 -5.700 113.129 1.00 83.75 330 ILE A CA 1
ATOM 2582 C C . ILE A 1 330 ? -71.211 -6.961 113.925 1.00 83.75 330 ILE A C 1
ATOM 2584 O O . ILE A 1 330 ? -72.052 -7.507 114.643 1.00 83.75 330 ILE A O 1
ATOM 2588 N N . ILE A 1 331 ? -69.970 -7.443 113.801 1.00 85.25 331 ILE A N 1
ATOM 2589 C CA . ILE A 1 331 ? -69.479 -8.599 114.562 1.00 85.25 331 ILE A CA 1
ATOM 2590 C C . ILE A 1 331 ? -69.512 -8.297 116.064 1.00 85.25 331 ILE A C 1
ATOM 2592 O O . ILE A 1 331 ? -70.080 -9.085 116.822 1.00 85.25 331 ILE A O 1
ATOM 2596 N N . ASN A 1 332 ? -68.964 -7.156 116.487 1.00 87.56 332 ASN A N 1
ATOM 2597 C CA . ASN A 1 332 ? -68.947 -6.738 117.889 1.00 87.56 332 ASN A CA 1
ATOM 2598 C C . ASN A 1 332 ? -70.373 -6.588 118.442 1.00 87.56 332 ASN A C 1
ATOM 2600 O O . ASN A 1 332 ? -70.690 -7.189 119.465 1.00 87.56 332 ASN A O 1
ATOM 2604 N N . GLU A 1 333 ? -71.266 -5.904 117.720 1.00 84.38 333 GLU A N 1
ATOM 2605 C CA . GLU A 1 333 ? -72.680 -5.750 118.088 1.00 84.38 333 GLU A CA 1
ATOM 2606 C C . GLU A 1 333 ? -73.392 -7.107 118.223 1.00 84.38 333 GLU A C 1
ATOM 2608 O O . GLU A 1 333 ? -74.143 -7.331 119.175 1.00 84.38 333 GLU A O 1
ATOM 2613 N N . ARG A 1 334 ? -73.142 -8.063 117.314 1.00 83.06 334 ARG A N 1
ATOM 2614 C CA . ARG A 1 334 ? -73.698 -9.422 117.430 1.00 83.06 334 ARG A CA 1
ATOM 2615 C C . ARG A 1 334 ? -73.138 -10.188 118.626 1.00 83.06 334 ARG A C 1
ATOM 2617 O O . ARG A 1 334 ? -73.896 -10.930 119.252 1.00 83.06 334 ARG A O 1
ATOM 2624 N N . ILE A 1 335 ? -71.851 -10.039 118.943 1.00 84.50 335 ILE A N 1
ATOM 2625 C CA . ILE A 1 335 ? -71.228 -10.657 120.124 1.00 84.50 335 ILE A CA 1
ATOM 2626 C C . ILE A 1 335 ? -71.838 -10.077 121.403 1.00 84.50 335 ILE A C 1
ATOM 2628 O O . ILE A 1 335 ? -72.226 -10.836 122.293 1.00 84.50 335 ILE A O 1
ATOM 2632 N N . GLU A 1 336 ? -71.982 -8.756 121.483 1.00 84.38 336 GLU A N 1
ATOM 2633 C CA . GLU A 1 336 ? -72.626 -8.070 122.605 1.00 84.38 336 GLU A CA 1
ATOM 2634 C C . GLU A 1 336 ? -74.089 -8.505 122.761 1.00 84.38 336 GLU A C 1
ATOM 2636 O O . GLU A 1 336 ? -74.512 -8.886 123.855 1.00 84.38 336 GLU A O 1
ATOM 2641 N N . PHE A 1 337 ? -74.858 -8.553 121.668 1.00 82.50 337 PHE A N 1
ATOM 2642 C CA . PHE A 1 337 ? -76.242 -9.032 121.687 1.00 82.50 337 PHE A CA 1
ATOM 2643 C C . PHE A 1 337 ? -76.341 -10.503 122.114 1.00 82.50 337 PHE A C 1
ATOM 2645 O O . PHE A 1 337 ? -77.217 -10.875 122.897 1.00 82.50 337 PHE A O 1
ATOM 2652 N N . HIS A 1 338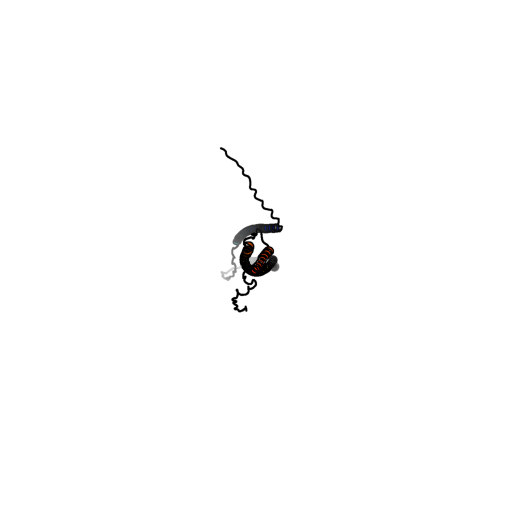 ? -75.415 -11.351 121.662 1.00 81.00 338 HIS A N 1
ATOM 2653 C CA . HIS A 1 338 ? -75.329 -12.746 122.087 1.00 81.00 338 HIS A CA 1
ATOM 2654 C C . HIS A 1 338 ? -75.048 -12.871 123.593 1.00 81.00 338 HIS A C 1
ATOM 2656 O O . HIS A 1 338 ? -75.687 -13.672 124.280 1.00 81.00 338 HIS A O 1
ATOM 2662 N N . GLN A 1 339 ? -74.133 -12.058 124.130 1.00 82.38 339 GLN A N 1
ATOM 2663 C CA . GLN A 1 339 ? -73.881 -11.988 125.571 1.00 82.38 339 GLN A CA 1
ATOM 2664 C C . GLN A 1 339 ? -75.117 -11.495 126.335 1.00 82.38 339 GLN A C 1
ATOM 2666 O O . GLN A 1 339 ? -75.457 -12.066 127.371 1.00 82.38 339 GLN A O 1
ATOM 2671 N N . MET A 1 340 ? -75.838 -10.508 125.800 1.00 81.00 340 MET A N 1
ATOM 2672 C CA . MET A 1 340 ? -77.078 -9.992 126.385 1.00 81.00 340 MET A CA 1
ATOM 2673 C C . MET A 1 340 ? -78.183 -11.063 126.436 1.00 81.00 340 MET A C 1
ATOM 2675 O O . MET A 1 340 ? -78.847 -11.224 127.460 1.00 81.00 340 MET A O 1
ATOM 2679 N N . LEU A 1 341 ? -78.355 -11.852 125.370 1.00 77.88 341 LEU A N 1
ATOM 2680 C CA . LEU A 1 341 ? -79.291 -12.985 125.344 1.00 77.88 341 LEU A CA 1
ATOM 2681 C C . LEU A 1 341 ? -78.905 -14.081 126.344 1.00 77.88 341 LEU A C 1
ATOM 2683 O O . LEU A 1 341 ? -79.775 -14.623 127.031 1.00 77.88 341 LEU A O 1
ATOM 2687 N N . LYS A 1 342 ? -77.604 -14.367 126.470 1.00 79.06 342 LYS A N 1
ATOM 2688 C CA . LYS A 1 342 ? -77.064 -15.314 127.454 1.00 79.06 342 LYS A CA 1
ATOM 2689 C C . LYS A 1 342 ? -77.325 -14.847 128.892 1.00 79.06 342 LYS A C 1
ATOM 2691 O O . LYS A 1 342 ? -77.713 -15.660 129.726 1.00 79.06 342 LYS A O 1
ATOM 2696 N N . GLN A 1 343 ? -77.179 -13.549 129.175 1.00 77.62 343 GLN A N 1
ATOM 2697 C CA . GLN A 1 343 ? -77.517 -12.957 130.478 1.00 77.62 343 GLN A CA 1
ATOM 2698 C C . GLN A 1 343 ? -79.023 -13.010 130.778 1.00 77.62 343 GLN A C 1
ATOM 2700 O O . GLN A 1 343 ? -79.407 -13.197 131.928 1.00 77.62 343 GLN A O 1
ATOM 2705 N N . LYS A 1 344 ? -79.885 -12.915 129.756 1.00 75.69 344 LYS A N 1
ATOM 2706 C CA . LYS A 1 344 ? -81.348 -13.051 129.893 1.00 75.69 344 LYS A CA 1
ATOM 2707 C C . LYS A 1 344 ? -81.858 -14.503 129.905 1.00 75.69 344 LYS A C 1
ATOM 2709 O O . LYS A 1 344 ? -83.063 -14.721 129.826 1.00 75.69 344 LYS A O 1
ATOM 2714 N N . GLY A 1 345 ? -80.970 -15.494 130.020 1.00 65.88 345 GLY A N 1
ATOM 2715 C CA . GLY A 1 345 ? -81.336 -16.906 130.198 1.00 65.88 345 GLY A CA 1
ATOM 2716 C C . GLY A 1 345 ? -81.840 -17.620 128.938 1.00 65.88 345 GLY A C 1
ATOM 2717 O O . GLY A 1 345 ? -82.322 -18.749 129.029 1.00 65.88 345 GLY A O 1
ATOM 2718 N N . VAL A 1 346 ? -81.722 -17.005 127.757 1.00 68.38 346 VAL A N 1
ATOM 2719 C CA . VAL A 1 346 ? -82.071 -17.647 126.481 1.00 68.38 346 VAL A CA 1
ATOM 2720 C C . VAL A 1 346 ? -80.943 -18.608 126.095 1.00 68.38 346 VAL A C 1
ATOM 2722 O O . VAL A 1 346 ? -79.771 -18.241 126.112 1.00 68.38 346 VAL A O 1
ATOM 2725 N N . ARG A 1 347 ? -81.268 -19.863 125.757 1.00 63.06 347 ARG A N 1
ATOM 2726 C CA . ARG A 1 347 ? -80.275 -20.875 125.356 1.00 63.06 347 ARG A CA 1
ATOM 2727 C C . ARG A 1 347 ? -79.735 -20.539 123.961 1.00 63.06 347 ARG A C 1
ATOM 2729 O O . ARG A 1 347 ? -80.444 -20.730 122.978 1.00 63.06 347 ARG A O 1
ATOM 2736 N N . VAL A 1 348 ? -78.495 -20.055 123.871 1.00 63.16 348 VAL A N 1
ATOM 2737 C CA . VAL A 1 348 ? -77.882 -19.615 122.602 1.00 63.16 348 VAL A CA 1
ATOM 2738 C C . VAL A 1 348 ? -76.742 -20.564 122.164 1.00 63.16 348 VAL A C 1
ATOM 2740 O O . VAL A 1 348 ? -75.952 -20.971 123.019 1.00 63.16 348 VAL A O 1
ATOM 2743 N N . PRO A 1 349 ? -76.639 -20.951 120.872 1.00 70.50 349 PRO A N 1
ATOM 2744 C CA . PRO A 1 349 ? -75.551 -21.798 120.351 1.00 70.50 349 PRO A CA 1
ATOM 2745 C C . PRO A 1 349 ? -74.152 -21.160 120.455 1.00 70.50 349 PRO A C 1
ATOM 2747 O O . PRO A 1 349 ? -74.022 -19.954 120.286 1.00 70.50 349 PRO A O 1
ATOM 2750 N N . SER A 1 350 ? -73.098 -21.956 120.690 1.00 65.00 350 SER A N 1
ATOM 2751 C CA . SER A 1 350 ? -71.709 -21.464 120.821 1.00 65.00 350 SER A CA 1
ATOM 2752 C C . SER A 1 350 ? -71.224 -20.715 119.570 1.00 65.00 350 SER A C 1
ATOM 2754 O O . SER A 1 350 ? -71.311 -21.252 118.468 1.00 65.00 350 SER A O 1
ATOM 2756 N N . LEU A 1 351 ? -70.664 -19.511 119.750 1.00 60.19 351 LEU A N 1
ATOM 2757 C CA . LEU A 1 351 ? -70.198 -18.638 118.659 1.00 60.19 351 LEU A CA 1
ATOM 2758 C C . LEU A 1 351 ? -68.922 -19.120 117.941 1.00 60.19 351 LEU A C 1
ATOM 2760 O O . LEU A 1 351 ? -68.630 -18.623 116.860 1.00 60.19 351 LEU A O 1
ATOM 2764 N N . TYR A 1 352 ? -68.172 -20.073 118.505 1.00 60.59 352 TYR A N 1
ATOM 2765 C CA . TYR A 1 352 ? -66.835 -20.452 118.010 1.00 60.59 352 TYR A CA 1
ATOM 2766 C C . TYR A 1 352 ? -66.759 -21.826 117.321 1.00 60.59 352 TYR A C 1
ATOM 2768 O O . TYR A 1 352 ? -65.667 -22.295 117.027 1.00 60.59 352 TYR A O 1
ATOM 2776 N N . ASN A 1 353 ? -67.888 -22.483 117.035 1.00 55.31 353 ASN A N 1
ATOM 2777 C CA . ASN A 1 353 ? -67.891 -23.766 116.320 1.00 55.31 353 ASN A CA 1
ATOM 2778 C C . ASN A 1 353 ? -68.198 -23.561 114.831 1.00 55.31 353 ASN A C 1
ATOM 2780 O O . ASN A 1 353 ? -69.321 -23.788 114.385 1.00 55.31 353 ASN A O 1
ATOM 2784 N N . ILE A 1 354 ? -67.194 -23.134 114.064 1.00 49.94 354 ILE A N 1
ATOM 2785 C CA . ILE A 1 354 ? -67.226 -23.133 112.594 1.00 49.94 354 ILE A CA 1
ATOM 2786 C C . ILE A 1 354 ? -65.995 -23.899 112.104 1.00 49.94 354 ILE A C 1
ATOM 2788 O O . ILE A 1 354 ? -65.096 -23.330 111.515 1.00 49.94 354 ILE A O 1
ATOM 2792 N N . ASP A 1 355 ? -65.953 -25.198 112.382 1.00 40.16 355 ASP A N 1
ATOM 2793 C CA . ASP A 1 355 ? -65.000 -26.137 111.779 1.00 40.16 355 ASP A CA 1
ATOM 2794 C C . ASP A 1 355 ? -65.722 -27.480 111.601 1.00 40.16 355 ASP A C 1
ATOM 2796 O O . ASP A 1 355 ? -65.527 -28.409 112.380 1.00 40.16 355 ASP A O 1
ATOM 2800 N N . ALA A 1 356 ? -66.655 -27.582 110.643 1.00 43.72 356 ALA A N 1
ATOM 2801 C CA . ALA A 1 356 ? -67.258 -28.887 110.306 1.00 43.72 356 ALA A CA 1
ATOM 2802 C C . ALA A 1 356 ? -67.998 -28.996 108.960 1.00 43.72 356 ALA A C 1
ATOM 2804 O O . ALA A 1 356 ? -68.421 -30.096 108.617 1.00 43.72 356 ALA A O 1
ATOM 2805 N N . ALA A 1 357 ? -68.196 -27.928 108.181 1.00 38.91 357 ALA A N 1
ATOM 2806 C CA . ALA A 1 357 ? -69.092 -28.003 107.020 1.00 38.91 357 ALA A CA 1
ATOM 2807 C C . ALA A 1 357 ? -68.511 -27.411 105.732 1.00 38.91 357 ALA A C 1
ATOM 2809 O O . ALA A 1 357 ? -69.178 -26.620 105.084 1.00 38.91 357 ALA A O 1
ATOM 2810 N N . THR A 1 358 ? -67.301 -27.828 105.345 1.00 37.75 358 THR A N 1
ATOM 2811 C CA . THR A 1 358 ? -66.854 -27.864 103.933 1.00 37.75 358 THR A CA 1
ATOM 2812 C C . THR A 1 358 ? -65.582 -28.717 103.786 1.00 37.75 358 THR A C 1
ATOM 2814 O O . THR A 1 358 ? -64.490 -28.226 103.523 1.00 37.75 358 THR A O 1
ATOM 2817 N N . SER A 1 359 ? -65.717 -30.037 103.932 1.00 31.08 359 SER A N 1
ATOM 2818 C CA . SER A 1 359 ? -64.759 -31.028 103.413 1.00 31.08 359 SER A CA 1
ATOM 2819 C C . SER A 1 359 ? -65.462 -31.838 102.313 1.00 31.08 359 SER A C 1
ATOM 2821 O O . SER A 1 359 ? -66.416 -32.564 102.569 1.00 31.08 359 SER A O 1
ATOM 2823 N N . SER A 1 360 ? -65.164 -31.623 101.026 1.00 32.75 360 SER A N 1
ATOM 2824 C CA . SER A 1 360 ? -64.296 -32.454 100.153 1.00 32.75 360 SER A CA 1
ATOM 2825 C C . SER A 1 360 ? -64.866 -32.389 98.701 1.00 32.75 360 SER A C 1
ATOM 2827 O O . SER A 1 360 ? -66.010 -31.948 98.567 1.00 32.75 360 SER A O 1
ATOM 2829 N N . PRO A 1 361 ? -64.172 -32.806 97.610 1.00 43.72 361 PRO A N 1
ATOM 2830 C CA . PRO A 1 361 ? -62.890 -33.498 97.559 1.00 43.72 361 PRO A CA 1
ATOM 2831 C C . PRO A 1 361 ? -61.804 -32.822 96.702 1.00 43.72 361 PRO A C 1
ATOM 2833 O O . PRO A 1 361 ? -62.032 -32.114 95.723 1.00 43.72 361 PRO A O 1
ATOM 2836 N N . THR A 1 362 ? -60.580 -33.164 97.076 1.00 42.16 362 THR A N 1
ATOM 2837 C CA . THR A 1 362 ? -59.387 -33.166 96.242 1.00 42.16 362 THR A CA 1
ATOM 2838 C C . THR A 1 362 ? -59.556 -34.138 95.073 1.00 42.16 362 THR A C 1
ATOM 2840 O O . THR A 1 362 ? -60.011 -35.266 95.246 1.00 42.16 362 THR A O 1
ATOM 2843 N N . ASN A 1 363 ? -59.121 -33.737 93.879 1.00 33.72 363 ASN A N 1
ATOM 2844 C CA . ASN A 1 363 ? -58.764 -34.689 92.834 1.00 33.72 363 ASN A CA 1
ATOM 2845 C C . ASN A 1 363 ? -57.393 -34.306 92.280 1.00 33.72 363 ASN A C 1
ATOM 2847 O O . ASN A 1 363 ? -57.244 -33.408 91.454 1.00 33.72 363 ASN A O 1
ATOM 2851 N N . SER A 1 364 ? -56.376 -34.982 92.806 1.00 46.00 364 SER A N 1
ATOM 2852 C CA . SER A 1 364 ? -55.023 -35.016 92.277 1.00 46.00 364 SER A CA 1
ATOM 2853 C C . SER A 1 364 ? -54.854 -36.290 91.447 1.00 46.00 364 SER A C 1
ATOM 2855 O O . SER A 1 364 ? -54.981 -37.397 91.957 1.00 46.00 364 SER A O 1
ATOM 2857 N N . LYS A 1 365 ? -54.555 -36.121 90.158 1.00 41.53 365 LYS A N 1
ATOM 2858 C CA . LYS A 1 365 ? -53.855 -37.042 89.237 1.00 41.53 365 LYS A CA 1
ATOM 2859 C C . LYS A 1 365 ? -53.557 -36.169 88.011 1.00 41.53 365 LYS A C 1
ATOM 2861 O O . LYS A 1 365 ? -54.484 -35.687 87.389 1.00 41.53 365 LYS A O 1
ATOM 2866 N N . GLY A 1 366 ? -52.341 -35.827 87.619 1.00 36.78 366 GLY A N 1
ATOM 2867 C CA . GLY A 1 366 ? -51.045 -36.434 87.838 1.00 36.78 366 GLY A CA 1
ATOM 2868 C C . GLY A 1 366 ? -50.334 -36.457 86.482 1.00 36.78 366 GLY A C 1
ATOM 2869 O O . GLY A 1 366 ? -50.953 -36.774 85.472 1.00 36.78 366 GLY A O 1
ATOM 2870 N N . ARG A 1 367 ? -49.018 -36.219 86.521 1.00 37.22 367 ARG A N 1
ATOM 2871 C CA . ARG A 1 367 ? -48.003 -36.679 85.555 1.00 37.22 367 ARG A CA 1
ATOM 2872 C C . ARG A 1 367 ? -47.516 -35.685 84.486 1.00 37.22 367 ARG A C 1
ATOM 2874 O O . ARG A 1 367 ? -48.041 -35.566 83.389 1.00 37.22 367 ARG A O 1
ATOM 2881 N N . ARG A 1 368 ? -46.363 -35.097 84.831 1.00 49.69 368 ARG A N 1
ATOM 2882 C CA . ARG A 1 368 ? -45.271 -34.664 83.946 1.00 49.69 368 ARG A CA 1
ATOM 2883 C C . ARG A 1 368 ? -45.087 -35.585 82.733 1.00 49.69 368 ARG A C 1
ATOM 2885 O O . ARG A 1 368 ? -45.039 -36.801 82.918 1.00 49.69 368 ARG A O 1
ATOM 2892 N N . LYS A 1 369 ? -44.800 -34.991 81.572 1.00 39.28 369 LYS A N 1
ATOM 2893 C CA . LYS A 1 369 ? -43.800 -35.467 80.599 1.00 39.28 369 LYS A CA 1
ATOM 2894 C C . LYS A 1 369 ? -43.500 -34.359 79.578 1.00 39.28 369 LYS A C 1
ATOM 2896 O O . LYS A 1 369 ? -44.246 -34.170 78.630 1.00 39.28 369 LYS A O 1
ATOM 2901 N N . SER A 1 370 ? -42.380 -33.669 79.764 1.00 47.44 370 SER A N 1
ATOM 2902 C CA . SER A 1 370 ? -41.448 -33.420 78.650 1.00 47.44 370 SER A CA 1
ATOM 2903 C C . SER A 1 370 ? -40.621 -34.716 78.489 1.00 47.44 370 SER A C 1
ATOM 2905 O O . SER A 1 370 ? -40.484 -35.421 79.501 1.00 47.44 370 SER A O 1
ATOM 2907 N N . PRO A 1 371 ? -40.092 -35.096 77.302 1.00 53.44 371 PRO A N 1
ATOM 2908 C CA . PRO A 1 371 ? -39.109 -34.266 76.586 1.00 53.44 371 PRO A CA 1
ATOM 2909 C C . PRO A 1 371 ? -39.085 -34.362 75.033 1.00 53.44 371 PRO A C 1
ATOM 2911 O O . PRO A 1 371 ? -39.669 -35.263 74.443 1.00 53.44 371 PRO A O 1
ATOM 2914 N N . ALA A 1 372 ? -38.279 -33.462 74.447 1.00 45.69 372 ALA A N 1
ATOM 2915 C CA . ALA A 1 372 ? -37.524 -33.552 73.183 1.00 45.69 372 ALA A CA 1
ATOM 2916 C C . ALA A 1 372 ? -38.284 -33.605 71.837 1.00 45.69 372 ALA A C 1
ATOM 2918 O O . ALA A 1 372 ? -38.806 -34.648 71.454 1.00 45.69 372 ALA A O 1
ATOM 2919 N N . ARG A 1 373 ? -38.172 -32.543 71.026 1.00 43.22 373 ARG A N 1
ATOM 2920 C CA . ARG A 1 373 ? -37.079 -32.357 70.053 1.00 43.22 373 ARG A CA 1
ATOM 2921 C C . ARG A 1 373 ? -36.975 -30.894 69.633 1.00 43.22 373 ARG A C 1
ATOM 2923 O O . ARG A 1 373 ? -38.039 -30.240 69.612 1.00 43.22 373 ARG A O 1
#

Radius of gyration: 90.22 Å; Cα contacts (8 Å, |Δi|>4): 19; chains: 1; bounding box: 149×82×272 Å

Mean predicted aligned error: 21.77 Å

pLDDT: mean 79.16, std 23.63, range [28.84, 98.81]

InterPro domains:
  IPR052642 Coiled-coil and Forkhead-associated domain-containing protein [PTHR18853] (26-371)
  IPR060375 CCDC27/FHAD1, coiled-coil [PF28447] (85-355)